Protein AF-A0A1V9Z872-F1 (afdb_monomer_lite)

Radius of gyration: 29.98 Å; chains: 1; bounding box: 82×74×83 Å

Sequence (590 aa):
MSSPHESFWSWNVLSLARRKATRIGLTTRMLLRKVRRRHQSPYYVLFVATLLLLCLAPFALLHTSKQAPKLRHIAPLSVPRFNDSHIQTFYAPKFDGETRGIVLSVHNNKAALAVGLIRELRRLGNELPIQMYHCFSGELYEDTQRILLEADLLNRSEIIDLCELLLKNEMFNSYWTALDYQSYLLKVVAFLHTPFTQVLLIDVDAIFMQNPDILWEMQQVQDTGTLFFYDRQIDFKVFFNTPMATDSKQTLLHYLFEHFPYESFGLGRPHLNDMLLKSKAWQGLTAHEQDSSVVVFDKARIHPVVLQIMWHLVHHIRMDYIYKPGLSWGDKEYFWLAFALSGAPYAFSPYAAADISLPGDIKLHPQTLCGNLAHYLPSKTHPNPPLLYINGNDILSPYFNQDNSKLISPNATWSEKERFLISRIPEYITPRRMDRQYESNRTGYNEACLINQGSAFTAGEFDGISNELSPGTWMNPHRGFFGNYDIDVLSMALQREGLTLSYFDTRKAMEELVIDNAEGLICNVPQSSWLGLRQSRHWFTIRQVNGTYYNLNSKLSSPSAFSDVTSVRAYLAESVEMHPSTTILIVTKN

Organism: NCBI:txid74557

Structure (mmCIF, N/CA/C/O backbone):
data_AF-A0A1V9Z872-F1
#
_entry.id   AF-A0A1V9Z872-F1
#
loop_
_atom_site.group_PDB
_atom_site.id
_atom_site.type_symbol
_atom_site.label_atom_id
_atom_site.label_alt_id
_atom_site.label_comp_id
_atom_site.label_asym_id
_atom_site.label_entity_id
_atom_site.label_seq_id
_atom_site.pdbx_PDB_ins_code
_atom_site.Cartn_x
_atom_site.Cartn_y
_atom_site.Cartn_z
_atom_site.occupancy
_atom_site.B_iso_or_equiv
_atom_site.auth_seq_id
_atom_site.auth_comp_id
_atom_site.auth_asym_id
_atom_site.auth_atom_id
_atom_site.pdbx_PDB_model_num
ATOM 1 N N . MET A 1 1 ? -4.059 29.979 -1.258 1.00 21.03 1 MET A N 1
ATOM 2 C CA . MET A 1 1 ? -2.639 30.184 -0.902 1.00 21.03 1 MET A CA 1
ATOM 3 C C . MET A 1 1 ? -1.982 28.820 -0.978 1.00 21.03 1 MET A C 1
ATOM 5 O O . MET A 1 1 ? -2.392 27.929 -0.257 1.00 21.03 1 MET A O 1
ATOM 9 N N . SER A 1 2 ? -1.111 28.641 -1.966 1.00 23.70 2 SER A N 1
ATOM 10 C CA . SER A 1 2 ? -0.493 27.380 -2.393 1.00 23.70 2 SER A CA 1
ATOM 11 C C . SER A 1 2 ? 0.660 26.977 -1.465 1.00 23.70 2 SER A C 1
ATOM 13 O O . SER A 1 2 ? 1.625 27.740 -1.352 1.00 23.70 2 SER A O 1
ATOM 15 N N . SER A 1 3 ? 0.550 25.813 -0.813 1.00 23.50 3 SER A N 1
ATOM 16 C CA . SER A 1 3 ? 1.612 25.201 0.004 1.00 23.50 3 SER A CA 1
ATOM 17 C C . SER A 1 3 ? 2.758 24.695 -0.897 1.00 23.50 3 SER A C 1
ATOM 19 O O . SER A 1 3 ? 2.497 24.199 -1.995 1.00 23.50 3 SER A O 1
ATOM 21 N N . PRO A 1 4 ? 4.037 24.862 -0.513 1.00 27.14 4 PRO A N 1
ATOM 22 C CA . PRO A 1 4 ? 5.163 24.690 -1.415 1.00 27.14 4 PRO A CA 1
ATOM 23 C C . PRO A 1 4 ? 5.797 23.293 -1.324 1.00 27.14 4 PRO A C 1
ATOM 25 O O . PRO A 1 4 ? 6.988 23.229 -1.064 1.00 27.14 4 PRO A O 1
ATOM 28 N N . HIS A 1 5 ? 5.084 22.187 -1.582 1.00 30.16 5 HIS A N 1
ATOM 29 C CA . HIS A 1 5 ? 5.745 20.872 -1.730 1.00 30.16 5 HIS A CA 1
ATOM 30 C C . HIS A 1 5 ? 5.277 19.956 -2.870 1.00 30.16 5 HIS A C 1
ATOM 32 O O . HIS A 1 5 ? 5.581 18.771 -2.891 1.00 30.16 5 HIS A O 1
ATOM 38 N N . GLU A 1 6 ? 4.726 20.540 -3.932 1.00 33.62 6 GLU A N 1
ATOM 39 C CA . GLU A 1 6 ? 4.352 19.823 -5.165 1.00 33.62 6 GLU A CA 1
ATOM 40 C C . GLU A 1 6 ? 5.480 19.717 -6.222 1.00 33.62 6 GLU A C 1
ATOM 42 O O . GLU A 1 6 ? 5.234 19.457 -7.398 1.00 33.62 6 GLU A O 1
ATOM 47 N N . SER A 1 7 ? 6.754 19.938 -5.871 1.00 27.42 7 SER A N 1
ATOM 48 C CA . SER A 1 7 ? 7.844 19.864 -6.865 1.00 27.42 7 SER A CA 1
ATOM 49 C C . SER A 1 7 ? 9.210 19.553 -6.263 1.00 27.42 7 SER A C 1
ATOM 51 O O . SER A 1 7 ? 9.970 20.465 -5.952 1.00 27.42 7 SER A O 1
ATOM 53 N N . PHE A 1 8 ? 9.584 18.274 -6.139 1.00 25.17 8 PHE A N 1
ATOM 54 C CA . PHE A 1 8 ? 10.982 17.966 -5.794 1.00 25.17 8 PHE A CA 1
ATOM 55 C C . PHE A 1 8 ? 11.696 16.846 -6.553 1.00 25.17 8 PHE A C 1
ATOM 57 O O . PHE A 1 8 ? 12.903 16.724 -6.370 1.00 25.17 8 PHE A O 1
ATOM 64 N N . TRP A 1 9 ? 11.062 16.139 -7.500 1.00 24.39 9 TRP A N 1
ATOM 65 C CA . TRP A 1 9 ? 11.779 15.082 -8.244 1.00 24.39 9 TRP A CA 1
ATOM 66 C C . TRP A 1 9 ? 11.754 15.150 -9.780 1.00 24.39 9 TRP A C 1
ATOM 68 O O . TRP A 1 9 ? 12.482 14.404 -10.417 1.00 24.39 9 TRP A O 1
ATOM 78 N N . SER A 1 10 ? 11.081 16.128 -10.402 1.00 26.59 10 SER A N 1
ATOM 79 C CA . SER A 1 10 ? 11.146 16.350 -11.868 1.00 26.59 10 SER A CA 1
ATOM 80 C C . SER A 1 10 ? 11.790 17.682 -12.301 1.00 26.59 10 SER A C 1
ATOM 82 O O . SER A 1 10 ? 11.871 17.982 -13.491 1.00 26.59 10 SER A O 1
ATOM 84 N N . TRP A 1 11 ? 12.301 18.492 -11.362 1.00 25.31 11 TRP A N 1
ATOM 85 C CA . TRP A 1 11 ? 12.736 19.877 -11.635 1.00 25.31 11 TRP A CA 1
ATOM 86 C C . TRP A 1 11 ? 14.237 20.173 -11.452 1.00 25.31 11 TRP A C 1
ATOM 88 O O . TRP A 1 11 ? 14.671 21.298 -11.725 1.00 25.31 11 TRP A O 1
ATOM 98 N N . ASN A 1 12 ? 15.071 19.215 -11.032 1.00 28.50 12 ASN A N 1
ATOM 99 C CA . ASN A 1 12 ? 16.436 19.528 -10.574 1.00 28.50 12 ASN A CA 1
ATOM 100 C C . ASN A 1 12 ? 17.541 19.618 -11.639 1.00 28.50 12 ASN A C 1
ATOM 102 O O . ASN A 1 12 ? 18.620 20.100 -11.313 1.00 28.50 12 ASN A O 1
ATOM 106 N N . VAL A 1 13 ? 17.289 19.326 -12.919 1.00 31.81 13 VAL A N 1
ATOM 107 C CA . VAL A 1 13 ? 18.287 19.611 -13.979 1.00 31.81 13 VAL A CA 1
ATOM 108 C C . VAL A 1 13 ? 18.027 20.971 -14.647 1.00 31.81 13 VAL A C 1
ATOM 110 O O . VAL A 1 13 ? 18.943 21.776 -14.825 1.00 31.81 13 VAL A O 1
ATOM 113 N N . LEU A 1 14 ? 16.760 21.316 -14.905 1.00 29.91 14 LEU A N 1
ATOM 114 C CA . LEU A 1 14 ? 16.379 22.591 -15.533 1.00 29.91 14 LEU A CA 1
ATOM 115 C C . LEU A 1 14 ? 16.291 23.767 -14.544 1.00 29.91 14 LEU A C 1
ATOM 117 O O . LEU A 1 14 ? 16.583 24.903 -14.928 1.00 29.91 14 LEU A O 1
ATOM 121 N N . SER A 1 15 ? 15.946 23.539 -13.268 1.00 32.28 15 SER A N 1
ATOM 122 C CA . SER A 1 15 ? 15.906 24.620 -12.268 1.00 32.28 15 SER A CA 1
ATOM 123 C C . SER A 1 15 ? 17.298 25.002 -11.752 1.00 32.28 15 SER A C 1
ATOM 125 O O . SER A 1 15 ? 17.536 26.184 -11.503 1.00 32.28 15 SER A O 1
ATOM 127 N N . LEU A 1 16 ? 18.252 24.060 -11.692 1.00 31.73 16 LEU A N 1
ATOM 128 C CA . LEU A 1 16 ? 19.660 24.359 -11.405 1.00 31.73 16 LEU A CA 1
ATOM 129 C C . LEU A 1 16 ? 20.301 25.136 -12.563 1.00 31.73 16 LEU A C 1
ATOM 131 O O . LEU A 1 16 ? 21.049 26.083 -12.317 1.00 31.73 16 LEU A O 1
ATOM 135 N N . ALA A 1 17 ? 19.949 24.801 -13.811 1.00 32.94 17 ALA A N 1
ATOM 136 C CA . ALA A 1 17 ? 20.362 25.540 -15.002 1.00 32.94 17 ALA A CA 1
ATOM 137 C C . ALA A 1 17 ? 19.741 26.947 -15.052 1.00 32.94 17 ALA A C 1
ATOM 139 O O . ALA A 1 17 ? 20.456 27.912 -15.311 1.00 32.94 17 ALA A O 1
ATOM 140 N N . ARG A 1 18 ? 18.452 27.110 -14.708 1.00 33.16 18 ARG A N 1
ATOM 141 C CA . ARG A 1 18 ? 17.803 28.432 -14.607 1.00 33.16 18 ARG A CA 1
ATOM 142 C C . ARG A 1 18 ? 18.329 29.257 -13.435 1.00 33.16 18 ARG A C 1
ATOM 144 O O . ARG A 1 18 ? 18.644 30.420 -13.635 1.00 33.16 18 ARG A O 1
ATOM 151 N N . ARG A 1 19 ? 18.508 28.691 -12.236 1.00 33.41 19 ARG A N 1
ATOM 152 C CA . ARG A 1 19 ? 19.062 29.416 -11.074 1.00 33.41 19 ARG A CA 1
ATOM 153 C C . ARG A 1 19 ? 20.533 29.781 -11.282 1.00 33.41 19 ARG A C 1
ATOM 155 O O . ARG A 1 19 ? 20.912 30.890 -10.913 1.00 33.41 19 ARG A O 1
ATOM 162 N N . LYS A 1 20 ? 21.341 28.934 -11.941 1.00 36.53 20 LYS A N 1
ATOM 163 C CA . LYS A 1 20 ? 22.685 29.317 -12.414 1.00 36.53 20 LYS A CA 1
ATOM 164 C C . LYS A 1 20 ? 22.608 30.386 -13.506 1.00 36.53 20 LYS A C 1
ATOM 166 O O . LYS A 1 20 ? 23.335 31.359 -13.389 1.00 36.53 20 LYS A O 1
ATOM 171 N N . ALA A 1 21 ? 21.698 30.306 -14.478 1.00 36.78 21 ALA A N 1
ATOM 172 C CA . ALA A 1 21 ? 21.538 31.321 -15.527 1.00 36.78 21 ALA A CA 1
ATOM 173 C C . ALA A 1 21 ? 21.078 32.691 -14.993 1.00 36.78 21 ALA A C 1
ATOM 175 O O . ALA A 1 21 ? 21.557 33.714 -15.471 1.00 36.78 21 ALA A O 1
ATOM 176 N N . THR A 1 22 ? 20.229 32.750 -13.960 1.00 40.84 22 THR A N 1
ATOM 177 C CA . THR A 1 22 ? 19.816 34.017 -13.328 1.00 40.84 22 THR A CA 1
ATOM 178 C C . THR A 1 22 ? 20.921 34.590 -12.435 1.00 40.84 22 THR A C 1
ATOM 180 O O . THR A 1 22 ? 21.136 35.802 -12.433 1.00 40.84 22 THR A O 1
ATOM 183 N N . ARG A 1 23 ? 21.692 33.740 -11.732 1.00 35.41 23 ARG A N 1
ATOM 184 C CA . ARG A 1 23 ? 22.870 34.161 -10.943 1.00 35.41 23 ARG A CA 1
ATOM 185 C C . ARG A 1 23 ? 24.028 34.605 -11.843 1.00 35.41 23 ARG A C 1
ATOM 187 O O . ARG A 1 23 ? 24.682 35.594 -11.519 1.00 35.41 23 ARG A O 1
ATOM 194 N N . ILE A 1 24 ? 24.211 33.947 -12.993 1.00 42.31 24 ILE A N 1
ATOM 195 C CA . ILE A 1 24 ? 25.105 34.346 -14.090 1.00 42.31 24 ILE A CA 1
ATOM 196 C C . ILE A 1 24 ? 24.589 35.644 -14.723 1.00 42.31 24 ILE A C 1
ATOM 198 O O . ILE A 1 24 ? 25.359 36.576 -14.874 1.00 42.31 24 ILE A O 1
ATOM 202 N N . GLY A 1 25 ? 23.292 35.806 -14.992 1.00 39.84 25 GLY A N 1
ATOM 203 C CA . GLY A 1 25 ? 22.712 37.034 -15.559 1.00 39.84 25 GLY A CA 1
ATOM 204 C C . GLY A 1 25 ? 22.828 38.270 -14.651 1.00 39.84 25 GLY A C 1
ATOM 205 O O . GLY A 1 25 ? 23.100 39.372 -15.133 1.00 39.84 25 GLY A O 1
ATOM 206 N N . LEU A 1 26 ? 22.702 38.097 -13.330 1.00 41.25 26 LEU A N 1
ATOM 207 C CA . LEU A 1 26 ? 22.921 39.153 -12.328 1.00 41.25 26 LEU A CA 1
ATOM 208 C C . LEU A 1 26 ? 24.408 39.497 -12.152 1.00 41.25 26 LEU A C 1
ATOM 210 O O . LEU A 1 26 ? 24.753 40.680 -12.093 1.00 41.25 26 LEU A O 1
ATOM 214 N N . THR A 1 27 ? 25.303 38.501 -12.168 1.00 42.09 27 THR A N 1
ATOM 215 C CA . THR A 1 27 ? 26.757 38.751 -12.203 1.00 42.09 27 THR A CA 1
ATOM 216 C C . THR A 1 27 ? 27.204 39.348 -13.537 1.00 42.09 27 THR A C 1
ATOM 218 O O . THR A 1 27 ? 28.067 40.216 -13.531 1.00 42.09 27 THR A O 1
ATOM 221 N N . THR A 1 28 ? 26.554 39.025 -14.658 1.00 41.56 28 THR A N 1
ATOM 222 C CA . THR A 1 28 ? 26.839 39.604 -15.984 1.00 41.56 28 THR A CA 1
ATOM 223 C C . THR A 1 28 ? 26.383 41.064 -16.058 1.00 41.56 28 THR A C 1
ATOM 225 O O . THR A 1 28 ? 27.118 41.897 -16.574 1.00 41.56 28 THR A O 1
ATOM 228 N N . ARG A 1 29 ? 25.244 41.445 -15.454 1.00 44.25 29 ARG A N 1
ATOM 229 C CA . ARG A 1 29 ? 24.834 42.864 -15.327 1.00 44.25 29 ARG A CA 1
ATOM 230 C C . ARG A 1 29 ? 25.746 43.677 -14.394 1.00 44.25 29 ARG A C 1
ATOM 232 O O . ARG A 1 29 ? 25.945 44.868 -14.640 1.00 44.25 29 ARG A O 1
ATOM 239 N N . MET A 1 30 ? 26.333 43.057 -13.365 1.00 41.44 30 MET A N 1
ATOM 240 C CA . MET A 1 30 ? 27.340 43.693 -12.498 1.00 41.44 30 MET A CA 1
ATOM 241 C C . MET A 1 30 ? 28.734 43.769 -13.146 1.00 41.44 30 MET A C 1
ATOM 243 O O . MET A 1 30 ? 29.394 44.802 -13.022 1.00 41.44 30 MET A O 1
ATOM 247 N N . LEU A 1 31 ? 29.165 42.740 -13.886 1.00 39.78 31 LEU A N 1
ATOM 248 C CA . LEU A 1 31 ? 30.414 42.751 -14.656 1.00 39.78 31 LEU A CA 1
ATOM 249 C C . LEU A 1 31 ? 30.333 43.716 -15.846 1.00 39.78 31 LEU A C 1
ATOM 251 O O . LEU A 1 31 ? 31.250 44.507 -16.029 1.00 39.78 31 LEU A O 1
ATOM 255 N N . LEU A 1 32 ? 29.221 43.768 -16.587 1.00 41.75 32 LEU A N 1
ATOM 256 C CA . LEU A 1 32 ? 29.028 44.719 -17.694 1.00 41.75 32 LEU A CA 1
ATOM 257 C C . LEU A 1 32 ? 28.991 46.183 -17.222 1.00 41.75 32 LEU A C 1
ATOM 259 O O . LEU A 1 32 ? 29.382 47.081 -17.967 1.00 41.75 32 LEU A O 1
ATOM 263 N N . ARG A 1 33 ? 28.591 46.447 -15.967 1.00 42.09 33 ARG A N 1
ATOM 264 C CA . ARG A 1 33 ? 28.704 47.785 -15.356 1.00 42.09 33 ARG A CA 1
ATOM 265 C C . ARG A 1 33 ? 30.132 48.131 -14.918 1.00 42.09 33 ARG A C 1
ATOM 267 O O . ARG A 1 33 ? 30.485 49.307 -14.968 1.00 42.09 33 ARG A O 1
ATOM 274 N N . LYS A 1 34 ? 30.966 47.148 -14.550 1.00 38.16 34 LYS A N 1
ATOM 275 C CA . LYS A 1 34 ? 32.390 47.353 -14.200 1.00 38.16 34 LYS A CA 1
ATOM 276 C C . LYS A 1 34 ? 33.344 47.338 -15.405 1.00 38.16 34 LYS A C 1
ATOM 278 O O . LYS A 1 34 ? 34.376 47.994 -15.349 1.00 38.16 34 LYS A O 1
ATOM 283 N N . VAL A 1 35 ? 32.987 46.682 -16.509 1.00 41.38 35 VAL A N 1
ATOM 284 C CA . VAL A 1 35 ? 33.799 46.611 -17.745 1.00 41.38 35 VAL A CA 1
ATOM 285 C C . VAL A 1 35 ? 33.642 47.860 -18.630 1.00 41.38 35 VAL A C 1
ATOM 287 O O . VAL A 1 35 ? 34.414 48.083 -19.556 1.00 41.38 35 VAL A O 1
ATOM 290 N N . ARG A 1 36 ? 32.736 48.786 -18.284 1.00 40.69 36 ARG A N 1
ATOM 291 C CA . ARG A 1 36 ? 32.587 50.079 -18.981 1.00 40.69 36 ARG A CA 1
ATOM 292 C C . ARG A 1 36 ? 33.774 51.044 -18.798 1.00 40.69 36 ARG A C 1
ATOM 294 O O . ARG A 1 36 ? 33.739 52.155 -19.316 1.00 40.69 36 ARG A O 1
ATOM 301 N N . ARG A 1 37 ? 34.822 50.639 -18.072 1.00 49.97 37 ARG A N 1
ATOM 302 C CA . ARG A 1 37 ? 36.072 51.391 -17.895 1.00 49.97 37 ARG A CA 1
ATOM 303 C C . ARG A 1 37 ? 37.292 50.464 -17.942 1.00 49.97 37 ARG A C 1
ATOM 305 O O . ARG A 1 37 ? 37.885 50.212 -16.901 1.00 49.97 37 ARG A O 1
ATOM 312 N N . ARG A 1 38 ? 37.666 49.968 -19.128 1.00 48.62 38 ARG A N 1
ATOM 313 C CA . ARG A 1 38 ? 39.063 49.828 -19.620 1.00 48.62 38 ARG A CA 1
ATOM 314 C C . ARG A 1 38 ? 39.130 48.899 -20.841 1.00 48.62 38 ARG A C 1
ATOM 316 O O . ARG A 1 38 ? 38.631 47.786 -20.797 1.00 48.62 38 ARG A O 1
ATOM 323 N N . HIS A 1 39 ? 39.805 49.400 -21.877 1.00 45.06 39 HIS A N 1
ATOM 324 C CA . HIS A 1 39 ? 40.269 48.754 -23.112 1.00 45.06 39 HIS A CA 1
ATOM 325 C C . HIS A 1 39 ? 39.230 48.114 -24.050 1.00 45.06 39 HIS A C 1
ATOM 327 O O . HIS A 1 39 ? 38.772 46.991 -23.875 1.00 45.06 39 HIS A O 1
ATOM 333 N N . GLN A 1 40 ? 38.947 48.849 -25.130 1.00 49.31 40 GLN A N 1
ATOM 334 C CA . GLN A 1 40 ? 38.312 48.363 -26.350 1.00 49.31 40 GLN A CA 1
ATOM 335 C C . GLN A 1 40 ? 39.381 47.749 -27.263 1.00 49.31 40 GLN A C 1
ATOM 337 O O . GLN A 1 40 ? 40.272 48.454 -27.728 1.00 49.31 40 GLN A O 1
ATOM 342 N N . SER A 1 41 ? 39.275 46.450 -27.538 1.00 60.31 41 SER A N 1
ATOM 343 C CA . SER A 1 41 ? 39.893 45.832 -28.712 1.00 60.31 41 SER A CA 1
ATOM 344 C C . SER A 1 41 ? 38.767 45.380 -29.649 1.00 60.31 41 SER A C 1
ATOM 346 O O . SER A 1 41 ? 37.868 44.663 -29.192 1.00 60.31 41 SER A O 1
ATOM 348 N N . PRO A 1 42 ? 38.775 45.781 -30.934 1.00 57.81 42 PRO A N 1
ATOM 349 C CA . PRO A 1 42 ? 37.708 45.459 -31.888 1.00 57.81 42 PRO A CA 1
ATOM 350 C C . PRO A 1 42 ? 37.515 43.945 -32.085 1.00 57.81 42 PRO A C 1
ATOM 352 O O . PRO A 1 42 ? 36.407 43.496 -32.373 1.00 57.81 42 PRO A O 1
ATOM 355 N N . TYR A 1 43 ? 38.548 43.141 -31.818 1.00 58.69 43 TYR A N 1
ATOM 356 C CA . TYR A 1 43 ? 38.500 41.679 -31.895 1.00 58.69 43 TYR A CA 1
ATOM 357 C C . TYR A 1 43 ? 37.598 41.036 -30.828 1.00 58.69 43 TYR A C 1
ATOM 359 O O . TYR A 1 43 ? 36.989 39.999 -31.080 1.00 58.69 43 TYR A O 1
ATOM 367 N N . TYR A 1 44 ? 37.451 41.660 -29.654 1.00 57.97 44 TYR A N 1
ATOM 368 C CA . TYR A 1 44 ? 36.642 41.110 -28.558 1.00 57.97 44 TYR A CA 1
ATOM 369 C C . TYR A 1 44 ? 35.138 41.309 -28.794 1.00 57.97 44 TYR A C 1
ATOM 371 O O . TYR A 1 44 ? 34.325 40.447 -28.468 1.00 57.97 44 TYR A O 1
ATOM 379 N N . VAL A 1 45 ? 34.764 42.430 -29.418 1.00 64.62 45 VAL A N 1
ATOM 380 C CA . VAL A 1 45 ? 33.373 42.710 -29.807 1.00 64.62 45 VAL A CA 1
ATOM 381 C C . VAL A 1 45 ? 32.937 41.773 -30.934 1.00 64.62 45 VAL A C 1
ATOM 383 O O . VAL A 1 45 ? 31.834 41.230 -30.878 1.00 64.62 45 VAL A O 1
ATOM 386 N N . LEU A 1 46 ? 33.822 41.523 -31.907 1.00 64.75 46 LEU A N 1
ATOM 387 C CA . LEU A 1 46 ? 33.558 40.585 -32.997 1.00 64.75 46 LEU A CA 1
ATOM 388 C C . LEU A 1 46 ? 33.386 39.151 -32.471 1.00 64.75 46 LEU A C 1
ATOM 390 O O . LEU A 1 46 ? 32.428 38.481 -32.831 1.00 64.75 46 LEU A O 1
ATOM 394 N N . PHE A 1 47 ? 34.249 38.708 -31.550 1.00 69.56 47 PHE A N 1
ATOM 395 C CA . PHE A 1 47 ? 34.183 37.367 -30.959 1.00 69.56 47 PHE A CA 1
ATOM 396 C C . PHE A 1 47 ? 32.866 37.103 -30.208 1.00 69.56 47 PHE A C 1
ATOM 398 O O . PHE A 1 47 ? 32.245 36.057 -30.392 1.00 69.56 47 PHE A O 1
ATOM 405 N N . VAL A 1 48 ? 32.395 38.067 -29.407 1.00 66.69 48 VAL A N 1
ATOM 406 C CA . VAL A 1 48 ? 31.132 37.942 -28.658 1.00 66.69 48 VAL A CA 1
ATOM 407 C C . VAL A 1 48 ? 29.912 37.970 -29.589 1.00 66.69 48 VAL A C 1
ATOM 409 O O . VAL A 1 48 ? 28.954 37.231 -29.358 1.00 66.69 48 VAL A O 1
ATOM 412 N N . ALA A 1 49 ? 29.947 38.763 -30.665 1.00 68.06 49 ALA A N 1
ATOM 413 C CA . ALA A 1 49 ? 28.873 38.804 -31.658 1.00 68.06 49 ALA A CA 1
ATOM 414 C C . ALA A 1 49 ? 28.750 37.481 -32.440 1.00 68.06 49 ALA A C 1
ATOM 416 O O . ALA A 1 49 ? 27.639 36.980 -32.622 1.00 68.06 49 ALA A O 1
ATOM 417 N N . THR A 1 50 ? 29.873 36.870 -32.832 1.00 71.56 50 THR A N 1
ATOM 418 C CA . THR A 1 50 ? 29.886 35.579 -33.541 1.00 71.56 50 THR A CA 1
ATOM 419 C C . THR A 1 50 ? 29.392 34.432 -32.652 1.00 71.56 50 THR A C 1
ATOM 421 O O . THR A 1 50 ? 28.637 33.577 -33.112 1.00 71.56 50 THR A O 1
ATOM 424 N N . LEU A 1 51 ? 29.739 34.442 -31.359 1.00 65.31 51 LEU A N 1
ATOM 425 C CA . LEU A 1 51 ? 29.256 33.458 -30.379 1.00 65.31 51 LEU A CA 1
ATOM 426 C C . LEU A 1 51 ? 27.743 33.567 -30.131 1.00 65.31 51 LEU A C 1
ATOM 428 O O . LEU A 1 51 ? 27.064 32.551 -30.010 1.00 65.31 51 LEU A O 1
ATOM 432 N N . LEU A 1 52 ? 27.193 34.784 -30.108 1.00 62.94 52 LEU A N 1
ATOM 433 C CA . LEU A 1 52 ? 25.746 35.003 -30.000 1.00 62.94 52 LEU A CA 1
ATOM 434 C C . LEU A 1 52 ? 24.990 34.539 -31.254 1.00 62.94 52 LEU A C 1
ATOM 436 O O . LEU A 1 52 ? 23.925 33.939 -31.128 1.00 62.94 52 LEU A O 1
ATOM 440 N N . LEU A 1 53 ? 25.550 34.752 -32.448 1.00 64.75 53 LEU A N 1
ATOM 441 C CA . LEU A 1 53 ? 24.981 34.267 -33.711 1.00 64.75 53 LEU A CA 1
ATOM 442 C C . LEU A 1 53 ? 24.984 32.732 -33.804 1.00 64.75 53 LEU A C 1
ATOM 444 O O . LEU A 1 53 ? 23.972 32.153 -34.195 1.00 64.75 53 LEU A O 1
ATOM 448 N N . LEU A 1 54 ? 26.058 32.067 -33.367 1.00 65.62 54 LEU A N 1
ATOM 449 C CA . LEU A 1 54 ? 26.142 30.600 -33.324 1.00 65.62 54 LEU A CA 1
ATOM 450 C C . LEU A 1 54 ? 25.180 29.975 -32.297 1.00 65.62 54 LEU A C 1
ATOM 452 O O . LEU A 1 54 ? 24.638 28.902 -32.545 1.00 65.62 54 LEU A O 1
ATOM 456 N N . CYS A 1 55 ? 24.912 30.656 -31.178 1.00 59.16 55 CYS A N 1
ATOM 457 C CA . CYS A 1 55 ? 23.968 30.186 -30.159 1.00 59.16 55 CYS A CA 1
ATOM 458 C C . CYS A 1 55 ? 22.489 30.426 -30.520 1.00 59.16 55 CYS A C 1
ATOM 460 O O . CYS A 1 55 ? 21.620 29.712 -30.020 1.00 59.16 55 CYS A O 1
ATOM 462 N N . LEU A 1 56 ? 22.182 31.421 -31.362 1.00 54.69 56 LEU A N 1
ATOM 463 C CA . LEU A 1 56 ? 20.803 31.799 -31.711 1.00 54.69 56 LEU A CA 1
ATOM 464 C C . LEU A 1 56 ? 20.338 31.264 -33.075 1.00 54.69 56 LEU A C 1
ATOM 466 O O . LEU A 1 56 ? 19.134 31.099 -33.278 1.00 54.69 56 LEU A O 1
ATOM 470 N N . ALA A 1 57 ? 21.256 30.928 -33.988 1.00 50.47 57 ALA A N 1
ATOM 471 C CA . ALA A 1 57 ? 20.927 30.339 -35.290 1.00 50.47 57 ALA A CA 1
ATOM 472 C C . ALA A 1 57 ? 20.086 29.037 -35.219 1.00 50.47 57 ALA A C 1
ATOM 474 O O . ALA A 1 57 ? 19.155 28.908 -36.020 1.00 50.47 57 ALA A O 1
ATOM 475 N N . PRO A 1 58 ? 20.293 28.110 -34.254 1.00 52.09 58 PRO A N 1
ATOM 476 C CA . PRO A 1 58 ? 19.454 26.912 -34.130 1.00 52.09 58 PRO A CA 1
ATOM 477 C C . PRO A 1 58 ? 18.002 27.229 -33.742 1.00 52.09 58 PRO A C 1
ATOM 479 O O . PRO A 1 58 ? 17.085 26.512 -34.133 1.00 52.09 58 PRO A O 1
ATOM 482 N N . PHE A 1 59 ? 17.772 28.324 -33.008 1.00 48.31 59 PHE A N 1
ATOM 483 C CA . PHE A 1 59 ? 16.439 28.729 -32.551 1.00 48.31 59 PHE A CA 1
ATOM 484 C C . PHE A 1 59 ? 15.624 29.443 -33.637 1.00 48.31 59 PHE A C 1
ATOM 486 O O . PHE A 1 59 ? 14.399 29.337 -33.643 1.00 48.31 59 PHE A O 1
ATOM 493 N N . ALA A 1 60 ? 16.279 30.123 -34.583 1.00 45.00 60 ALA A N 1
ATOM 494 C CA . ALA A 1 60 ? 15.602 30.772 -35.707 1.00 45.00 60 ALA A CA 1
ATOM 495 C C . ALA A 1 60 ? 15.149 29.771 -36.791 1.00 45.00 60 ALA A C 1
ATOM 497 O O . ALA A 1 60 ? 14.103 29.965 -37.409 1.00 45.00 60 ALA A O 1
ATOM 498 N N . LEU A 1 61 ? 15.885 28.668 -36.983 1.00 43.53 61 LEU A N 1
ATOM 499 C CA . LEU A 1 61 ? 15.538 27.621 -37.956 1.00 43.53 61 LEU A CA 1
ATOM 500 C C . LEU A 1 61 ? 14.391 26.705 -37.485 1.00 43.53 61 LEU A C 1
ATOM 502 O O . LEU A 1 61 ? 13.662 26.166 -38.312 1.00 43.53 61 LEU A O 1
ATOM 506 N N . LEU A 1 62 ? 14.153 26.590 -36.173 1.00 42.72 62 LEU A N 1
ATOM 507 C CA . LEU A 1 62 ? 13.077 25.761 -35.605 1.00 42.72 62 LEU A CA 1
ATOM 508 C C . LEU A 1 62 ? 11.675 26.397 -35.679 1.00 42.72 62 LEU A C 1
ATOM 510 O O . LEU A 1 62 ? 10.682 25.716 -35.426 1.00 42.72 62 LEU A O 1
ATOM 514 N N . HIS A 1 63 ? 11.557 27.679 -36.046 1.00 37.91 63 HIS A N 1
ATOM 515 C CA . HIS A 1 63 ? 10.265 28.380 -36.087 1.00 37.91 63 HIS A CA 1
ATOM 516 C C . HIS A 1 63 ? 9.577 28.425 -37.460 1.00 37.91 63 HIS A C 1
ATOM 518 O O . HIS A 1 63 ? 8.511 29.027 -37.590 1.00 37.91 63 HIS A O 1
ATOM 524 N N . THR A 1 64 ? 10.110 27.725 -38.465 1.00 37.62 64 THR A N 1
ATOM 525 C CA . THR A 1 64 ? 9.507 27.641 -39.809 1.00 37.62 64 THR A CA 1
ATOM 526 C C . THR A 1 64 ? 9.140 26.207 -40.197 1.00 37.62 64 THR A C 1
ATOM 528 O O . THR A 1 64 ? 9.526 25.696 -41.236 1.00 37.62 64 THR A O 1
ATOM 531 N N . SER A 1 65 ? 8.340 25.535 -39.368 1.00 39.91 65 SER A N 1
ATOM 532 C CA . SER A 1 65 ? 7.622 24.325 -39.791 1.00 39.91 65 SER A CA 1
ATOM 533 C C . SER A 1 65 ? 6.264 24.247 -39.095 1.00 39.91 65 SER A C 1
ATOM 535 O O . SER A 1 65 ? 6.070 23.516 -38.128 1.00 39.91 65 SER A O 1
ATOM 537 N N . LYS A 1 66 ? 5.300 25.030 -39.591 1.00 43.34 66 LYS A N 1
ATOM 538 C CA . LYS A 1 66 ? 3.871 24.826 -39.318 1.00 43.34 66 LYS A CA 1
ATOM 539 C C . LYS A 1 66 ? 3.287 23.915 -40.400 1.00 43.34 66 LYS A C 1
ATOM 541 O O . LYS A 1 66 ? 2.570 24.373 -41.281 1.00 43.34 66 LYS A O 1
ATOM 546 N N . GLN A 1 67 ? 3.610 22.629 -40.349 1.00 34.56 67 GLN A N 1
ATOM 547 C CA . GLN A 1 67 ? 2.813 21.597 -41.008 1.00 34.56 67 GLN A CA 1
ATOM 548 C C . GLN A 1 67 ? 2.493 20.524 -39.975 1.00 34.56 67 GLN A C 1
ATOM 550 O O . GLN A 1 67 ? 3.392 19.994 -39.325 1.00 34.56 67 GLN A O 1
ATOM 555 N N . ALA A 1 68 ? 1.201 20.243 -39.803 1.00 34.75 68 ALA A N 1
ATOM 556 C CA . ALA A 1 68 ? 0.748 19.108 -39.015 1.00 34.75 68 ALA A CA 1
ATOM 557 C C . ALA A 1 68 ? 1.363 17.821 -39.600 1.00 34.75 68 ALA A C 1
ATOM 559 O O . ALA A 1 68 ? 1.355 17.662 -40.828 1.00 34.75 68 ALA A O 1
ATOM 560 N N . PRO A 1 69 ? 1.914 16.916 -38.772 1.00 36.62 69 PRO A N 1
ATOM 561 C CA . PRO A 1 69 ? 2.504 15.690 -39.277 1.00 36.62 69 PRO A CA 1
ATOM 562 C C . PRO A 1 69 ? 1.399 14.844 -39.913 1.00 36.62 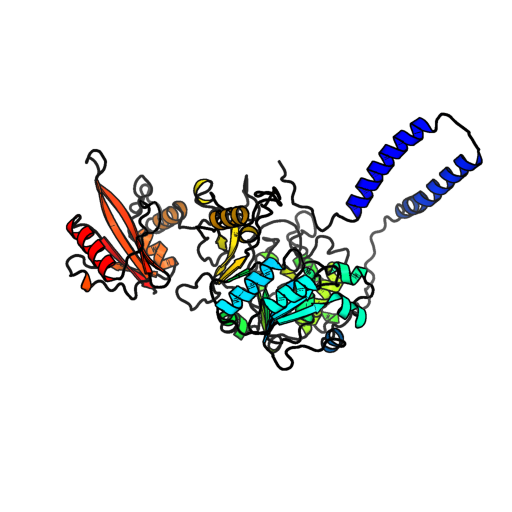69 PRO A C 1
ATOM 564 O O . PRO A 1 69 ? 0.439 14.447 -39.256 1.00 36.62 69 PRO A O 1
ATOM 567 N N . LYS A 1 70 ? 1.520 14.577 -41.217 1.00 36.88 70 LYS A N 1
ATOM 568 C CA . LYS A 1 70 ? 0.712 13.548 -41.874 1.00 36.88 70 LYS A CA 1
ATOM 569 C C . LYS A 1 70 ? 1.088 12.206 -41.250 1.00 36.88 70 LYS A C 1
ATOM 571 O O . LYS A 1 70 ? 2.259 11.832 -41.308 1.00 36.88 70 LYS A O 1
ATOM 576 N N . LEU A 1 71 ? 0.104 11.507 -40.681 1.00 38.03 71 LEU A N 1
ATOM 577 C CA . LEU A 1 71 ? 0.216 10.118 -40.231 1.00 38.03 71 LEU A CA 1
ATOM 578 C C . LEU A 1 71 ? 0.785 9.271 -41.377 1.00 38.03 71 LEU A C 1
ATOM 580 O O . LEU A 1 71 ? 0.094 8.952 -42.343 1.00 38.03 71 LEU A O 1
ATOM 584 N N . ARG A 1 72 ? 2.080 8.961 -41.298 1.00 36.56 72 ARG A N 1
ATOM 585 C CA . ARG A 1 72 ? 2.696 7.910 -42.105 1.00 36.56 72 ARG A CA 1
ATOM 586 C C . ARG A 1 72 ? 2.320 6.588 -41.457 1.00 36.56 72 ARG A C 1
ATOM 588 O O . ARG A 1 72 ? 2.404 6.483 -40.239 1.00 36.56 72 ARG A O 1
ATOM 595 N N . HIS A 1 73 ? 1.937 5.601 -42.266 1.00 36.72 73 HIS A N 1
ATOM 596 C CA . HIS A 1 73 ? 1.857 4.210 -41.828 1.00 36.72 73 HIS A CA 1
ATOM 597 C C . HIS A 1 73 ? 3.164 3.850 -41.110 1.00 36.72 73 HIS A C 1
ATOM 599 O O . HIS A 1 73 ? 4.231 3.819 -41.725 1.00 36.72 73 HIS A O 1
ATOM 605 N N . ILE A 1 74 ? 3.072 3.677 -39.793 1.00 42.38 74 ILE A N 1
ATOM 606 C CA . ILE A 1 74 ? 4.183 3.297 -38.928 1.00 42.38 74 ILE A CA 1
ATOM 607 C C . ILE A 1 74 ? 4.415 1.811 -39.209 1.00 42.38 74 ILE A C 1
ATOM 609 O O . ILE A 1 74 ? 3.503 1.004 -39.041 1.00 42.38 74 ILE A O 1
ATOM 613 N N . ALA A 1 75 ? 5.599 1.458 -39.717 1.00 43.00 75 ALA A N 1
ATOM 614 C CA . ALA A 1 75 ? 6.042 0.065 -39.761 1.00 43.00 75 ALA A CA 1
ATOM 615 C C . ALA A 1 75 ? 5.882 -0.546 -38.355 1.00 43.00 75 ALA A C 1
ATOM 617 O O . ALA A 1 75 ? 6.063 0.198 -37.391 1.00 43.00 75 ALA A O 1
ATOM 618 N N . PRO A 1 76 ? 5.546 -1.842 -38.204 1.00 46.69 76 PRO A N 1
ATOM 619 C CA . PRO A 1 76 ? 5.333 -2.435 -36.886 1.00 46.69 76 PRO A CA 1
ATOM 620 C C . PRO A 1 76 ? 6.509 -2.079 -35.972 1.00 46.69 76 PRO A C 1
ATOM 622 O O . PRO A 1 76 ? 7.663 -2.345 -36.316 1.00 46.69 76 PRO A O 1
ATOM 625 N N . LEU A 1 77 ? 6.221 -1.394 -34.858 1.00 53.53 77 LEU A N 1
ATOM 626 C CA . LEU A 1 77 ? 7.247 -1.000 -33.899 1.00 53.53 77 LEU A CA 1
ATOM 627 C C . LEU A 1 77 ? 7.979 -2.270 -33.462 1.00 53.53 77 LEU A C 1
ATOM 629 O O . LEU A 1 77 ? 7.366 -3.184 -32.901 1.00 53.53 77 LEU A O 1
ATOM 633 N N . SER A 1 78 ? 9.287 -2.327 -33.719 1.00 60.16 78 SER A N 1
ATOM 634 C CA . SER A 1 78 ? 10.160 -3.355 -33.164 1.00 60.16 78 SER A CA 1
ATOM 635 C C . SER A 1 78 ? 10.286 -3.100 -31.664 1.00 60.16 78 SER A C 1
ATOM 637 O O . SER A 1 78 ? 11.179 -2.378 -31.221 1.00 60.16 78 SER A O 1
ATOM 639 N N . VAL A 1 79 ? 9.342 -3.623 -30.886 1.00 67.38 79 VAL A N 1
ATOM 640 C CA . VAL A 1 79 ? 9.378 -3.523 -29.429 1.00 67.38 79 VAL A CA 1
ATOM 641 C C . VAL A 1 79 ? 10.443 -4.494 -28.912 1.00 67.38 79 VAL A C 1
ATOM 643 O O . VAL A 1 79 ? 10.342 -5.691 -29.198 1.00 67.38 79 VAL A O 1
ATOM 646 N N . PRO A 1 80 ? 11.473 -4.023 -28.183 1.00 67.31 80 PRO A N 1
ATOM 647 C CA . PRO A 1 80 ? 12.454 -4.912 -27.573 1.00 67.31 80 PRO A CA 1
ATOM 648 C C . PRO A 1 80 ? 11.760 -5.915 -26.650 1.00 67.31 80 PRO A C 1
ATOM 650 O O . PRO A 1 80 ? 10.963 -5.527 -25.794 1.00 67.31 80 PRO A O 1
ATOM 653 N N . ARG A 1 81 ? 12.052 -7.207 -26.835 1.00 73.50 81 ARG A N 1
ATOM 654 C CA . ARG A 1 81 ? 11.543 -8.260 -25.953 1.00 73.50 81 ARG A CA 1
ATOM 655 C C . ARG A 1 81 ? 12.367 -8.279 -24.670 1.00 73.50 81 ARG A C 1
ATOM 657 O O . ARG A 1 81 ? 13.591 -8.353 -24.722 1.00 73.50 81 ARG A O 1
ATOM 664 N N . PHE A 1 82 ? 11.684 -8.223 -23.538 1.00 83.19 82 PHE A N 1
ATOM 665 C CA . PHE A 1 82 ? 12.244 -8.511 -22.227 1.00 83.19 82 PHE A CA 1
ATOM 666 C C . PHE A 1 82 ? 12.662 -9.991 -22.165 1.00 83.19 82 PHE A C 1
ATOM 668 O O . PHE A 1 82 ? 12.009 -10.856 -22.751 1.00 83.19 82 PHE A O 1
ATOM 675 N N . ASN A 1 83 ? 13.776 -10.297 -21.508 1.00 83.94 83 ASN A N 1
ATOM 676 C CA . ASN A 1 83 ? 14.275 -11.663 -21.380 1.00 83.94 83 ASN A CA 1
ATOM 677 C C . ASN A 1 83 ? 14.758 -11.891 -19.947 1.00 83.94 83 ASN A C 1
ATOM 679 O O . ASN A 1 83 ? 15.770 -11.327 -19.532 1.00 83.94 83 ASN A O 1
ATOM 683 N N . ASP A 1 84 ? 14.025 -12.731 -19.223 1.00 80.56 84 ASP A N 1
ATOM 684 C CA . ASP A 1 84 ? 14.240 -13.059 -17.814 1.00 80.56 84 ASP A CA 1
ATOM 685 C C . ASP A 1 84 ? 15.635 -13.658 -17.574 1.00 80.56 84 ASP A C 1
ATOM 687 O O . ASP A 1 84 ? 16.340 -13.275 -16.643 1.00 80.56 84 ASP A O 1
ATOM 691 N N . SER A 1 85 ? 16.094 -14.546 -18.461 1.00 84.31 85 SER A N 1
ATOM 692 C CA . SER A 1 85 ? 17.443 -15.113 -18.359 1.00 84.31 85 SER A CA 1
ATOM 693 C C . SER A 1 85 ? 18.512 -14.054 -18.611 1.00 84.31 85 SER A C 1
ATOM 695 O O . SER A 1 85 ? 19.540 -14.036 -17.942 1.00 84.31 85 SER A O 1
ATOM 697 N N . HIS A 1 86 ? 18.258 -13.137 -19.550 1.00 87.56 86 HIS A N 1
ATOM 698 C CA . HIS A 1 86 ? 19.199 -12.070 -19.881 1.00 87.56 86 HIS A CA 1
ATOM 699 C C . HIS A 1 86 ? 19.363 -11.084 -18.721 1.00 87.56 86 HIS A C 1
ATOM 701 O O . HIS A 1 86 ? 20.495 -10.781 -18.334 1.00 87.56 86 HIS A O 1
ATOM 707 N N . ILE A 1 87 ? 18.254 -10.626 -18.123 1.00 87.06 87 ILE A N 1
ATOM 708 C CA . ILE A 1 87 ? 18.292 -9.671 -17.005 1.00 87.06 87 ILE A CA 1
ATOM 709 C C . ILE A 1 87 ? 19.016 -10.255 -15.776 1.00 87.06 87 ILE A C 1
ATOM 711 O O . ILE A 1 87 ? 19.618 -9.498 -15.020 1.00 87.06 87 ILE A O 1
ATOM 715 N N . GLN A 1 88 ? 19.062 -11.586 -15.642 1.00 89.50 88 GLN A N 1
ATOM 716 C CA . GLN A 1 88 ? 19.724 -12.308 -14.547 1.00 89.50 88 GLN A CA 1
ATOM 717 C C . GLN A 1 88 ? 21.149 -12.815 -14.868 1.00 89.50 88 GLN A C 1
ATOM 719 O O . GLN A 1 88 ? 21.807 -13.342 -13.978 1.00 89.50 88 GLN A O 1
ATOM 724 N N . THR A 1 89 ? 21.671 -12.645 -16.093 1.00 86.75 89 THR A N 1
ATOM 725 C CA . THR A 1 89 ? 22.916 -13.297 -16.588 1.00 86.75 89 THR A CA 1
ATOM 726 C C . THR A 1 89 ? 24.146 -13.176 -15.672 1.00 86.75 89 THR A C 1
ATOM 728 O O . THR A 1 89 ? 24.979 -14.079 -15.640 1.00 86.75 89 THR A O 1
ATOM 731 N N . PHE A 1 90 ? 24.287 -12.072 -14.929 1.00 90.38 90 PHE A N 1
ATOM 732 C CA . PHE A 1 90 ? 25.436 -11.806 -14.045 1.00 90.38 90 PHE A CA 1
ATOM 733 C C . PHE A 1 90 ? 25.104 -11.876 -12.553 1.00 90.38 90 PHE A C 1
ATOM 735 O O . PHE A 1 90 ? 25.878 -11.404 -11.720 1.00 90.38 90 PHE A O 1
ATOM 742 N N . TYR A 1 91 ? 23.956 -12.450 -12.217 1.00 93.81 91 TYR A N 1
ATOM 743 C CA . TYR A 1 91 ? 23.461 -12.547 -10.858 1.00 93.81 91 TYR A CA 1
ATOM 744 C C . TYR A 1 91 ? 23.373 -14.012 -10.422 1.00 93.81 91 TYR A C 1
ATOM 746 O O . TYR A 1 91 ? 22.749 -14.835 -11.085 1.00 93.81 91 TYR A O 1
ATOM 754 N N . ALA A 1 92 ? 23.997 -14.328 -9.287 1.00 93.75 92 ALA A N 1
ATOM 755 C CA . ALA A 1 92 ? 23.870 -15.616 -8.616 1.00 93.75 92 ALA A CA 1
ATOM 756 C C . ALA A 1 92 ? 23.122 -15.396 -7.289 1.00 93.75 92 ALA A C 1
ATOM 758 O O . ALA A 1 92 ? 23.675 -14.732 -6.407 1.00 93.75 92 ALA A O 1
ATOM 759 N N . PRO A 1 93 ? 21.880 -15.894 -7.137 1.00 93.69 93 PRO A N 1
ATOM 760 C CA . PRO A 1 93 ? 21.094 -15.647 -5.935 1.00 93.69 93 PRO A CA 1
ATOM 761 C C . PRO A 1 93 ? 21.672 -16.368 -4.720 1.00 93.69 93 PRO A C 1
ATOM 763 O O . PRO A 1 93 ? 22.039 -17.541 -4.797 1.00 93.69 93 PRO A O 1
ATOM 766 N N . LYS A 1 94 ? 21.691 -15.695 -3.561 1.00 96.19 94 LYS A N 1
ATOM 767 C CA . LYS A 1 94 ? 22.064 -16.333 -2.283 1.00 96.19 94 LYS A CA 1
ATOM 768 C C . LYS A 1 94 ? 21.104 -17.470 -1.910 1.00 96.19 94 LYS A C 1
ATOM 770 O O . LYS A 1 94 ? 21.509 -18.425 -1.251 1.00 96.19 94 LYS A O 1
ATOM 775 N N . PHE A 1 95 ? 19.842 -17.353 -2.315 1.00 93.69 95 PHE A N 1
ATOM 776 C CA . PHE A 1 95 ? 18.754 -18.271 -1.976 1.00 93.69 95 PHE A CA 1
ATOM 777 C C . PHE A 1 95 ? 18.307 -19.089 -3.192 1.00 93.69 95 PHE A C 1
ATOM 779 O O . PHE A 1 95 ? 17.132 -19.093 -3.552 1.00 93.69 95 PHE A O 1
ATOM 786 N N . ASP A 1 96 ? 19.259 -19.748 -3.854 1.00 88.69 96 ASP A N 1
ATOM 787 C CA . ASP A 1 96 ? 18.957 -20.623 -4.988 1.00 88.69 96 ASP A CA 1
ATOM 788 C C . ASP A 1 96 ? 18.011 -21.768 -4.576 1.00 88.69 96 ASP A C 1
ATOM 790 O O . ASP A 1 96 ? 18.157 -22.366 -3.507 1.00 88.69 96 ASP A O 1
ATOM 794 N N . GLY A 1 97 ? 17.007 -22.043 -5.408 1.00 89.88 97 GLY A N 1
ATOM 795 C CA . GLY A 1 97 ? 15.943 -23.018 -5.137 1.00 89.88 97 GLY A CA 1
ATOM 796 C C . GLY A 1 97 ? 14.765 -22.520 -4.285 1.00 89.88 97 GLY A C 1
ATOM 797 O O . GLY A 1 97 ? 13.727 -23.182 -4.265 1.00 89.88 97 GLY A O 1
ATOM 798 N N . GLU A 1 98 ? 14.861 -21.357 -3.633 1.00 95.69 98 GLU A N 1
ATOM 799 C CA . GLU A 1 98 ? 13.712 -20.736 -2.962 1.00 95.69 98 GLU A CA 1
ATOM 800 C C . GLU A 1 98 ? 12.795 -20.080 -3.997 1.00 95.69 98 GLU A C 1
ATOM 802 O O . GLU A 1 98 ? 13.210 -19.228 -4.783 1.00 95.69 98 GLU A O 1
ATOM 807 N N . THR A 1 99 ? 11.515 -20.450 -4.002 1.00 96.06 99 THR A N 1
ATOM 808 C CA . THR A 1 99 ? 10.557 -19.917 -4.983 1.00 96.06 99 THR A CA 1
ATOM 809 C C . THR A 1 99 ? 9.831 -18.675 -4.490 1.00 96.06 99 THR A C 1
ATOM 811 O O . THR A 1 99 ? 9.259 -17.951 -5.307 1.00 96.06 99 THR A O 1
ATOM 814 N N . ARG A 1 100 ? 9.817 -18.436 -3.175 1.00 97.75 100 ARG A N 1
ATOM 815 C CA . ARG A 1 100 ? 9.046 -17.375 -2.524 1.00 97.75 100 ARG A CA 1
ATOM 816 C C . ARG A 1 100 ? 9.961 -16.455 -1.733 1.00 97.75 100 ARG A C 1
ATOM 818 O O . ARG A 1 100 ? 10.778 -16.936 -0.958 1.00 97.75 100 ARG A O 1
ATOM 825 N N . GLY A 1 101 ? 9.768 -15.147 -1.866 1.00 98.25 101 GLY A N 1
ATOM 826 C CA . GLY A 1 101 ? 10.553 -14.181 -1.110 1.00 98.25 101 GLY A CA 1
ATOM 827 C C . GLY A 1 101 ? 9.985 -12.771 -1.108 1.00 98.25 101 GLY A C 1
ATOM 828 O O . GLY A 1 101 ? 9.034 -12.441 -1.824 1.00 98.25 101 GLY A O 1
ATOM 829 N N . ILE A 1 102 ? 10.591 -11.943 -0.265 1.00 98.81 102 ILE A N 1
ATOM 830 C CA . ILE A 1 102 ? 10.267 -10.531 -0.094 1.00 98.81 102 ILE A CA 1
ATOM 831 C C . ILE A 1 102 ? 11.276 -9.702 -0.880 1.00 98.81 102 ILE A C 1
ATOM 833 O O . ILE A 1 102 ? 12.478 -9.961 -0.833 1.00 98.81 102 ILE A O 1
ATOM 837 N N . VAL A 1 103 ? 10.793 -8.683 -1.584 1.00 98.69 103 VAL A N 1
ATOM 838 C CA . VAL A 1 103 ? 11.628 -7.752 -2.344 1.00 98.69 103 VAL A CA 1
ATOM 839 C C . VAL A 1 103 ? 11.425 -6.340 -1.815 1.00 98.69 103 VAL A C 1
ATOM 841 O O . VAL A 1 103 ? 10.305 -5.831 -1.780 1.00 98.69 103 VAL A O 1
ATOM 844 N N . LEU A 1 104 ? 12.530 -5.708 -1.430 1.00 98.31 104 LEU A N 1
ATOM 845 C CA . LEU A 1 104 ? 12.588 -4.344 -0.915 1.00 98.31 104 LEU A CA 1
ATOM 846 C C . LEU A 1 104 ? 13.456 -3.487 -1.839 1.00 98.31 104 LEU A C 1
ATOM 848 O O . LEU A 1 104 ? 14.449 -3.965 -2.385 1.00 98.31 104 LEU A O 1
ATOM 852 N N . SER A 1 105 ? 13.134 -2.203 -1.968 1.00 96.62 105 SER A N 1
ATOM 853 C CA . SER A 1 105 ? 14.055 -1.201 -2.521 1.00 96.62 105 SER A CA 1
ATOM 854 C C . SER A 1 105 ? 14.608 -0.354 -1.381 1.00 96.62 105 SER A C 1
ATOM 856 O O . SER A 1 105 ? 13.842 0.196 -0.591 1.00 96.62 105 SER A O 1
ATOM 858 N N . VAL A 1 106 ? 15.933 -0.267 -1.266 1.00 95.81 106 VAL A N 1
ATOM 859 C CA . VAL A 1 106 ? 16.603 0.335 -0.108 1.00 95.81 106 VAL A CA 1
ATOM 860 C C . VAL A 1 106 ? 17.657 1.334 -0.562 1.00 95.81 106 VAL A C 1
ATOM 862 O O . VAL A 1 106 ? 18.443 1.073 -1.463 1.00 95.81 106 VAL A O 1
ATOM 865 N N . HIS A 1 107 ? 17.712 2.469 0.125 1.00 94.25 107 HIS A N 1
ATOM 866 C CA . HIS A 1 107 ? 18.777 3.455 -0.014 1.00 94.25 107 HIS A CA 1
ATOM 867 C C . HIS A 1 107 ? 19.172 3.992 1.361 1.00 94.25 107 HIS A C 1
ATOM 869 O O . HIS A 1 107 ? 18.436 3.840 2.342 1.00 94.25 107 HIS A O 1
ATOM 875 N N . ASN A 1 108 ? 20.319 4.666 1.446 1.00 93.06 108 ASN A N 1
ATOM 876 C CA . ASN A 1 108 ? 20.924 5.044 2.723 1.00 93.06 108 ASN A CA 1
ATOM 877 C C . ASN A 1 108 ? 19.984 5.840 3.655 1.00 93.06 108 ASN A C 1
ATOM 879 O O . ASN A 1 108 ? 19.963 5.616 4.862 1.00 93.06 108 ASN A O 1
ATOM 883 N N . ASN A 1 109 ? 19.154 6.735 3.107 1.00 88.31 109 ASN A N 1
ATOM 884 C CA . ASN A 1 109 ? 18.243 7.567 3.911 1.00 88.31 109 ASN A CA 1
ATOM 885 C C . ASN A 1 109 ? 17.011 6.811 4.440 1.00 88.31 109 ASN A C 1
ATOM 887 O O . ASN A 1 109 ? 16.318 7.330 5.312 1.00 88.31 109 ASN A O 1
ATOM 891 N N . LYS A 1 110 ? 16.727 5.613 3.920 1.00 89.94 110 LYS A N 1
ATOM 892 C CA . LYS A 1 110 ? 15.617 4.752 4.354 1.00 89.94 110 LYS A CA 1
ATOM 893 C C . LYS A 1 110 ? 16.098 3.467 5.042 1.00 89.94 110 LYS A C 1
ATOM 895 O O . LYS A 1 110 ? 15.276 2.702 5.533 1.00 89.94 110 LYS A O 1
ATOM 900 N N . ALA A 1 111 ? 17.412 3.254 5.155 1.00 93.31 111 ALA A N 1
ATOM 901 C CA . ALA A 1 111 ? 17.990 2.043 5.739 1.00 93.31 111 ALA A CA 1
ATOM 902 C C . ALA A 1 111 ? 17.525 1.775 7.181 1.00 93.31 111 ALA A C 1
ATOM 904 O O . ALA A 1 111 ? 17.272 0.631 7.538 1.00 93.31 111 ALA A O 1
ATOM 905 N N . ALA A 1 112 ? 17.337 2.817 7.999 1.00 91.31 112 ALA A N 1
ATOM 906 C CA . ALA A 1 112 ? 16.808 2.651 9.355 1.00 91.31 112 ALA A CA 1
ATOM 907 C C . ALA A 1 112 ? 15.376 2.079 9.372 1.00 91.31 112 ALA A C 1
ATOM 909 O O . ALA A 1 112 ? 15.054 1.280 10.249 1.00 91.31 112 ALA A O 1
ATOM 910 N N . LEU A 1 113 ? 14.541 2.451 8.394 1.00 93.25 113 LEU A N 1
ATOM 911 C CA . LEU A 1 113 ? 13.188 1.906 8.247 1.00 93.25 113 LEU A CA 1
ATOM 912 C C . LEU A 1 113 ? 13.250 0.443 7.799 1.00 93.25 113 LEU A C 1
ATOM 914 O O . LEU A 1 113 ? 12.606 -0.399 8.410 1.00 93.25 113 LEU A O 1
ATOM 918 N N . ALA A 1 114 ? 14.130 0.120 6.845 1.00 96.44 114 ALA A N 1
ATOM 919 C CA . ALA A 1 114 ? 14.365 -1.260 6.419 1.00 96.44 114 ALA A CA 1
ATOM 920 C C . ALA A 1 114 ? 14.843 -2.164 7.574 1.00 96.44 114 ALA A C 1
ATOM 922 O O . ALA A 1 114 ? 14.335 -3.270 7.726 1.00 96.44 114 ALA A O 1
ATOM 923 N N . VAL A 1 115 ? 15.750 -1.689 8.440 1.00 97.19 115 VAL A N 1
ATOM 924 C CA . VAL A 1 115 ? 16.146 -2.410 9.670 1.00 97.19 115 VAL A CA 1
ATOM 925 C C . VAL A 1 115 ? 14.937 -2.672 10.576 1.00 97.19 115 VAL A C 1
ATOM 927 O O . VAL A 1 115 ? 14.806 -3.769 11.121 1.00 97.19 115 VAL A O 1
ATOM 930 N N . GLY A 1 116 ? 14.065 -1.672 10.748 1.00 95.31 116 GLY A N 1
ATOM 931 C CA . GLY A 1 116 ? 12.823 -1.800 11.512 1.00 95.31 116 GLY A CA 1
ATOM 932 C C . GLY A 1 116 ? 11.896 -2.864 10.927 1.00 95.31 116 GLY A C 1
ATOM 933 O O . GLY A 1 116 ? 11.523 -3.793 11.640 1.00 95.31 116 GLY A O 1
ATOM 934 N N . LEU A 1 117 ? 11.613 -2.778 9.625 1.00 97.75 117 LEU A N 1
ATOM 935 C CA . LEU A 1 117 ? 10.757 -3.716 8.902 1.00 97.75 117 LEU A CA 1
ATOM 936 C C . LEU A 1 117 ? 11.299 -5.151 8.950 1.00 97.75 117 LEU A C 1
ATOM 938 O O . LEU A 1 117 ? 10.549 -6.073 9.245 1.00 97.75 117 LEU A O 1
ATOM 942 N N . ILE A 1 118 ? 12.600 -5.366 8.723 1.00 98.62 118 ILE A N 1
ATOM 943 C CA . ILE A 1 118 ? 13.213 -6.705 8.802 1.00 98.62 118 ILE A CA 1
ATOM 944 C C . ILE A 1 118 ? 12.971 -7.317 10.187 1.00 98.62 118 ILE A C 1
ATOM 946 O O . ILE A 1 118 ? 12.518 -8.456 10.300 1.00 98.62 118 ILE A O 1
ATOM 950 N N . ARG A 1 119 ? 13.225 -6.552 11.255 1.00 97.94 119 ARG A N 1
ATOM 951 C CA . ARG A 1 119 ? 13.012 -7.013 12.634 1.00 97.94 119 ARG A CA 1
ATOM 952 C C . ARG A 1 119 ? 11.541 -7.268 12.939 1.00 97.94 119 ARG A C 1
ATOM 954 O O . ARG A 1 119 ? 11.237 -8.252 13.609 1.00 97.94 119 ARG A O 1
ATOM 961 N N . GLU A 1 120 ? 10.649 -6.411 12.452 1.00 97.06 120 GLU A N 1
ATOM 962 C CA . GLU A 1 120 ? 9.200 -6.580 12.573 1.00 97.06 120 GLU A CA 1
ATOM 963 C C . GLU A 1 120 ? 8.744 -7.883 11.906 1.00 97.06 120 GLU A C 1
ATOM 965 O O . GLU A 1 120 ? 8.137 -8.723 12.568 1.00 97.06 120 GLU A O 1
ATOM 970 N N . LEU A 1 121 ? 9.126 -8.112 10.646 1.00 98.44 121 LEU A N 1
ATOM 971 C CA . LEU A 1 121 ? 8.814 -9.334 9.902 1.00 98.44 121 LEU A CA 1
ATOM 972 C C . LEU A 1 121 ? 9.283 -10.584 10.656 1.00 98.44 121 LEU A C 1
ATOM 974 O O . LEU A 1 121 ? 8.496 -11.508 10.869 1.00 98.44 121 LEU A O 1
ATOM 978 N N . ARG A 1 122 ? 10.535 -10.602 11.139 1.00 97.88 122 ARG A N 1
ATOM 979 C CA . ARG A 1 122 ? 11.043 -11.732 11.938 1.00 97.88 122 ARG A CA 1
ATOM 980 C C . ARG A 1 122 ? 10.282 -11.893 13.253 1.00 97.88 122 ARG A C 1
ATOM 982 O O . ARG A 1 122 ? 9.989 -13.016 13.654 1.00 97.88 122 ARG A O 1
ATOM 989 N N . ARG A 1 123 ? 9.906 -10.796 13.920 1.00 97.12 123 ARG A N 1
ATOM 990 C CA . ARG A 1 123 ? 9.136 -10.834 15.176 1.00 97.12 123 ARG A CA 1
ATOM 991 C C . ARG A 1 123 ? 7.714 -11.364 14.987 1.00 97.12 123 ARG A C 1
ATOM 993 O O . ARG A 1 123 ? 7.184 -11.969 15.924 1.00 97.12 123 ARG A O 1
ATOM 1000 N N . LEU A 1 124 ? 7.140 -11.145 13.806 1.00 96.62 124 LEU A N 1
ATOM 1001 C CA . LEU A 1 124 ? 5.862 -11.691 13.348 1.00 96.62 124 LEU A CA 1
ATOM 1002 C C . LEU A 1 124 ? 5.974 -13.148 12.855 1.00 96.62 124 LEU A C 1
ATOM 1004 O O . LEU A 1 124 ? 4.964 -13.738 12.482 1.00 96.62 124 LEU A O 1
ATOM 1008 N N . GLY A 1 125 ? 7.170 -13.747 12.877 1.00 97.44 125 GLY A N 1
ATOM 1009 C CA . GLY A 1 125 ? 7.397 -15.136 12.472 1.00 97.44 125 GLY A CA 1
ATOM 1010 C C . GLY A 1 125 ? 7.542 -15.336 10.963 1.00 97.44 125 GLY A C 1
ATOM 1011 O O . GLY A 1 125 ? 7.370 -16.452 10.486 1.00 97.44 125 GLY A O 1
ATOM 1012 N N . ASN A 1 126 ? 7.829 -14.280 10.197 1.00 98.19 126 ASN A N 1
ATOM 1013 C CA . ASN A 1 126 ? 8.115 -14.409 8.773 1.00 98.19 126 ASN A CA 1
ATOM 1014 C C . ASN A 1 126 ? 9.545 -14.933 8.558 1.00 98.19 126 ASN A C 1
ATOM 1016 O O . ASN A 1 126 ? 10.515 -14.296 8.979 1.00 98.19 126 ASN A O 1
ATOM 1020 N N . GLU A 1 127 ? 9.685 -16.055 7.853 1.00 97.38 127 GLU A N 1
ATOM 1021 C CA . GLU A 1 127 ? 10.975 -16.713 7.581 1.00 97.38 127 GLU A CA 1
ATOM 1022 C C . GLU A 1 127 ? 11.423 -16.587 6.115 1.00 97.38 127 GLU A C 1
ATOM 1024 O O . GLU A 1 127 ? 12.456 -17.138 5.716 1.00 97.38 127 GLU A O 1
ATOM 1029 N N . LEU A 1 128 ? 10.670 -15.849 5.292 1.00 98.19 128 LEU A N 1
ATOM 1030 C CA . LEU A 1 128 ? 10.965 -15.725 3.869 1.00 98.19 128 LEU A CA 1
ATOM 1031 C C . LEU A 1 128 ? 12.324 -15.049 3.627 1.00 98.19 128 LEU A C 1
ATOM 1033 O O . LEU A 1 128 ? 12.719 -14.150 4.389 1.00 98.19 128 LEU A O 1
ATOM 1037 N N . PRO A 1 129 ? 13.040 -15.455 2.562 1.00 98.50 129 PRO A N 1
ATOM 1038 C CA . PRO A 1 129 ? 14.231 -14.749 2.126 1.00 98.50 129 PRO A CA 1
ATOM 1039 C C . PRO A 1 129 ? 13.878 -13.323 1.682 1.00 98.50 129 PRO A C 1
ATOM 1041 O O . PRO A 1 129 ? 12.835 -13.092 1.067 1.00 98.50 129 PRO A O 1
ATOM 1044 N N . ILE A 1 130 ? 14.748 -12.366 2.001 1.00 98.75 130 ILE A N 1
ATOM 1045 C CA . ILE A 1 130 ? 14.584 -10.943 1.687 1.00 98.75 130 ILE A CA 1
ATOM 1046 C C . ILE A 1 130 ? 15.680 -10.513 0.709 1.00 98.75 130 ILE A C 1
ATOM 1048 O O . ILE A 1 130 ? 16.872 -10.620 0.999 1.00 98.75 130 ILE A O 1
ATOM 1052 N N . GLN A 1 131 ? 15.277 -9.973 -0.437 1.00 98.69 131 GLN A N 1
ATOM 1053 C CA . GLN A 1 131 ? 16.164 -9.327 -1.398 1.00 98.69 131 GLN A CA 1
ATOM 1054 C C . GLN A 1 131 ? 16.026 -7.808 -1.302 1.00 98.69 131 GLN A C 1
ATOM 1056 O O . GLN A 1 131 ? 14.956 -7.252 -1.554 1.00 98.69 131 GLN A O 1
ATOM 1061 N N . MET A 1 132 ? 17.118 -7.129 -0.955 1.00 98.50 132 MET A N 1
ATOM 1062 C CA . MET A 1 132 ? 17.190 -5.671 -0.868 1.00 98.50 132 MET A CA 1
ATOM 1063 C C . MET A 1 132 ? 17.907 -5.102 -2.091 1.00 98.50 132 MET A C 1
ATOM 1065 O O . MET A 1 132 ? 19.116 -5.253 -2.244 1.00 98.50 132 MET A O 1
ATOM 1069 N N . TYR A 1 133 ? 17.164 -4.425 -2.958 1.00 98.31 133 TYR A N 1
ATOM 1070 C CA . TYR A 1 133 ? 17.673 -3.834 -4.191 1.00 98.31 133 TYR A CA 1
ATOM 1071 C C . TYR A 1 133 ? 18.056 -2.364 -3.998 1.00 98.31 133 TYR A C 1
ATOM 1073 O O . TYR A 1 133 ? 17.306 -1.600 -3.388 1.00 98.31 133 TYR A O 1
ATOM 1081 N N . HIS A 1 134 ? 19.190 -1.962 -4.567 1.00 97.38 134 HIS A N 1
ATOM 1082 C CA . HIS A 1 134 ? 19.630 -0.568 -4.683 1.00 97.38 134 HIS A CA 1
ATOM 1083 C C . HIS A 1 134 ? 20.266 -0.313 -6.063 1.00 97.38 134 HIS A C 1
ATOM 1085 O O . HIS A 1 134 ? 20.338 -1.207 -6.908 1.00 97.38 134 HIS A O 1
ATOM 1091 N N . CYS A 1 135 ? 20.703 0.917 -6.308 1.00 95.25 135 CYS A N 1
ATOM 1092 C CA . CYS A 1 135 ? 21.279 1.395 -7.554 1.00 95.25 135 CYS A CA 1
ATOM 1093 C C . CYS A 1 135 ? 22.609 2.109 -7.288 1.00 95.25 135 CYS A C 1
ATOM 1095 O O . CYS A 1 135 ? 22.633 3.259 -6.845 1.00 95.25 135 CYS A O 1
ATOM 1097 N N . PHE A 1 136 ? 23.718 1.448 -7.616 1.00 94.94 136 PHE A N 1
ATOM 1098 C CA . PHE A 1 136 ? 25.090 1.910 -7.405 1.00 94.94 136 PHE A CA 1
ATOM 1099 C C . PHE A 1 136 ? 25.505 2.047 -5.932 1.00 94.94 136 PHE A C 1
ATOM 1101 O O . PHE A 1 136 ? 24.724 2.382 -5.037 1.00 94.94 136 PHE A O 1
ATOM 1108 N N . SER A 1 137 ? 26.804 1.878 -5.685 1.00 88.88 137 SER A N 1
ATOM 1109 C CA . SER A 1 137 ? 27.428 2.015 -4.358 1.00 88.88 137 SER A CA 1
ATOM 1110 C C . SER A 1 137 ? 27.283 3.407 -3.726 1.00 88.88 137 SER A C 1
ATOM 1112 O O . SER A 1 137 ? 27.387 3.556 -2.509 1.00 88.88 137 SER A O 1
ATOM 1114 N N . GLY A 1 138 ? 27.005 4.438 -4.531 1.00 88.50 138 GLY A N 1
ATOM 1115 C CA . GLY A 1 138 ? 26.721 5.790 -4.044 1.00 88.50 138 GLY A CA 1
ATOM 1116 C C . GLY A 1 138 ? 25.355 5.944 -3.361 1.00 88.50 138 GLY A C 1
ATOM 1117 O O . GLY A 1 138 ? 25.159 6.916 -2.636 1.00 88.50 138 GLY A O 1
ATOM 1118 N N . GLU A 1 139 ? 24.416 5.017 -3.577 1.00 93.19 139 GLU A N 1
ATOM 1119 C CA . GLU A 1 139 ? 23.078 5.062 -2.971 1.00 93.19 139 GLU A CA 1
ATOM 1120 C C . GLU A 1 139 ? 23.003 4.363 -1.615 1.00 93.19 139 GLU A C 1
ATOM 1122 O O . GLU A 1 139 ? 22.275 4.810 -0.721 1.00 93.19 139 GLU A O 1
ATOM 1127 N N . LEU A 1 140 ? 23.738 3.259 -1.473 1.00 95.50 140 LEU A N 1
ATOM 1128 C CA . LEU A 1 140 ? 23.730 2.410 -0.291 1.00 95.50 140 LEU A CA 1
ATOM 1129 C C . LEU A 1 140 ? 25.163 2.008 0.076 1.00 95.50 140 LEU A C 1
ATOM 1131 O O . LEU A 1 140 ? 25.756 1.120 -0.534 1.00 95.50 140 LEU A O 1
ATOM 1135 N N . TYR A 1 141 ? 25.712 2.676 1.090 1.00 96.06 141 TYR A N 1
ATOM 1136 C CA . TYR A 1 141 ? 27.105 2.502 1.506 1.00 96.06 141 TYR A CA 1
ATOM 1137 C C . TYR A 1 141 ? 27.358 1.142 2.161 1.00 96.06 141 TYR A C 1
ATOM 1139 O O . TYR A 1 141 ? 26.495 0.633 2.876 1.00 96.06 141 TYR A O 1
ATOM 1147 N N . GLU A 1 142 ? 28.574 0.611 2.015 1.00 95.88 142 GLU A N 1
ATOM 1148 C CA . GLU A 1 142 ? 28.984 -0.701 2.545 1.00 95.88 142 GLU A CA 1
ATOM 1149 C C . GLU A 1 142 ? 28.703 -0.874 4.049 1.00 95.88 142 GLU A C 1
ATOM 1151 O O . GLU A 1 142 ? 28.139 -1.884 4.463 1.00 95.88 142 GLU A O 1
ATOM 1156 N N . ASP A 1 143 ? 29.001 0.133 4.877 1.00 96.50 143 ASP A N 1
ATOM 1157 C CA . ASP A 1 143 ? 28.692 0.077 6.315 1.00 96.50 143 ASP A CA 1
ATOM 1158 C C . ASP A 1 143 ? 27.188 -0.040 6.594 1.00 96.50 143 ASP A C 1
ATOM 1160 O O . ASP A 1 143 ? 26.769 -0.722 7.529 1.00 96.50 143 ASP A O 1
ATOM 1164 N N . THR A 1 144 ? 26.359 0.595 5.764 1.00 97.25 144 THR A N 1
ATOM 1165 C CA . THR A 1 144 ? 24.898 0.512 5.884 1.00 97.25 144 THR A CA 1
ATOM 1166 C C . THR A 1 144 ? 24.382 -0.830 5.380 1.00 97.25 144 THR A C 1
ATOM 1168 O O . THR A 1 144 ? 23.487 -1.404 5.996 1.00 97.25 144 THR A O 1
ATOM 1171 N N . GLN A 1 145 ? 24.981 -1.375 4.317 1.00 98.00 145 GLN A N 1
ATOM 1172 C CA . GLN A 1 145 ? 24.704 -2.734 3.849 1.00 98.00 145 GLN A CA 1
ATOM 1173 C C . GLN A 1 145 ? 24.974 -3.766 4.950 1.00 98.00 145 GLN A C 1
ATOM 1175 O O . GLN A 1 145 ? 24.133 -4.622 5.216 1.00 98.00 145 GLN A O 1
ATOM 1180 N N . ARG A 1 146 ? 26.104 -3.641 5.656 1.00 97.69 146 ARG A N 1
ATOM 1181 C CA . ARG A 1 146 ? 26.437 -4.503 6.795 1.00 97.69 146 ARG A CA 1
ATOM 1182 C C . ARG A 1 146 ? 25.387 -4.420 7.907 1.00 97.69 146 ARG A C 1
ATOM 1184 O O . ARG A 1 146 ? 24.918 -5.459 8.356 1.00 97.69 146 ARG A O 1
ATOM 1191 N N . ILE A 1 147 ? 24.962 -3.215 8.293 1.00 98.00 147 ILE A N 1
ATOM 1192 C CA . ILE A 1 147 ? 23.905 -3.019 9.304 1.00 98.00 147 ILE A CA 1
ATOM 1193 C C . ILE A 1 147 ? 22.583 -3.677 8.876 1.00 98.00 147 ILE A C 1
ATOM 1195 O O . ILE A 1 147 ? 21.907 -4.290 9.701 1.00 98.00 147 ILE A O 1
ATOM 1199 N N . LEU A 1 148 ? 22.207 -3.559 7.599 1.00 98.31 148 LEU A N 1
ATOM 1200 C CA . LEU A 1 148 ? 20.991 -4.178 7.063 1.00 98.31 148 LEU A CA 1
ATOM 1201 C C . LEU A 1 148 ? 21.049 -5.707 7.138 1.00 98.31 148 LEU A C 1
ATOM 1203 O O . LEU A 1 148 ? 20.083 -6.332 7.565 1.00 98.31 148 LEU A O 1
ATOM 1207 N N . LEU A 1 149 ? 22.183 -6.307 6.768 1.00 98.31 149 LEU A N 1
ATOM 1208 C CA . LEU A 1 149 ? 22.377 -7.757 6.850 1.00 98.31 149 LEU A CA 1
ATOM 1209 C C . LEU A 1 149 ? 22.409 -8.251 8.305 1.00 98.31 149 LEU A C 1
ATOM 1211 O O . LEU A 1 149 ? 21.793 -9.266 8.613 1.00 98.31 149 LEU A O 1
ATOM 1215 N N . GLU A 1 150 ? 23.067 -7.518 9.210 1.00 97.81 150 GLU A N 1
ATOM 1216 C CA . GLU A 1 150 ? 23.109 -7.818 10.651 1.00 97.81 150 GLU A CA 1
ATOM 1217 C C . GLU A 1 150 ? 21.728 -7.687 11.331 1.00 97.81 150 GLU A C 1
ATOM 1219 O O . GLU A 1 150 ? 21.497 -8.283 12.385 1.00 97.81 150 GLU A O 1
ATOM 1224 N N . ALA A 1 151 ? 20.795 -6.919 10.754 1.00 97.44 151 ALA A N 1
ATOM 1225 C CA . ALA A 1 151 ? 19.438 -6.783 11.283 1.00 97.44 151 ALA A CA 1
ATOM 1226 C C . ALA A 1 151 ? 18.587 -8.051 11.108 1.00 97.44 151 ALA A C 1
ATOM 1228 O O . ALA A 1 151 ? 17.672 -8.275 11.906 1.00 97.44 151 ALA A O 1
ATOM 1229 N N . ASP A 1 152 ? 18.885 -8.875 10.098 1.00 98.12 152 ASP A N 1
ATOM 1230 C CA . ASP A 1 152 ? 18.208 -10.149 9.866 1.00 98.12 152 ASP A CA 1
ATOM 1231 C C . ASP A 1 152 ? 18.887 -11.282 10.643 1.00 98.12 152 ASP A C 1
ATOM 1233 O O . ASP A 1 152 ? 19.825 -11.925 10.170 1.00 98.12 152 ASP A O 1
ATOM 1237 N N . LEU A 1 153 ? 18.366 -11.569 11.836 1.00 95.12 153 LEU A N 1
ATOM 1238 C CA . LEU A 1 153 ? 18.897 -12.614 12.718 1.00 95.12 153 LEU A CA 1
ATOM 1239 C C . LEU A 1 153 ? 18.803 -14.031 12.127 1.00 95.12 153 LEU A C 1
ATOM 1241 O O . LEU A 1 153 ? 19.500 -14.925 12.602 1.00 95.12 153 LEU A O 1
ATOM 1245 N N . LEU A 1 154 ? 17.976 -14.247 11.096 1.00 97.56 154 LEU A N 1
ATOM 1246 C CA . LEU A 1 154 ? 17.915 -15.526 10.382 1.00 97.56 154 LEU A CA 1
ATOM 1247 C C . LEU A 1 154 ? 18.999 -15.647 9.300 1.00 97.56 154 LEU A C 1
ATOM 1249 O O . LEU A 1 154 ? 19.159 -16.718 8.720 1.00 97.56 154 LEU A O 1
ATOM 1253 N N . ASN A 1 155 ? 19.741 -14.570 9.008 1.00 97.12 155 ASN A N 1
ATOM 1254 C CA . ASN A 1 155 ? 20.702 -14.490 7.904 1.00 97.12 155 ASN A CA 1
ATOM 1255 C C . ASN A 1 155 ? 20.079 -14.858 6.536 1.00 97.12 155 ASN A C 1
ATOM 1257 O O . ASN A 1 155 ? 20.754 -15.351 5.624 1.00 97.12 155 ASN A O 1
ATOM 1261 N N . ARG A 1 156 ? 18.779 -14.587 6.377 1.00 97.88 156 ARG A N 1
ATOM 1262 C CA . ARG A 1 156 ? 17.987 -14.844 5.166 1.00 97.88 156 ARG A CA 1
ATOM 1263 C C . ARG A 1 156 ? 17.756 -13.563 4.362 1.00 97.88 156 ARG A C 1
ATOM 1265 O O . ARG A 1 156 ? 16.720 -13.395 3.734 1.00 97.88 156 ARG A O 1
ATOM 1272 N N . SER A 1 157 ? 18.749 -12.677 4.352 1.00 98.38 157 SER A N 1
ATOM 1273 C CA . SER A 1 157 ? 18.756 -11.458 3.543 1.00 98.38 157 SER A CA 1
ATOM 1274 C C . SER A 1 157 ? 19.959 -11.403 2.596 1.00 98.38 157 SER A C 1
ATOM 1276 O O . SER A 1 157 ? 21.034 -11.928 2.914 1.00 98.38 157 SER A O 1
ATOM 1278 N N . GLU A 1 158 ? 19.782 -10.767 1.440 1.00 98.12 158 GLU A N 1
ATOM 1279 C CA . GLU A 1 158 ? 20.843 -10.404 0.491 1.00 98.12 158 GLU A CA 1
ATOM 1280 C C . GLU A 1 158 ? 20.624 -8.988 -0.066 1.00 98.12 158 GLU A C 1
ATOM 1282 O O . GLU A 1 158 ? 19.508 -8.464 -0.038 1.00 98.12 158 GLU A O 1
ATOM 1287 N N . ILE A 1 159 ? 21.698 -8.367 -0.557 1.00 98.06 159 ILE A N 1
ATOM 1288 C CA . ILE A 1 159 ? 21.686 -7.018 -1.137 1.00 98.06 159 ILE A CA 1
ATOM 1289 C C . ILE A 1 159 ? 22.133 -7.109 -2.595 1.00 98.06 159 ILE A C 1
ATOM 1291 O O . ILE A 1 159 ? 23.123 -7.776 -2.891 1.00 98.06 159 ILE A O 1
ATOM 1295 N N . ILE A 1 160 ? 21.402 -6.444 -3.491 1.00 97.81 160 ILE A N 1
ATOM 1296 C CA . ILE A 1 160 ? 21.639 -6.467 -4.936 1.00 97.81 160 ILE A CA 1
ATOM 1297 C C . ILE A 1 160 ? 21.786 -5.041 -5.477 1.00 97.81 160 ILE A C 1
ATOM 1299 O O . ILE A 1 160 ? 20.850 -4.240 -5.393 1.00 97.81 160 ILE A O 1
ATOM 1303 N N . ASP A 1 161 ? 22.927 -4.753 -6.109 1.00 97.00 161 ASP A N 1
ATOM 1304 C CA . ASP A 1 161 ? 23.112 -3.551 -6.930 1.00 97.00 161 ASP A CA 1
ATOM 1305 C C . ASP A 1 161 ? 22.524 -3.782 -8.326 1.00 97.00 161 ASP A C 1
ATOM 1307 O O . ASP A 1 161 ? 23.168 -4.310 -9.239 1.00 97.00 161 ASP A O 1
ATOM 1311 N N . LEU A 1 162 ? 21.254 -3.419 -8.485 1.00 96.31 162 LEU A N 1
ATOM 1312 C CA . LEU A 1 162 ? 20.516 -3.685 -9.711 1.00 96.31 162 LEU A CA 1
ATOM 1313 C C . LEU A 1 162 ? 21.052 -2.873 -10.881 1.00 96.31 162 LEU A C 1
ATOM 1315 O O . LEU A 1 162 ? 21.161 -3.377 -11.993 1.00 96.31 162 LEU A O 1
ATOM 1319 N N . CYS A 1 163 ? 21.385 -1.608 -10.649 1.00 95.88 163 CYS A N 1
ATOM 1320 C CA . CYS A 1 163 ? 21.840 -0.733 -11.719 1.00 95.88 163 CYS A CA 1
ATOM 1321 C C . CYS A 1 163 ? 23.198 -1.162 -12.269 1.00 95.88 163 CYS A C 1
ATOM 1323 O O . CYS A 1 163 ? 23.399 -1.113 -13.482 1.00 95.88 163 CYS A O 1
ATOM 1325 N N . GLU A 1 164 ? 24.111 -1.630 -11.416 1.00 95.44 164 GLU A N 1
ATOM 1326 C CA . GLU A 1 164 ? 25.373 -2.195 -11.883 1.00 95.44 164 GLU A CA 1
ATOM 1327 C C . GLU A 1 164 ? 25.151 -3.470 -12.713 1.00 95.44 164 GLU A C 1
ATOM 1329 O O . GLU A 1 164 ? 25.747 -3.615 -13.784 1.00 95.44 164 GLU A O 1
ATOM 1334 N N . LEU A 1 165 ? 24.256 -4.364 -12.276 1.00 94.94 165 LEU A N 1
ATOM 1335 C CA . LEU A 1 165 ? 23.903 -5.571 -13.032 1.00 94.94 165 LEU A CA 1
ATOM 1336 C C . LEU A 1 165 ? 23.288 -5.241 -14.397 1.00 94.94 165 LEU A C 1
ATOM 1338 O O . LEU A 1 165 ? 23.683 -5.834 -15.401 1.00 94.94 165 LEU A O 1
ATOM 1342 N N . LEU A 1 166 ? 22.379 -4.262 -14.445 1.00 92.19 166 LEU A N 1
ATOM 1343 C CA . LEU A 1 166 ? 21.692 -3.840 -15.670 1.00 92.19 166 LEU A CA 1
ATOM 1344 C C . LEU A 1 166 ? 22.598 -3.111 -16.672 1.00 92.19 166 LEU A C 1
ATOM 1346 O O . LEU A 1 166 ? 22.310 -3.082 -17.867 1.00 92.19 166 LEU A O 1
ATOM 1350 N N . LEU A 1 167 ? 23.700 -2.518 -16.208 1.00 93.50 167 LEU A N 1
ATOM 1351 C CA . LEU A 1 167 ? 24.753 -2.035 -17.100 1.00 93.50 167 LEU A CA 1
ATOM 1352 C C . LEU A 1 167 ? 25.603 -3.188 -17.631 1.00 93.50 167 LEU A C 1
ATOM 1354 O O . LEU A 1 167 ? 25.899 -3.229 -18.822 1.00 93.50 167 LEU A O 1
ATOM 1358 N N . LYS A 1 168 ? 25.997 -4.125 -16.760 1.00 93.50 168 LYS A N 1
ATOM 1359 C CA . LYS A 1 168 ? 26.855 -5.260 -17.134 1.00 93.50 168 LYS A CA 1
ATOM 1360 C C . LYS A 1 168 ? 26.198 -6.170 -18.165 1.00 93.50 168 LYS A C 1
ATOM 1362 O O . LYS A 1 168 ? 26.879 -6.630 -19.071 1.00 93.50 168 LYS A O 1
ATOM 1367 N N . ASN A 1 169 ? 24.896 -6.417 -18.039 1.00 91.06 169 ASN A N 1
ATOM 1368 C CA . ASN A 1 169 ? 24.126 -7.195 -19.012 1.00 91.06 169 ASN A CA 1
ATOM 1369 C C . ASN A 1 169 ? 23.625 -6.365 -20.202 1.00 91.06 169 ASN A C 1
ATOM 1371 O O . ASN A 1 169 ? 22.825 -6.872 -20.974 1.00 91.06 169 ASN A O 1
ATOM 1375 N N . GLU A 1 170 ? 24.063 -5.115 -20.378 1.00 90.06 170 GLU A N 1
ATOM 1376 C CA . GLU A 1 170 ? 23.674 -4.266 -21.514 1.00 90.06 170 GLU A CA 1
ATOM 1377 C C . GLU A 1 170 ? 22.153 -4.002 -21.619 1.00 90.06 170 GLU A C 1
ATOM 1379 O O . GLU A 1 170 ? 21.667 -3.559 -22.660 1.00 90.06 170 GLU A O 1
ATOM 1384 N N . MET A 1 171 ? 21.386 -4.219 -20.538 1.00 88.62 171 MET A N 1
ATOM 1385 C CA . MET A 1 171 ? 19.964 -3.849 -20.477 1.00 88.62 171 MET A CA 1
ATOM 1386 C C . MET A 1 171 ? 19.785 -2.330 -20.488 1.00 88.62 171 MET A C 1
ATOM 1388 O O . MET A 1 171 ? 18.812 -1.820 -21.047 1.00 88.62 171 MET A O 1
ATOM 1392 N N . PHE A 1 172 ? 20.731 -1.595 -19.899 1.00 89.25 172 PHE A N 1
ATOM 1393 C CA . PHE A 1 172 ? 20.814 -0.143 -19.996 1.00 89.25 172 PHE A CA 1
ATOM 1394 C C . PHE A 1 172 ? 22.050 0.287 -20.778 1.00 89.25 172 PHE A C 1
ATOM 1396 O O . PHE A 1 172 ? 23.169 -0.147 -20.524 1.00 89.25 172 PHE A O 1
ATOM 1403 N N . ASN A 1 173 ? 21.842 1.211 -21.715 1.00 87.25 173 ASN A N 1
ATOM 1404 C CA . ASN A 1 173 ? 22.878 1.674 -22.638 1.00 87.25 173 ASN A CA 1
ATOM 1405 C C . ASN A 1 173 ? 23.895 2.644 -22.011 1.00 87.25 173 ASN A C 1
ATOM 1407 O O . ASN A 1 173 ? 24.896 2.982 -22.643 1.00 87.25 173 ASN A O 1
ATOM 1411 N N . SER A 1 174 ? 23.625 3.162 -20.812 1.00 93.12 174 SER A N 1
ATOM 1412 C CA . SER A 1 174 ? 24.474 4.151 -20.161 1.00 93.12 174 SER A CA 1
ATOM 1413 C C . SER A 1 174 ? 24.218 4.226 -18.662 1.00 93.12 174 SER A C 1
ATOM 1415 O O . SER A 1 174 ? 23.103 3.991 -18.190 1.00 93.12 174 SER A O 1
ATOM 1417 N N . TYR A 1 175 ? 25.247 4.653 -17.927 1.00 92.94 175 TYR A N 1
ATOM 1418 C CA . TYR A 1 175 ? 25.156 4.949 -16.497 1.00 92.94 175 TYR A CA 1
ATOM 1419 C C . TYR A 1 175 ? 23.996 5.894 -16.163 1.00 92.94 175 TYR A C 1
ATOM 1421 O O . TYR A 1 175 ? 23.287 5.671 -15.191 1.00 92.94 175 TYR A O 1
ATOM 1429 N N . TRP A 1 176 ? 23.765 6.921 -16.986 1.00 90.81 176 TRP A N 1
ATOM 1430 C CA . TRP A 1 176 ? 22.699 7.899 -16.757 1.00 90.81 176 TRP A CA 1
ATOM 1431 C C . TRP A 1 176 ? 21.308 7.287 -16.894 1.00 90.81 176 TRP A C 1
ATOM 1433 O O . TRP A 1 176 ? 20.445 7.556 -16.069 1.00 90.81 176 TRP A O 1
ATOM 1443 N N . THR A 1 177 ? 21.109 6.413 -17.882 1.00 89.88 177 THR A N 1
ATOM 1444 C CA . THR A 1 177 ? 19.849 5.677 -18.030 1.00 89.88 177 THR A CA 1
ATOM 1445 C C . THR A 1 177 ? 19.595 4.765 -16.841 1.00 89.88 177 THR A C 1
ATOM 1447 O O . THR A 1 177 ? 18.472 4.722 -16.358 1.00 89.88 177 THR A O 1
ATOM 1450 N N . ALA A 1 178 ? 20.622 4.075 -16.338 1.00 91.81 178 ALA A N 1
ATOM 1451 C CA . ALA A 1 178 ? 20.502 3.275 -15.123 1.00 91.81 178 ALA A CA 1
ATOM 1452 C C . ALA A 1 178 ? 20.191 4.147 -13.895 1.00 91.81 178 ALA A C 1
ATOM 1454 O O . ALA A 1 178 ? 19.291 3.832 -13.124 1.00 91.81 178 ALA A O 1
ATOM 1455 N N . LEU A 1 179 ? 20.877 5.285 -13.757 1.00 91.12 179 LEU A N 1
ATOM 1456 C CA . LEU A 1 179 ? 20.673 6.228 -12.661 1.00 91.12 179 LEU A CA 1
ATOM 1457 C C . LEU A 1 179 ? 19.252 6.813 -12.642 1.00 91.12 179 LEU A C 1
ATOM 1459 O O . LEU A 1 179 ? 18.721 7.056 -11.567 1.00 91.12 179 LEU A O 1
ATOM 1463 N N . ASP A 1 180 ? 18.589 6.978 -13.790 1.00 89.44 180 ASP A N 1
ATOM 1464 C CA . ASP A 1 180 ? 17.185 7.421 -13.835 1.00 89.44 180 ASP A CA 1
ATOM 1465 C C . ASP A 1 180 ? 16.221 6.429 -13.141 1.00 89.44 180 ASP A C 1
ATOM 1467 O O . ASP A 1 180 ? 15.120 6.805 -12.722 1.00 89.44 180 ASP A O 1
ATOM 1471 N N . TYR A 1 181 ? 16.627 5.164 -12.973 1.00 90.88 181 TYR A N 1
ATOM 1472 C CA . TYR A 1 181 ? 15.882 4.169 -12.195 1.00 90.88 181 TYR A CA 1
ATOM 1473 C C . TYR A 1 181 ? 16.159 4.230 -10.694 1.00 90.88 181 TYR A C 1
ATOM 1475 O O . TYR A 1 181 ? 15.416 3.588 -9.962 1.00 90.88 181 TYR A O 1
ATOM 1483 N N . GLN A 1 182 ? 17.130 5.027 -10.226 1.00 87.25 182 GLN A N 1
ATOM 1484 C CA . GLN A 1 182 ? 17.386 5.345 -8.812 1.00 87.25 182 GLN A CA 1
ATOM 1485 C C . GLN A 1 182 ? 16.256 6.220 -8.227 1.00 87.25 182 GLN A C 1
ATOM 1487 O O . GLN A 1 182 ? 16.422 7.376 -7.841 1.00 87.25 182 GLN A O 1
ATOM 1492 N N . SER A 1 183 ? 15.044 5.687 -8.274 1.00 83.06 183 SER A N 1
ATOM 1493 C CA . SER A 1 183 ? 13.780 6.297 -7.889 1.00 83.06 183 SER A CA 1
ATOM 1494 C C . SER A 1 183 ? 12.787 5.179 -7.551 1.00 83.06 183 SER A C 1
ATOM 1496 O O . SER A 1 183 ? 13.149 4.005 -7.493 1.00 83.06 183 SER A O 1
ATOM 1498 N N . TYR A 1 184 ? 11.504 5.513 -7.403 1.00 85.75 184 TYR A N 1
ATOM 1499 C CA . TYR A 1 184 ? 10.415 4.535 -7.276 1.00 85.75 184 TYR A CA 1
ATOM 1500 C C . TYR A 1 184 ? 10.453 3.425 -8.344 1.00 85.75 184 TYR A C 1
ATOM 1502 O O . TYR A 1 184 ? 10.053 2.290 -8.102 1.00 85.75 184 TYR A O 1
ATOM 1510 N N . LEU A 1 185 ? 10.985 3.737 -9.526 1.00 93.06 185 LEU A N 1
ATOM 1511 C CA . LEU A 1 185 ? 11.025 2.850 -10.684 1.00 93.06 185 LEU A CA 1
ATOM 1512 C C . LEU A 1 185 ? 11.956 1.646 -10.490 1.00 93.06 185 LEU A C 1
ATOM 1514 O O . LEU A 1 185 ? 11.765 0.635 -11.170 1.00 93.06 185 LEU A O 1
ATOM 1518 N N . LEU A 1 186 ? 12.910 1.718 -9.550 1.00 95.06 186 LEU A N 1
ATOM 1519 C CA . LEU A 1 186 ? 13.752 0.581 -9.180 1.00 95.06 186 LEU A CA 1
ATOM 1520 C C . LEU A 1 186 ? 12.903 -0.605 -8.719 1.00 95.06 186 LEU A C 1
ATOM 1522 O O . LEU A 1 186 ? 13.224 -1.737 -9.059 1.00 95.06 186 LEU A O 1
ATOM 1526 N N . LYS A 1 187 ? 11.785 -0.351 -8.023 1.00 96.25 187 LYS A N 1
ATOM 1527 C CA . LYS A 1 187 ? 10.888 -1.390 -7.497 1.00 96.25 187 LYS A CA 1
ATOM 1528 C C . LYS A 1 187 ? 10.307 -2.268 -8.609 1.00 96.25 187 LYS A C 1
ATOM 1530 O O . LYS A 1 187 ? 10.298 -3.491 -8.496 1.00 96.25 187 LYS A O 1
ATOM 1535 N N . VAL A 1 188 ? 9.873 -1.652 -9.713 1.00 96.44 188 VAL A N 1
ATOM 1536 C CA . VAL A 1 188 ? 9.322 -2.371 -10.876 1.00 96.44 188 VAL A CA 1
ATOM 1537 C C . VAL A 1 188 ? 10.393 -3.252 -11.517 1.00 96.44 188 VAL A C 1
ATOM 1539 O O . VAL A 1 188 ? 10.136 -4.404 -11.853 1.00 96.44 188 VAL A O 1
ATOM 1542 N N . VAL A 1 189 ? 11.617 -2.738 -11.662 1.00 95.50 189 VAL A N 1
ATOM 1543 C CA . VAL A 1 189 ? 12.703 -3.512 -12.281 1.00 95.50 189 VAL A CA 1
ATOM 1544 C C . VAL A 1 189 ? 13.252 -4.577 -11.331 1.00 95.50 189 VAL A C 1
ATOM 1546 O O . VAL A 1 189 ? 13.598 -5.659 -11.787 1.00 95.50 189 VAL A O 1
ATOM 1549 N N . ALA A 1 190 ? 13.255 -4.334 -10.020 1.00 97.31 190 ALA A N 1
ATOM 1550 C CA . ALA A 1 190 ? 13.597 -5.328 -9.004 1.00 97.31 190 ALA A CA 1
ATOM 1551 C C . ALA A 1 190 ? 12.631 -6.522 -9.041 1.00 97.31 190 ALA A C 1
ATOM 1553 O O . ALA A 1 190 ? 13.067 -7.670 -8.991 1.00 97.31 190 ALA A O 1
ATOM 1554 N N . PHE A 1 191 ? 11.331 -6.266 -9.221 1.00 97.38 191 PHE A N 1
ATOM 1555 C CA . PHE A 1 191 ? 10.335 -7.316 -9.447 1.00 97.38 191 PHE A CA 1
ATOM 1556 C C . PHE A 1 191 ? 10.609 -8.138 -10.716 1.00 97.38 191 PHE A C 1
ATOM 1558 O O . PHE A 1 191 ? 10.519 -9.369 -10.693 1.00 97.38 191 PHE A O 1
ATOM 1565 N N . LEU A 1 192 ? 10.948 -7.467 -11.819 1.00 95.62 192 LEU A N 1
ATOM 1566 C CA . LEU A 1 192 ? 11.286 -8.134 -13.078 1.00 95.62 192 LEU A CA 1
ATOM 1567 C C . LEU A 1 192 ? 12.597 -8.929 -12.973 1.00 95.62 192 LEU A C 1
ATOM 1569 O O . LEU A 1 192 ? 12.707 -9.996 -13.564 1.00 95.62 192 LEU A O 1
ATOM 1573 N N . HIS A 1 193 ? 13.566 -8.438 -12.200 1.00 96.44 193 HIS A N 1
ATOM 1574 C CA . HIS A 1 193 ? 14.868 -9.073 -12.016 1.00 96.44 193 HIS A CA 1
ATOM 1575 C C . HIS A 1 193 ? 14.827 -10.275 -11.065 1.00 96.44 193 HIS A C 1
ATOM 1577 O O . HIS A 1 193 ? 15.492 -11.271 -11.338 1.00 96.44 193 HIS A O 1
ATOM 1583 N N . THR A 1 194 ? 14.085 -10.211 -9.951 1.00 96.75 194 THR A N 1
ATOM 1584 C CA . THR A 1 194 ? 14.143 -11.264 -8.920 1.00 96.75 194 THR A CA 1
ATOM 1585 C C . THR A 1 194 ? 13.806 -12.655 -9.485 1.00 96.75 194 THR A C 1
ATOM 1587 O O . THR A 1 194 ? 12.814 -12.792 -10.213 1.00 96.75 194 THR A O 1
ATOM 1590 N N . PRO A 1 195 ? 14.583 -13.703 -9.145 1.00 94.94 195 PRO A N 1
ATOM 1591 C CA . PRO A 1 195 ? 14.289 -15.075 -9.556 1.00 94.94 195 PRO A CA 1
ATOM 1592 C C . PRO A 1 195 ? 13.110 -15.682 -8.786 1.00 94.94 195 PRO A C 1
ATOM 1594 O O . PRO A 1 195 ? 12.583 -16.715 -9.197 1.00 94.94 195 PRO A O 1
ATOM 1597 N N . PHE A 1 196 ? 12.655 -15.049 -7.697 1.00 96.81 196 PHE A N 1
ATOM 1598 C CA . PHE A 1 196 ? 11.476 -15.517 -6.980 1.00 96.81 196 PHE A CA 1
ATOM 1599 C C . PHE A 1 196 ? 10.260 -15.541 -7.906 1.00 96.81 196 PHE A C 1
ATOM 1601 O O . PHE A 1 196 ? 9.961 -14.582 -8.627 1.00 96.81 196 PHE A O 1
ATOM 1608 N N . THR A 1 197 ? 9.548 -16.662 -7.852 1.00 95.94 197 THR A N 1
ATOM 1609 C CA . THR A 1 197 ? 8.282 -16.861 -8.554 1.00 95.94 197 THR A CA 1
ATOM 1610 C C . THR A 1 197 ? 7.138 -16.248 -7.749 1.00 95.94 197 THR A C 1
ATOM 1612 O O . THR A 1 197 ? 6.293 -15.566 -8.314 1.00 95.94 197 THR A O 1
ATOM 1615 N N . GLN A 1 198 ? 7.140 -16.424 -6.428 1.00 98.06 198 GLN A N 1
ATOM 1616 C CA . GLN A 1 198 ? 6.175 -15.828 -5.508 1.00 98.06 198 GLN A CA 1
ATOM 1617 C C . GLN A 1 198 ? 6.815 -14.626 -4.807 1.00 98.06 198 GLN A C 1
ATOM 1619 O O . GLN A 1 198 ? 7.638 -14.782 -3.907 1.00 98.06 198 GLN A O 1
ATOM 1624 N N . VAL A 1 199 ? 6.472 -13.421 -5.255 1.00 98.50 199 VAL A N 1
ATOM 1625 C CA . VAL A 1 199 ? 7.104 -12.171 -4.824 1.00 98.50 199 VAL A CA 1
ATOM 1626 C C . VAL A 1 199 ? 6.146 -11.350 -3.975 1.00 98.50 199 VAL A C 1
ATOM 1628 O O . VAL A 1 199 ? 5.050 -11.009 -4.421 1.00 98.50 199 VAL A O 1
ATOM 1631 N N . LEU A 1 200 ? 6.592 -10.994 -2.774 1.00 98.69 200 LEU A N 1
ATOM 1632 C CA . LEU A 1 200 ? 5.973 -9.961 -1.955 1.00 98.69 200 LEU A CA 1
ATOM 1633 C C . LEU A 1 200 ? 6.843 -8.698 -2.017 1.00 98.69 200 LEU A C 1
ATOM 1635 O O . LEU A 1 200 ? 7.907 -8.635 -1.405 1.00 98.69 200 LEU A O 1
ATOM 1639 N N . LEU A 1 201 ? 6.420 -7.704 -2.796 1.00 98.38 201 LEU A N 1
ATOM 1640 C CA . LEU A 1 201 ? 7.076 -6.396 -2.862 1.00 98.38 201 LEU A CA 1
ATOM 1641 C C . LEU A 1 201 ? 6.560 -5.532 -1.719 1.00 98.38 201 LEU A C 1
ATOM 1643 O O . LEU A 1 201 ? 5.346 -5.389 -1.576 1.00 98.38 201 LEU A O 1
ATOM 1647 N N . ILE A 1 202 ? 7.464 -4.954 -0.930 1.00 98.38 202 ILE A N 1
ATOM 1648 C CA . ILE A 1 202 ? 7.100 -4.162 0.249 1.00 98.38 202 ILE A CA 1
ATOM 1649 C C . ILE A 1 202 ? 7.906 -2.859 0.268 1.00 98.38 202 ILE A C 1
ATOM 1651 O O . ILE A 1 202 ? 9.123 -2.862 0.065 1.00 98.38 202 ILE A O 1
ATOM 1655 N N . ASP A 1 203 ? 7.235 -1.739 0.532 1.00 96.94 203 ASP A N 1
ATOM 1656 C CA . ASP A 1 203 ? 7.914 -0.497 0.897 1.00 96.94 203 ASP A CA 1
ATOM 1657 C C . ASP A 1 203 ? 8.573 -0.635 2.274 1.00 96.94 203 ASP A C 1
ATOM 1659 O O . ASP A 1 203 ? 7.984 -1.127 3.231 1.00 96.94 203 ASP A O 1
ATOM 1663 N N . VAL A 1 204 ? 9.795 -0.130 2.416 1.00 95.50 204 VAL A N 1
ATOM 1664 C CA . VAL A 1 204 ? 10.555 -0.220 3.677 1.00 95.50 204 VAL A CA 1
ATOM 1665 C C . VAL A 1 204 ? 9.931 0.539 4.850 1.00 95.50 204 VAL A C 1
ATOM 1667 O O . VAL A 1 204 ? 10.399 0.398 5.975 1.00 95.50 204 VAL A O 1
ATOM 1670 N N . ASP A 1 205 ? 8.919 1.368 4.595 1.00 93.56 205 ASP A N 1
ATOM 1671 C CA . ASP A 1 205 ? 8.136 2.069 5.606 1.00 93.56 205 ASP A CA 1
ATOM 1672 C C . ASP A 1 205 ? 6.741 1.471 5.834 1.00 93.56 205 ASP A C 1
ATOM 1674 O O . ASP A 1 205 ? 5.959 2.067 6.565 1.00 93.56 205 ASP A O 1
ATOM 1678 N N . ALA A 1 206 ? 6.422 0.293 5.293 1.00 96.19 206 ALA A N 1
ATOM 1679 C CA . ALA A 1 206 ? 5.227 -0.443 5.696 1.00 96.19 206 ALA A CA 1
ATOM 1680 C C . ALA A 1 206 ? 5.329 -0.909 7.164 1.00 96.19 206 ALA A C 1
ATOM 1682 O O . ALA A 1 206 ? 6.387 -1.346 7.609 1.00 96.19 206 ALA A O 1
ATOM 1683 N N . ILE A 1 207 ? 4.218 -0.829 7.900 1.00 95.31 207 ILE A N 1
ATOM 1684 C CA . ILE A 1 207 ? 4.075 -1.343 9.271 1.00 95.31 207 ILE A CA 1
ATOM 1685 C C . ILE A 1 207 ? 3.007 -2.427 9.256 1.00 95.31 207 ILE A C 1
ATOM 1687 O O . ILE A 1 207 ? 1.849 -2.133 8.945 1.00 95.31 207 ILE A O 1
ATOM 1691 N N . PHE A 1 208 ? 3.364 -3.654 9.616 1.00 96.69 208 PHE A N 1
ATOM 1692 C CA . PHE A 1 208 ? 2.450 -4.789 9.653 1.00 96.69 208 PHE A CA 1
ATOM 1693 C C . PHE A 1 208 ? 1.898 -5.053 11.052 1.00 96.69 208 PHE A C 1
ATOM 1695 O O . PHE A 1 208 ? 2.618 -5.086 12.046 1.00 96.69 208 PHE A O 1
ATOM 1702 N N . MET A 1 209 ? 0.595 -5.331 11.116 1.00 92.12 209 MET A N 1
ATOM 1703 C CA . MET A 1 209 ? -0.083 -5.742 12.354 1.00 92.12 209 MET A CA 1
ATOM 1704 C C . MET A 1 209 ? -0.072 -7.263 12.555 1.00 92.12 209 MET A C 1
ATOM 1706 O O . MET A 1 209 ? -0.379 -7.753 13.639 1.00 92.12 209 MET A O 1
ATOM 1710 N N . GLN A 1 210 ? 0.260 -8.015 11.504 1.00 92.75 210 GLN A N 1
ATOM 1711 C CA . GLN A 1 210 ? 0.337 -9.474 11.489 1.00 92.75 210 GLN A CA 1
ATOM 1712 C C . GLN A 1 210 ? 1.281 -9.947 10.379 1.00 92.75 210 GLN A C 1
ATOM 1714 O O . GLN A 1 210 ? 1.593 -9.182 9.468 1.00 92.75 210 GLN A O 1
ATOM 1719 N N . ASN A 1 211 ? 1.713 -11.210 10.426 1.00 97.44 211 ASN A N 1
ATOM 1720 C CA . ASN A 1 211 ? 2.598 -11.770 9.403 1.00 97.44 211 ASN A CA 1
ATOM 1721 C C . ASN A 1 211 ? 1.962 -11.651 7.999 1.00 97.44 211 ASN A C 1
ATOM 1723 O O . ASN A 1 211 ? 0.865 -12.182 7.793 1.00 97.44 211 ASN A O 1
ATOM 1727 N N . PRO A 1 212 ? 2.625 -10.994 7.027 1.00 97.56 212 PRO A N 1
ATOM 1728 C CA . PRO A 1 212 ? 2.078 -10.824 5.686 1.00 97.56 212 PRO A CA 1
ATOM 1729 C C . PRO A 1 212 ? 2.000 -12.114 4.861 1.00 97.56 212 PRO A C 1
ATOM 1731 O O . PRO A 1 212 ? 1.366 -12.100 3.809 1.00 97.56 212 PRO A O 1
ATOM 1734 N N . ASP A 1 213 ? 2.561 -13.236 5.324 1.00 96.06 213 ASP A N 1
ATOM 1735 C CA . ASP A 1 213 ? 2.416 -14.535 4.651 1.00 96.06 213 ASP A CA 1
ATOM 1736 C C . ASP A 1 213 ? 0.953 -14.971 4.500 1.00 96.06 213 ASP A C 1
ATOM 1738 O O . ASP A 1 213 ? 0.612 -15.681 3.554 1.00 96.06 213 ASP A O 1
ATOM 1742 N N . ILE A 1 214 ? 0.061 -14.476 5.362 1.00 95.75 214 ILE A N 1
ATOM 1743 C CA . ILE A 1 214 ? -1.385 -14.690 5.231 1.00 95.75 214 ILE A CA 1
ATOM 1744 C C . ILE A 1 214 ? -1.929 -14.239 3.863 1.00 95.75 214 ILE A C 1
ATOM 1746 O O . ILE A 1 214 ? -2.944 -14.749 3.396 1.00 95.75 214 ILE A O 1
ATOM 1750 N N . LEU A 1 215 ? -1.253 -13.309 3.174 1.00 97.44 215 LEU A N 1
ATOM 1751 C CA . LEU A 1 215 ? -1.656 -12.844 1.848 1.00 97.44 215 LEU A CA 1
ATOM 1752 C C . LEU A 1 215 ? -1.619 -13.949 0.788 1.00 97.44 215 LEU A C 1
ATOM 1754 O O . LEU A 1 215 ? -2.414 -13.905 -0.150 1.00 97.44 215 LEU A O 1
ATOM 1758 N N . TRP A 1 216 ? -0.761 -14.959 0.949 1.00 96.06 216 TRP A N 1
ATOM 1759 C CA . TRP A 1 216 ? -0.697 -16.104 0.037 1.00 96.06 216 TRP A CA 1
ATOM 1760 C C . TRP A 1 216 ? -1.960 -16.971 0.093 1.00 96.06 216 TRP A C 1
ATOM 1762 O O . TRP A 1 216 ? -2.268 -17.669 -0.870 1.00 96.06 216 TRP A O 1
ATOM 1772 N N . GLU A 1 217 ? -2.709 -16.913 1.193 1.00 94.62 217 GLU A N 1
ATOM 1773 C CA . GLU A 1 217 ? -3.953 -17.663 1.396 1.00 94.62 217 GLU A CA 1
ATOM 1774 C C . GLU A 1 217 ? -5.184 -16.917 0.860 1.00 94.62 217 GLU A C 1
ATOM 1776 O O . GLU A 1 217 ? -6.288 -17.462 0.835 1.00 94.62 217 GLU A O 1
ATOM 1781 N N . MET A 1 218 ? -5.023 -15.665 0.421 1.00 96.19 218 MET A N 1
ATOM 1782 C CA . MET A 1 218 ? -6.135 -14.861 -0.079 1.00 96.19 218 MET A CA 1
ATOM 1783 C C . MET A 1 218 ? -6.638 -15.402 -1.418 1.00 96.19 218 MET A C 1
ATOM 1785 O O . MET A 1 218 ? -5.856 -15.673 -2.332 1.00 96.19 218 MET A O 1
ATOM 1789 N N . GLN A 1 219 ? -7.964 -15.493 -1.557 1.00 95.44 219 GLN A N 1
ATOM 1790 C CA . GLN A 1 219 ? -8.622 -16.027 -2.754 1.00 95.44 219 GLN A CA 1
ATOM 1791 C C . GLN A 1 219 ? -8.173 -15.303 -4.033 1.00 95.44 219 GLN A C 1
ATOM 1793 O O . GLN A 1 219 ? -7.956 -15.928 -5.059 1.00 95.44 219 GLN A O 1
ATOM 1798 N N . GLN A 1 220 ? -7.941 -13.995 -3.944 1.00 96.06 220 GLN A N 1
ATOM 1799 C CA . GLN A 1 220 ? -7.410 -13.151 -5.013 1.00 96.06 220 GLN A CA 1
ATOM 1800 C C . GLN A 1 220 ? -6.090 -13.687 -5.581 1.00 96.06 220 GLN A C 1
ATOM 1802 O O . GLN A 1 220 ? -5.941 -13.813 -6.795 1.00 96.06 220 GLN A O 1
ATOM 1807 N N . VAL A 1 221 ? -5.150 -14.052 -4.704 1.00 96.62 221 VAL A N 1
ATOM 1808 C CA . VAL A 1 221 ? -3.849 -14.597 -5.110 1.00 96.62 221 VAL A CA 1
ATOM 1809 C C . VAL A 1 221 ? -4.021 -15.989 -5.711 1.00 96.62 221 VAL A C 1
ATOM 1811 O O . VAL A 1 221 ? -3.388 -16.303 -6.717 1.00 96.62 221 VAL A O 1
ATOM 1814 N N . GLN A 1 222 ? -4.907 -16.812 -5.149 1.00 95.00 222 GLN A N 1
ATOM 1815 C CA . GLN A 1 222 ? -5.184 -18.150 -5.678 1.00 95.00 222 GLN A CA 1
ATOM 1816 C C . GLN A 1 222 ? -5.846 -18.106 -7.065 1.00 95.00 222 GLN A C 1
ATOM 1818 O O . GLN A 1 222 ? -5.495 -18.907 -7.934 1.00 95.00 222 GLN A O 1
ATOM 1823 N N . ASP A 1 223 ? -6.743 -17.147 -7.295 1.00 94.31 223 ASP A N 1
ATOM 1824 C CA . ASP A 1 223 ? -7.512 -17.021 -8.533 1.00 94.31 223 ASP A CA 1
ATOM 1825 C C . ASP A 1 223 ? -6.701 -16.394 -9.668 1.00 94.31 223 ASP A C 1
ATOM 1827 O O . ASP A 1 223 ? -6.774 -16.856 -10.807 1.00 94.31 223 ASP A O 1
ATOM 1831 N N . THR A 1 224 ? -5.939 -15.334 -9.382 1.00 95.75 224 THR A N 1
ATOM 1832 C CA . THR A 1 224 ? -5.298 -14.523 -10.432 1.00 95.75 224 THR A CA 1
ATOM 1833 C C . THR A 1 224 ? -3.779 -14.468 -10.332 1.00 95.75 224 THR A C 1
ATOM 1835 O O . THR A 1 224 ? -3.133 -13.894 -11.203 1.00 95.75 224 THR A O 1
ATOM 1838 N N . GLY A 1 225 ? -3.187 -15.019 -9.269 1.00 97.06 225 GLY A N 1
ATOM 1839 C CA . GLY A 1 225 ? -1.757 -14.888 -8.999 1.00 97.06 225 GLY A CA 1
ATOM 1840 C C . GLY A 1 225 ? -1.338 -13.489 -8.550 1.00 97.06 225 GLY A C 1
ATOM 1841 O O . GLY A 1 225 ? -0.149 -13.195 -8.536 1.00 97.06 225 GLY A O 1
ATOM 1842 N N . THR A 1 226 ? -2.272 -12.601 -8.206 1.00 97.88 226 THR A N 1
ATOM 1843 C 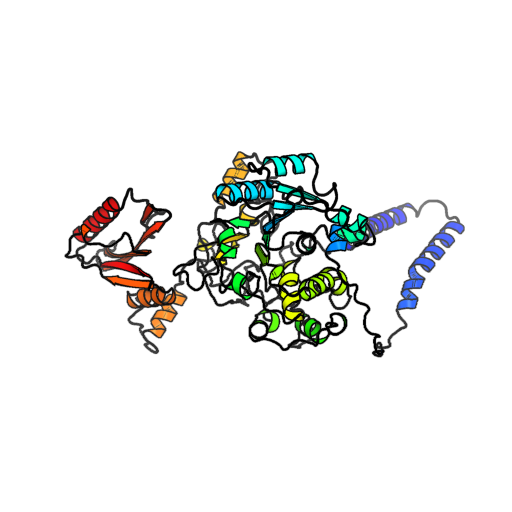CA . THR A 1 226 ? -1.949 -11.220 -7.820 1.00 97.88 226 THR A CA 1
ATOM 1844 C C . THR A 1 226 ? -2.834 -10.729 -6.695 1.00 97.88 226 THR A C 1
ATOM 1846 O O . THR A 1 226 ? -3.998 -11.115 -6.614 1.00 97.88 226 THR A O 1
ATOM 1849 N N . LEU A 1 227 ? -2.331 -9.781 -5.915 1.00 98.38 227 LEU A N 1
ATOM 1850 C CA . LEU A 1 227 ? -3.160 -8.973 -5.032 1.00 98.38 227 LEU A CA 1
ATOM 1851 C C . LEU A 1 227 ? -2.595 -7.554 -4.933 1.00 98.38 227 LEU A C 1
ATOM 1853 O O . LEU A 1 227 ? -1.443 -7.358 -4.541 1.00 98.38 227 LEU A O 1
ATOM 1857 N N . PHE A 1 228 ? -3.435 -6.583 -5.290 1.00 98.50 228 PHE A N 1
ATOM 1858 C CA . PHE A 1 228 ? -3.161 -5.146 -5.238 1.00 98.50 228 PHE A CA 1
ATOM 1859 C C . PHE A 1 228 ? -4.068 -4.450 -4.220 1.00 98.50 228 PHE A C 1
ATOM 1861 O O . PHE A 1 228 ? -5.136 -4.957 -3.879 1.00 98.50 228 PHE A O 1
ATOM 1868 N N . PHE A 1 229 ? -3.679 -3.268 -3.753 1.00 98.50 229 PHE A N 1
ATOM 1869 C CA . PHE A 1 229 ? -4.456 -2.466 -2.808 1.00 98.50 229 PHE A CA 1
ATOM 1870 C C . PHE A 1 229 ? -4.834 -1.128 -3.444 1.00 98.50 229 PHE A C 1
ATOM 1872 O O . PHE A 1 229 ? -4.076 -0.592 -4.249 1.00 98.50 229 PHE A O 1
ATOM 1879 N N . TYR A 1 230 ? -6.024 -0.605 -3.142 1.00 98.00 230 TYR A N 1
ATOM 1880 C CA . TYR A 1 230 ? -6.487 0.649 -3.742 1.00 98.00 230 TYR A CA 1
ATOM 1881 C C . TYR A 1 230 ? -5.838 1.861 -3.079 1.00 98.00 230 TYR A C 1
ATOM 1883 O O . TYR A 1 230 ? -5.808 1.935 -1.860 1.00 98.00 230 TYR A O 1
ATOM 1891 N N . ASP A 1 231 ? -5.421 2.861 -3.850 1.00 96.56 231 ASP A N 1
ATOM 1892 C CA . ASP A 1 231 ? -5.084 4.176 -3.288 1.00 96.56 231 ASP A CA 1
ATOM 1893 C C . ASP A 1 231 ? -6.371 4.986 -2.998 1.00 96.56 231 ASP A C 1
ATOM 1895 O O . ASP A 1 231 ? -7.493 4.626 -3.406 1.00 96.56 231 ASP A O 1
ATOM 1899 N N . ARG A 1 232 ? -6.220 6.128 -2.322 1.00 92.06 232 ARG A N 1
ATOM 1900 C CA . ARG A 1 232 ? -7.287 7.118 -2.149 1.00 92.06 232 ARG A CA 1
ATOM 1901 C C . ARG A 1 232 ? -7.839 7.511 -3.512 1.00 92.06 232 ARG A C 1
ATOM 1903 O O . ARG A 1 232 ? -7.098 7.725 -4.470 1.00 92.06 232 ARG A O 1
ATOM 1910 N N . GLN A 1 233 ? -9.158 7.645 -3.607 1.00 92.44 233 GLN A N 1
ATOM 1911 C CA . GLN A 1 233 ? -9.746 8.216 -4.811 1.00 92.44 233 GLN A CA 1
ATOM 1912 C C . GLN A 1 233 ? -9.473 9.719 -4.805 1.00 92.44 233 GLN A C 1
ATOM 1914 O O . GLN A 1 233 ? -10.075 10.442 -4.023 1.00 92.44 233 GLN A O 1
ATOM 1919 N N . ILE A 1 234 ? -8.568 10.179 -5.664 1.00 87.69 234 ILE A N 1
ATOM 1920 C CA . ILE A 1 234 ? -8.240 11.601 -5.827 1.00 87.69 234 ILE A CA 1
ATOM 1921 C C . ILE A 1 234 ? -8.510 12.008 -7.277 1.00 87.69 234 ILE A C 1
ATOM 1923 O O . ILE A 1 234 ? -7.793 11.555 -8.171 1.00 87.69 234 ILE A O 1
ATOM 1927 N N . ASP A 1 235 ? -9.526 12.840 -7.531 1.00 88.00 235 ASP A N 1
ATOM 1928 C CA . ASP A 1 235 ? -9.907 13.263 -8.891 1.00 88.00 235 ASP A CA 1
ATOM 1929 C C . ASP A 1 235 ? -9.052 14.432 -9.418 1.00 88.00 235 ASP A C 1
ATOM 1931 O O . ASP A 1 235 ? -9.533 15.531 -9.701 1.00 88.00 235 ASP A O 1
ATOM 1935 N N . PHE A 1 236 ? -7.745 14.205 -9.542 1.00 89.25 236 PHE A N 1
ATOM 1936 C CA . PHE A 1 236 ? -6.836 15.142 -10.201 1.00 89.25 236 PHE A CA 1
ATOM 1937 C C . PHE A 1 236 ? -6.647 14.783 -11.676 1.00 89.25 236 PHE A C 1
ATOM 1939 O O . PHE A 1 236 ? -6.622 13.615 -12.055 1.00 89.25 236 PHE A O 1
ATOM 1946 N N . LYS A 1 237 ? -6.489 15.794 -12.534 1.00 92.56 237 LYS A N 1
ATOM 1947 C CA . LYS A 1 237 ? -6.349 15.630 -13.994 1.00 92.56 237 LYS A CA 1
ATOM 1948 C C . LYS A 1 237 ? -4.886 15.461 -14.426 1.00 92.56 237 LYS A C 1
ATOM 1950 O O . LYS A 1 237 ? -4.400 16.135 -15.334 1.00 92.56 237 LYS A O 1
ATOM 1955 N N . VAL A 1 238 ? -4.180 14.566 -13.742 1.00 93.00 238 VAL A N 1
ATOM 1956 C CA . VAL A 1 238 ? -2.753 14.257 -13.932 1.00 93.00 238 VAL A CA 1
ATOM 1957 C C . VAL A 1 238 ? -2.552 12.760 -14.182 1.00 93.00 238 VAL A C 1
ATOM 1959 O O . VAL A 1 238 ? -3.480 11.969 -14.013 1.00 93.00 238 VAL A O 1
ATOM 1962 N N . PHE A 1 239 ? -1.339 12.376 -14.573 1.00 95.88 239 PHE A N 1
ATOM 1963 C CA . PHE A 1 239 ? -0.957 10.992 -14.853 1.00 95.88 239 PHE A CA 1
ATOM 1964 C C . PHE A 1 239 ? -1.865 10.317 -15.896 1.00 95.88 239 PHE A C 1
ATOM 1966 O O . PHE A 1 239 ? -2.263 10.936 -16.885 1.00 95.88 239 PHE A O 1
ATOM 1973 N N . PHE A 1 240 ? -2.245 9.055 -15.676 1.00 96.06 240 PHE A N 1
ATOM 1974 C CA . PHE A 1 240 ? -3.173 8.345 -16.554 1.00 96.06 240 PHE A CA 1
ATOM 1975 C C . PHE A 1 240 ? -4.553 9.035 -16.658 1.00 96.06 240 PHE A C 1
ATOM 1977 O O . PHE A 1 240 ? -5.282 8.796 -17.622 1.00 96.06 240 PHE A O 1
ATOM 1984 N N . ASN A 1 241 ? -4.917 9.907 -15.706 1.00 95.88 241 ASN A N 1
ATOM 1985 C CA . ASN A 1 241 ? -6.176 10.658 -15.694 1.00 95.88 241 ASN A CA 1
ATOM 1986 C C . ASN A 1 241 ? -6.093 12.006 -16.437 1.00 95.88 241 ASN A C 1
ATOM 1988 O O . ASN A 1 241 ? -7.041 12.792 -16.421 1.00 95.88 241 ASN A O 1
ATOM 1992 N N . THR A 1 242 ? -4.967 12.312 -17.091 1.00 95.75 242 THR A N 1
ATOM 1993 C CA . THR A 1 242 ? -4.827 13.524 -17.907 1.00 95.75 242 THR A CA 1
ATOM 1994 C C . THR A 1 242 ? -5.800 13.499 -19.097 1.00 95.75 242 THR A C 1
ATOM 1996 O O . THR A 1 242 ? -5.758 12.550 -19.879 1.00 95.75 242 THR A O 1
ATOM 1999 N N . PRO A 1 243 ? -6.661 14.518 -19.282 1.00 94.88 243 PRO A N 1
ATOM 2000 C CA . PRO A 1 243 ? -7.558 14.609 -20.433 1.00 94.88 243 PRO A CA 1
ATOM 2001 C C . PRO A 1 243 ? -6.787 14.750 -21.750 1.00 94.88 243 PRO A C 1
ATOM 2003 O O . PRO A 1 243 ? -5.862 15.556 -21.846 1.00 94.88 243 PRO A O 1
ATOM 2006 N N . MET A 1 244 ? -7.199 14.016 -22.786 1.00 92.06 244 MET A N 1
ATOM 2007 C CA . MET A 1 244 ? -6.543 14.058 -24.105 1.00 92.06 244 MET A CA 1
ATOM 2008 C C . MET A 1 244 ? -6.891 15.302 -24.930 1.00 92.06 244 MET A C 1
ATOM 2010 O O . MET A 1 244 ? -6.140 15.695 -25.822 1.00 92.06 244 MET A O 1
ATOM 2014 N N . ALA A 1 245 ? -8.029 15.927 -24.639 1.00 86.00 245 ALA A N 1
ATOM 2015 C CA . ALA A 1 245 ? -8.453 17.192 -25.220 1.00 86.00 245 ALA A CA 1
ATOM 2016 C C . ALA A 1 245 ? -9.327 17.951 -24.216 1.00 86.00 245 ALA A C 1
ATOM 2018 O O . ALA A 1 245 ? -9.864 17.359 -23.276 1.00 86.00 245 ALA A O 1
ATOM 2019 N N . THR A 1 246 ? -9.477 19.260 -24.423 1.00 77.81 246 THR A N 1
ATOM 2020 C CA . THR A 1 246 ? -10.408 20.090 -23.648 1.00 77.81 246 THR A CA 1
ATOM 2021 C C . THR A 1 246 ? -11.816 19.496 -23.738 1.00 77.81 246 THR A C 1
ATOM 2023 O O . THR A 1 246 ? -12.260 19.138 -24.826 1.00 77.81 246 THR A O 1
ATOM 2026 N N . ASP A 1 247 ? -12.476 19.336 -22.590 1.00 72.25 247 ASP A N 1
ATOM 2027 C CA . ASP A 1 247 ? -13.821 18.753 -22.443 1.00 72.25 247 ASP A CA 1
ATOM 2028 C C . ASP A 1 247 ? -13.978 17.291 -22.913 1.00 72.25 247 ASP A C 1
ATOM 2030 O O . ASP A 1 247 ? -15.093 16.774 -23.013 1.00 72.25 247 ASP A O 1
ATOM 2034 N N . SER A 1 248 ? -12.870 16.581 -23.161 1.00 79.44 248 SER A N 1
ATOM 2035 C CA . SER A 1 248 ? -12.911 15.157 -23.494 1.00 79.44 248 SER A CA 1
ATOM 2036 C C . SER A 1 248 ? -13.109 14.293 -22.252 1.00 79.44 248 SER A C 1
ATOM 2038 O O . SER A 1 248 ? -12.439 14.472 -21.235 1.00 79.44 248 SER A O 1
ATOM 2040 N N . LYS A 1 249 ? -13.981 13.286 -22.370 1.00 84.88 249 LYS A N 1
ATOM 2041 C CA . LYS A 1 249 ? -14.078 12.187 -21.395 1.00 84.88 249 LYS A CA 1
ATOM 2042 C C . LYS A 1 249 ? -12.933 11.176 -21.531 1.00 84.88 249 LYS A C 1
ATOM 2044 O O . LYS A 1 249 ? -12.749 10.356 -20.641 1.00 84.88 249 LYS A O 1
ATOM 2049 N N . GLN A 1 250 ? -12.178 11.215 -22.632 1.00 93.44 250 GLN A N 1
ATOM 2050 C CA . GLN A 1 250 ? -11.023 10.345 -22.827 1.00 93.44 250 GLN A CA 1
ATOM 2051 C C . GLN A 1 250 ? -9.796 10.902 -22.106 1.00 93.44 250 GLN A C 1
ATOM 2053 O O . GLN A 1 250 ? -9.375 12.043 -22.320 1.00 93.44 250 GLN A O 1
ATOM 2058 N N . THR A 1 251 ? -9.202 10.044 -21.290 1.00 96.44 251 THR A N 1
ATOM 2059 C CA . THR A 1 251 ? -7.967 10.304 -20.547 1.00 96.44 251 THR A CA 1
ATOM 2060 C C . THR A 1 251 ? -6.767 9.634 -21.218 1.00 96.44 251 THR A C 1
ATOM 2062 O O . THR A 1 251 ? -6.920 8.842 -22.152 1.00 96.44 251 THR A O 1
ATOM 2065 N N . LEU A 1 252 ? -5.562 9.912 -20.723 1.00 96.75 252 LEU A N 1
ATOM 2066 C CA . LEU A 1 252 ? -4.328 9.273 -21.168 1.00 96.75 252 LEU A CA 1
ATOM 2067 C C . LEU A 1 252 ? -4.382 7.741 -21.020 1.00 96.75 252 LEU A C 1
ATOM 2069 O O . LEU A 1 252 ? -3.826 7.039 -21.860 1.00 96.75 252 LEU A O 1
ATOM 2073 N N . LEU A 1 253 ? -5.108 7.215 -20.025 1.00 97.50 253 LEU A N 1
ATOM 2074 C CA . LEU A 1 253 ? -5.394 5.781 -19.884 1.00 97.50 253 LEU A CA 1
ATOM 2075 C C . LEU A 1 253 ? -6.170 5.221 -21.081 1.00 97.50 253 LEU A C 1
ATOM 2077 O O . LEU A 1 253 ? -5.807 4.178 -21.621 1.00 97.50 253 LEU A O 1
ATOM 2081 N N . HIS A 1 254 ? -7.221 5.922 -21.514 1.00 97.38 254 HIS A N 1
ATOM 2082 C CA . HIS A 1 254 ? -8.010 5.518 -22.678 1.00 97.38 254 HIS A CA 1
ATOM 2083 C C . HIS A 1 254 ? -7.150 5.542 -23.941 1.00 97.38 254 HIS A C 1
ATOM 2085 O O . HIS A 1 254 ? -7.181 4.597 -24.725 1.00 97.38 254 HIS A O 1
ATOM 2091 N N . TYR A 1 255 ? -6.342 6.597 -24.102 1.00 96.38 255 TYR A N 1
ATOM 2092 C CA . TYR A 1 255 ? -5.418 6.715 -25.224 1.00 96.38 255 TYR A CA 1
ATOM 2093 C C . TYR A 1 255 ? -4.394 5.578 -25.238 1.00 96.38 255 TYR A C 1
ATOM 2095 O O . TYR A 1 255 ? -4.208 4.951 -26.280 1.00 96.38 255 TYR A O 1
ATOM 2103 N N . LEU A 1 256 ? -3.777 5.283 -24.086 1.00 97.50 256 LEU A N 1
ATOM 2104 C CA . LEU A 1 256 ? -2.861 4.158 -23.912 1.00 97.50 256 LEU A CA 1
ATOM 2105 C C . LEU A 1 256 ? -3.535 2.854 -24.329 1.00 97.50 256 LEU A C 1
ATOM 2107 O O . LEU A 1 256 ? -3.013 2.163 -25.190 1.00 97.50 256 LEU A O 1
ATOM 2111 N N . PHE A 1 257 ? -4.707 2.546 -23.778 1.00 97.56 257 PHE A N 1
ATOM 2112 C CA . PHE A 1 257 ? -5.419 1.310 -24.090 1.00 97.56 257 PHE A CA 1
ATOM 2113 C C . PHE A 1 257 ? -5.818 1.214 -25.570 1.00 97.56 257 PHE A C 1
ATOM 2115 O O . PHE A 1 257 ? -5.798 0.134 -26.157 1.00 97.56 257 PHE A O 1
ATOM 2122 N N . GLU A 1 258 ? -6.178 2.324 -26.207 1.00 96.12 258 GLU A N 1
ATOM 2123 C CA . GLU A 1 258 ? -6.570 2.330 -27.615 1.00 96.12 258 GLU A CA 1
ATOM 2124 C C . GLU A 1 258 ? -5.381 2.153 -28.569 1.00 96.12 258 GLU A C 1
ATOM 2126 O O . GLU A 1 258 ? -5.521 1.438 -29.563 1.00 96.12 258 GLU A O 1
ATOM 2131 N N . HIS A 1 259 ? -4.235 2.765 -28.255 1.00 94.75 259 HIS A N 1
ATOM 2132 C CA . HIS A 1 259 ? -3.081 2.886 -29.155 1.00 94.75 259 HIS A CA 1
ATOM 2133 C C . HIS A 1 259 ? -1.881 2.016 -28.758 1.00 94.75 259 HIS A C 1
ATOM 2135 O O . HIS A 1 259 ? -0.844 2.070 -29.420 1.00 94.75 259 HIS A O 1
ATOM 2141 N N . PHE A 1 260 ? -1.992 1.219 -27.692 1.00 96.00 260 PHE A N 1
ATOM 2142 C CA . PHE A 1 260 ? -0.938 0.290 -27.295 1.00 96.00 260 PHE A CA 1
ATOM 2143 C C . PHE A 1 260 ? -0.617 -0.688 -28.445 1.00 96.00 260 PHE A C 1
ATOM 2145 O O . PHE A 1 260 ? -1.538 -1.186 -29.099 1.00 96.00 260 PHE A O 1
ATOM 2152 N N . PRO A 1 261 ? 0.665 -0.994 -28.721 1.00 94.56 261 PRO A N 1
ATOM 2153 C CA . PRO A 1 261 ? 1.056 -1.816 -29.866 1.00 94.56 261 PRO A CA 1
ATOM 2154 C C . PRO A 1 261 ? 0.866 -3.319 -29.586 1.00 94.56 261 PRO A C 1
ATOM 2156 O O . PRO A 1 261 ? 1.831 -4.078 -29.546 1.00 94.56 261 PRO A O 1
ATOM 2159 N N . TYR A 1 262 ? -0.381 -3.764 -29.391 1.00 95.31 262 TYR A N 1
ATOM 2160 C CA . TYR A 1 262 ? -0.727 -5.144 -29.013 1.00 95.31 262 TYR A CA 1
ATOM 2161 C C . TYR A 1 262 ? -0.112 -6.208 -29.933 1.00 95.31 262 TYR A C 1
ATOM 2163 O O . TYR A 1 262 ? 0.420 -7.209 -29.449 1.00 95.31 262 TYR A O 1
ATOM 2171 N N . GLU A 1 263 ? -0.109 -5.968 -31.247 1.00 93.94 263 GLU A N 1
ATOM 2172 C CA . GLU A 1 263 ? 0.427 -6.912 -32.236 1.00 93.94 263 GLU A CA 1
ATOM 2173 C C . GLU A 1 263 ? 1.920 -7.202 -32.016 1.00 93.94 263 GLU A C 1
ATOM 2175 O O . GLU A 1 263 ? 2.357 -8.342 -32.179 1.00 93.94 263 GLU A O 1
ATOM 2180 N N . SER A 1 264 ? 2.700 -6.215 -31.551 1.00 91.44 264 SER A N 1
ATOM 2181 C CA . SER A 1 264 ? 4.122 -6.396 -31.220 1.00 91.44 264 SER A CA 1
ATOM 2182 C C . SER A 1 264 ? 4.344 -7.347 -30.034 1.00 91.44 264 SER A C 1
ATOM 2184 O O . SER A 1 264 ? 5.435 -7.901 -29.889 1.00 91.44 264 SER A O 1
ATOM 2186 N N . PHE A 1 265 ? 3.312 -7.582 -29.219 1.00 92.50 265 PHE A N 1
ATOM 2187 C CA . PHE A 1 265 ? 3.300 -8.542 -28.110 1.00 92.50 265 PHE A CA 1
ATOM 2188 C C . PHE A 1 265 ? 2.577 -9.852 -28.454 1.00 92.50 265 PHE A C 1
ATOM 2190 O O . PHE A 1 265 ? 2.402 -10.699 -27.579 1.00 92.50 265 PHE A O 1
ATOM 2197 N N . GLY A 1 266 ? 2.161 -10.043 -29.712 1.00 92.12 266 GLY A N 1
ATOM 2198 C CA . GLY A 1 266 ? 1.380 -11.210 -30.129 1.00 92.12 266 GLY A CA 1
ATOM 2199 C C . GLY A 1 266 ? -0.054 -11.204 -29.592 1.00 92.12 266 GLY A C 1
ATOM 2200 O O . GLY A 1 266 ? -0.654 -12.265 -29.446 1.00 92.12 266 GLY A O 1
ATOM 2201 N N . LEU A 1 267 ? -0.590 -10.023 -29.277 1.00 94.62 267 LEU A N 1
ATOM 2202 C CA . LEU A 1 267 ? -1.936 -9.835 -28.749 1.00 94.62 267 LEU A CA 1
ATOM 2203 C C . LEU A 1 267 ? -2.811 -9.081 -29.755 1.00 94.62 267 LEU A C 1
ATOM 2205 O O . LEU A 1 267 ? -2.337 -8.233 -30.510 1.00 94.62 267 LEU A O 1
ATOM 2209 N N . GLY A 1 268 ? -4.115 -9.345 -29.718 1.00 95.38 268 GLY A N 1
ATOM 2210 C CA . GLY A 1 268 ? -5.108 -8.363 -30.151 1.00 95.38 268 GLY A CA 1
ATOM 2211 C C . GLY A 1 268 ? -5.418 -7.405 -29.000 1.00 95.38 268 GLY A C 1
ATOM 2212 O O . GLY A 1 268 ? -5.186 -7.746 -27.839 1.00 95.38 268 GLY A O 1
ATOM 2213 N N . ARG A 1 269 ? -5.974 -6.225 -29.298 1.00 96.25 269 ARG A N 1
ATOM 2214 C CA . ARG A 1 269 ? -6.483 -5.340 -28.239 1.00 96.25 269 ARG A CA 1
ATOM 2215 C C . ARG A 1 269 ? -7.528 -6.101 -27.410 1.00 96.25 269 ARG A C 1
ATOM 2217 O O . ARG A 1 269 ? -8.522 -6.540 -27.997 1.00 96.25 269 ARG A O 1
ATOM 2224 N N . PRO A 1 270 ? -7.339 -6.260 -26.090 1.00 94.88 270 PRO A N 1
ATOM 2225 C CA . PRO A 1 270 ? -8.259 -7.032 -25.274 1.00 94.88 270 PRO A CA 1
ATOM 2226 C C . PRO A 1 270 ? -9.621 -6.341 -25.181 1.00 94.88 270 PRO A C 1
ATOM 2228 O O . PRO A 1 270 ? -9.749 -5.120 -25.322 1.00 94.88 270 PRO A O 1
ATOM 2231 N N . HIS A 1 271 ? -10.660 -7.131 -24.920 1.00 92.81 271 HIS A N 1
ATOM 2232 C CA . HIS A 1 271 ? -11.956 -6.582 -24.543 1.00 92.81 271 HIS A CA 1
ATOM 2233 C C . HIS A 1 271 ? -11.861 -5.933 -23.160 1.00 92.81 271 HIS A C 1
ATOM 2235 O O . HIS A 1 271 ? -11.199 -6.454 -22.262 1.00 92.81 271 HIS A O 1
ATOM 2241 N N . LEU A 1 272 ? -12.555 -4.809 -22.979 1.00 92.69 272 LEU A N 1
ATOM 2242 C CA . LEU A 1 272 ? -12.687 -4.184 -21.668 1.00 92.69 272 LEU A CA 1
ATOM 2243 C C . LEU A 1 272 ? -13.494 -5.112 -20.760 1.00 92.69 272 LEU A C 1
ATOM 2245 O O . LEU A 1 272 ? -14.678 -5.341 -21.002 1.00 92.69 272 LEU A O 1
ATOM 2249 N N . ASN A 1 273 ? -12.842 -5.661 -19.738 1.00 89.50 273 ASN A N 1
ATOM 2250 C CA . ASN A 1 273 ? -13.512 -6.496 -18.751 1.00 89.50 273 ASN A CA 1
ATOM 2251 C C . ASN A 1 273 ? -14.288 -5.635 -17.738 1.00 89.50 273 ASN A C 1
ATOM 2253 O O . ASN A 1 273 ? -14.021 -4.442 -17.560 1.00 89.50 273 ASN A O 1
ATOM 2257 N N . ASP A 1 274 ? -15.245 -6.258 -17.052 1.00 92.00 274 ASP A N 1
ATOM 2258 C CA . ASP A 1 274 ? -16.104 -5.592 -16.069 1.00 92.00 274 ASP A CA 1
ATOM 2259 C C . ASP A 1 274 ? -15.324 -4.882 -14.962 1.00 92.00 274 ASP A C 1
ATOM 2261 O O . ASP A 1 274 ? -15.760 -3.840 -14.475 1.00 92.00 274 ASP A O 1
ATOM 2265 N N . MET A 1 275 ? -14.188 -5.444 -14.550 1.00 91.94 275 MET A N 1
ATOM 2266 C CA . MET A 1 275 ? -13.374 -4.879 -13.482 1.00 91.94 275 MET A CA 1
ATOM 2267 C C . MET A 1 275 ? -12.737 -3.556 -13.920 1.00 91.94 275 MET A C 1
ATOM 2269 O O . MET A 1 275 ? -12.889 -2.554 -13.223 1.00 91.94 275 MET A O 1
ATOM 2273 N N . LEU A 1 276 ? -12.116 -3.513 -15.102 1.00 94.94 276 LEU A N 1
ATOM 2274 C CA . LEU A 1 276 ? -11.534 -2.290 -15.645 1.00 94.94 276 LEU A CA 1
ATOM 2275 C C . LEU A 1 276 ? -12.624 -1.246 -15.921 1.00 94.94 276 LEU A C 1
ATOM 2277 O O . LEU A 1 276 ? -12.483 -0.107 -15.491 1.00 94.94 276 LEU A O 1
ATOM 2281 N N . LEU A 1 277 ? -13.749 -1.633 -16.537 1.00 95.75 277 LEU A N 1
ATOM 2282 C CA . LEU A 1 277 ? -14.883 -0.732 -16.810 1.00 95.75 277 LEU A CA 1
ATOM 2283 C C . LEU A 1 277 ? -15.452 -0.078 -15.541 1.00 95.75 277 LEU A C 1
ATOM 2285 O O . LEU A 1 277 ? -15.863 1.085 -15.562 1.00 95.75 277 LEU A O 1
ATOM 2289 N N . LYS A 1 278 ? -15.495 -0.826 -14.432 1.00 94.44 278 LYS A N 1
ATOM 2290 C CA . LYS A 1 278 ? -15.998 -0.345 -13.137 1.00 94.44 278 LYS A CA 1
ATOM 2291 C C . LYS A 1 278 ? -14.941 0.402 -12.315 1.00 94.44 278 LYS A C 1
ATOM 2293 O O . LYS A 1 278 ? -15.313 1.043 -11.332 1.00 94.44 278 LYS A O 1
ATOM 2298 N N . SER A 1 279 ? -13.664 0.346 -12.700 1.00 95.94 279 SER A N 1
ATOM 2299 C CA . SER A 1 279 ? -12.577 1.006 -11.967 1.00 95.94 279 SER A CA 1
ATOM 2300 C C . SER A 1 279 ? -12.717 2.531 -11.993 1.00 95.94 279 SER A C 1
ATOM 2302 O O . SER A 1 279 ? -13.202 3.116 -12.971 1.00 95.94 279 SER A O 1
ATOM 2304 N N . LYS A 1 280 ? -12.276 3.201 -10.920 1.00 96.31 280 LYS A N 1
ATOM 2305 C CA . LYS A 1 280 ? -12.316 4.674 -10.859 1.00 96.31 280 LYS A CA 1
ATOM 2306 C C . LYS A 1 280 ? -11.325 5.285 -11.848 1.00 96.31 280 LYS A C 1
ATOM 2308 O O . LYS A 1 280 ? -11.608 6.353 -12.391 1.00 96.31 280 LYS A O 1
ATOM 2313 N N . ALA A 1 281 ? -10.225 4.586 -12.129 1.00 96.38 281 ALA A N 1
ATOM 2314 C CA . ALA A 1 281 ? -9.259 4.962 -13.150 1.00 96.38 281 ALA A CA 1
ATOM 2315 C C . ALA A 1 281 ? -9.874 5.035 -14.553 1.00 96.38 281 ALA A C 1
ATOM 2317 O O . ALA A 1 281 ? -9.765 6.066 -15.218 1.00 96.38 281 ALA A O 1
ATOM 2318 N N . TRP A 1 282 ? -10.573 3.982 -14.995 1.00 96.75 282 TRP A N 1
ATOM 2319 C CA . TRP A 1 282 ? -11.204 3.970 -16.320 1.00 96.75 282 TRP A CA 1
ATOM 2320 C C . TRP A 1 282 ? -12.344 4.985 -16.430 1.00 96.75 282 TRP A C 1
ATOM 2322 O O . TRP A 1 282 ? -12.521 5.619 -17.461 1.00 96.75 282 TRP A O 1
ATOM 2332 N N . GLN A 1 283 ? -13.087 5.212 -15.346 1.00 95.50 283 GLN A N 1
ATOM 2333 C CA . GLN A 1 283 ? -14.139 6.236 -15.303 1.00 95.50 283 GLN A CA 1
ATOM 2334 C C . GLN A 1 283 ? -13.596 7.676 -15.315 1.00 95.50 283 GLN A C 1
ATOM 2336 O O . GLN A 1 283 ? -14.380 8.621 -15.391 1.00 95.50 283 GLN A O 1
ATOM 2341 N N . GLY A 1 284 ? -12.275 7.861 -15.229 1.00 94.81 284 GLY A N 1
ATOM 2342 C CA . GLY A 1 284 ? -11.637 9.175 -15.179 1.00 94.81 284 GLY A CA 1
ATOM 2343 C C . GLY A 1 284 ? -11.892 9.935 -13.871 1.00 94.81 284 GLY A C 1
ATOM 2344 O O . GLY A 1 284 ? -11.884 11.170 -13.858 1.00 94.81 284 GLY A O 1
ATOM 2345 N N . LEU A 1 285 ? -12.169 9.197 -12.788 1.00 93.75 285 LEU A N 1
ATOM 2346 C CA . LEU A 1 285 ? -12.540 9.716 -11.465 1.00 93.75 285 LEU A CA 1
ATOM 2347 C C . LEU A 1 285 ? -11.382 9.695 -10.461 1.00 93.75 285 LEU A C 1
ATOM 2349 O O . LEU A 1 285 ? -11.568 10.069 -9.300 1.00 93.75 285 LEU A O 1
ATOM 2353 N N . THR A 1 286 ? -10.205 9.213 -10.865 1.00 94.62 286 THR A N 1
ATOM 2354 C CA . THR A 1 286 ? -9.013 9.263 -10.023 1.00 94.62 286 THR A CA 1
ATOM 2355 C C . THR A 1 286 ? -7.718 9.315 -10.818 1.00 94.62 286 THR A C 1
ATOM 2357 O O . THR A 1 286 ? -7.663 8.784 -11.919 1.00 94.62 286 THR A O 1
ATOM 2360 N N . ALA A 1 287 ? -6.683 9.930 -10.243 1.00 93.88 287 ALA A N 1
ATOM 2361 C CA . ALA A 1 287 ? -5.298 9.870 -10.708 1.00 93.88 287 ALA A CA 1
ATOM 2362 C C . ALA A 1 287 ? -4.465 8.753 -10.052 1.00 93.88 287 ALA A C 1
ATOM 2364 O O . ALA A 1 287 ? -3.320 8.553 -10.455 1.00 93.88 287 ALA A O 1
ATOM 2365 N N . HIS A 1 288 ? -5.020 8.061 -9.049 1.00 95.12 288 HIS A N 1
ATOM 2366 C CA . HIS A 1 288 ? -4.354 6.993 -8.307 1.00 95.12 288 HIS A CA 1
ATOM 2367 C C . HIS A 1 288 ? -5.307 5.809 -8.157 1.00 95.12 288 HIS A C 1
ATOM 2369 O O . HIS A 1 288 ? -6.357 5.922 -7.519 1.00 95.12 288 HIS A O 1
ATOM 2375 N N . GLU A 1 289 ? -4.973 4.675 -8.765 1.00 97.31 289 GLU A N 1
ATOM 2376 C CA . GLU A 1 289 ? -5.765 3.457 -8.584 1.00 97.31 289 GLU A CA 1
ATOM 2377 C C . GLU A 1 289 ? -5.133 2.579 -7.514 1.00 97.31 289 GLU A C 1
ATOM 2379 O O . GLU A 1 289 ? -5.847 2.094 -6.637 1.00 97.31 289 GLU A O 1
ATOM 2384 N N . GLN A 1 290 ? -3.809 2.423 -7.552 1.00 97.81 290 GLN A N 1
ATOM 2385 C CA . GLN A 1 290 ? -3.082 1.460 -6.736 1.00 97.81 290 GLN A CA 1
ATOM 2386 C C . GLN A 1 290 ? -2.204 2.114 -5.662 1.00 97.81 290 GLN A C 1
ATOM 2388 O O . GLN A 1 290 ? -1.379 2.976 -5.947 1.00 97.81 290 GLN A O 1
ATOM 2393 N N . ASP A 1 291 ? -2.307 1.607 -4.433 1.00 97.38 291 ASP A N 1
ATOM 2394 C CA . ASP A 1 291 ? -1.243 1.702 -3.438 1.00 97.38 291 ASP A CA 1
ATOM 2395 C C . ASP A 1 291 ? -0.232 0.566 -3.677 1.00 97.38 291 ASP A C 1
ATOM 2397 O O . ASP A 1 291 ? -0.605 -0.608 -3.754 1.00 97.38 291 ASP A O 1
ATOM 2401 N N . SER A 1 292 ? 1.051 0.908 -3.829 1.00 96.88 292 SER A N 1
ATOM 2402 C CA . SER A 1 292 ? 2.139 -0.049 -4.076 1.00 96.88 292 SER A CA 1
ATOM 2403 C C . SER A 1 292 ? 3.070 -0.251 -2.882 1.00 96.88 292 SER A C 1
ATOM 2405 O O . SER A 1 292 ? 4.186 -0.755 -3.055 1.00 96.88 292 SER A O 1
ATOM 2407 N N . SER A 1 293 ? 2.620 0.102 -1.672 1.00 97.00 293 SER A N 1
ATOM 2408 C CA . SER A 1 293 ? 3.353 -0.230 -0.448 1.00 97.00 293 SER A CA 1
ATOM 2409 C C . SER A 1 293 ? 3.411 -1.721 -0.157 1.00 97.00 293 SER A C 1
ATOM 2411 O O . SER A 1 293 ? 4.392 -2.174 0.427 1.00 97.00 293 SER A O 1
ATOM 2413 N N . VAL A 1 294 ? 2.419 -2.489 -0.613 1.00 98.38 294 VAL A N 1
ATOM 2414 C CA . VAL A 1 294 ? 2.469 -3.952 -0.652 1.00 98.38 294 VAL A CA 1
ATOM 2415 C C . VAL A 1 294 ? 1.914 -4.430 -1.988 1.00 98.38 294 VAL A C 1
ATOM 2417 O O . VAL A 1 294 ? 0.815 -4.044 -2.383 1.00 98.38 294 VAL A O 1
ATOM 2420 N N . VAL A 1 295 ? 2.660 -5.280 -2.693 1.00 98.06 295 VAL A N 1
ATOM 2421 C CA . VAL A 1 295 ? 2.228 -5.863 -3.969 1.00 98.06 295 VAL A CA 1
ATOM 2422 C C . VAL A 1 295 ? 2.564 -7.349 -3.990 1.00 98.06 295 VAL A C 1
ATOM 2424 O O . VAL A 1 295 ? 3.707 -7.731 -3.738 1.00 98.06 295 VAL A O 1
ATOM 2427 N N . VAL A 1 296 ? 1.574 -8.192 -4.286 1.00 98.50 296 VAL A N 1
ATOM 2428 C CA . VAL A 1 296 ? 1.726 -9.655 -4.272 1.00 98.50 296 VAL A CA 1
ATOM 2429 C C . VAL A 1 296 ? 1.656 -10.209 -5.685 1.00 98.50 296 VAL A C 1
ATOM 2431 O O . VAL A 1 296 ? 0.737 -9.876 -6.435 1.00 98.50 296 VAL A O 1
ATOM 2434 N N . PHE A 1 297 ? 2.592 -11.095 -6.014 1.00 98.25 297 PHE A N 1
ATOM 2435 C CA . PHE A 1 297 ? 2.682 -11.764 -7.305 1.00 98.25 297 PHE A CA 1
ATOM 2436 C C . PHE A 1 297 ? 3.030 -13.245 -7.156 1.00 98.25 297 PHE A C 1
ATOM 2438 O O . PHE A 1 297 ? 3.958 -13.594 -6.438 1.00 98.25 297 PHE A O 1
ATOM 2445 N N . ASP A 1 298 ? 2.356 -14.100 -7.915 1.00 97.62 298 ASP A N 1
ATOM 2446 C CA . ASP A 1 298 ? 2.745 -15.474 -8.220 1.00 97.62 298 ASP A CA 1
ATOM 2447 C C . ASP A 1 298 ? 2.980 -15.581 -9.733 1.00 97.62 298 ASP A C 1
ATOM 2449 O O . ASP A 1 298 ? 2.054 -15.777 -10.522 1.00 97.62 298 ASP A O 1
ATOM 2453 N N . LYS A 1 299 ? 4.240 -15.415 -10.150 1.00 94.81 299 LYS A N 1
ATOM 2454 C CA . LYS A 1 299 ? 4.666 -15.416 -11.556 1.00 94.81 299 LYS A CA 1
ATOM 2455 C C . LYS A 1 299 ? 4.317 -16.721 -12.276 1.00 94.81 299 LYS A C 1
ATOM 2457 O O . LYS A 1 299 ? 4.107 -16.679 -13.482 1.00 94.81 299 LYS A O 1
ATOM 2462 N N . ALA A 1 300 ? 4.188 -17.852 -11.572 1.00 91.94 300 ALA A N 1
ATOM 2463 C CA . ALA A 1 300 ? 3.791 -19.119 -12.195 1.00 91.94 300 ALA A CA 1
ATOM 2464 C C . ALA A 1 300 ? 2.329 -19.117 -12.667 1.00 91.94 300 ALA A C 1
ATOM 2466 O O . ALA A 1 300 ? 1.955 -19.915 -13.525 1.00 91.94 300 ALA A O 1
ATOM 2467 N N . ARG A 1 301 ? 1.501 -18.219 -12.123 1.00 92.56 301 ARG A N 1
ATOM 2468 C CA . ARG A 1 301 ? 0.086 -18.053 -12.487 1.00 92.56 301 ARG A CA 1
ATOM 2469 C C . ARG A 1 301 ? -0.148 -16.918 -13.483 1.00 92.56 301 ARG A C 1
ATOM 2471 O O . ARG A 1 301 ? -1.281 -16.700 -13.903 1.00 92.56 301 ARG A O 1
ATOM 2478 N N . ILE A 1 302 ? 0.902 -16.194 -13.865 1.00 90.12 302 ILE A N 1
ATOM 2479 C CA . ILE A 1 302 ? 0.810 -14.996 -14.698 1.00 90.12 302 ILE A CA 1
ATOM 2480 C C . ILE A 1 302 ? 1.362 -15.300 -16.086 1.00 90.12 302 ILE A C 1
ATOM 2482 O O . ILE A 1 302 ? 2.415 -15.913 -16.244 1.00 90.12 302 ILE A O 1
ATOM 2486 N N . HIS A 1 303 ? 0.659 -14.842 -17.121 1.00 88.44 303 HIS A N 1
ATOM 2487 C CA . HIS A 1 303 ? 1.120 -15.028 -18.491 1.00 88.44 303 HIS A CA 1
ATOM 2488 C C . HIS A 1 303 ? 2.418 -14.226 -18.738 1.00 88.44 303 HIS A C 1
ATOM 2490 O O . HIS A 1 303 ? 2.429 -13.022 -18.465 1.00 88.44 303 HIS A O 1
ATOM 2496 N N . PRO A 1 304 ? 3.484 -14.807 -19.329 1.00 89.75 304 PRO A N 1
ATOM 2497 C CA . PRO A 1 304 ? 4.774 -14.124 -19.515 1.00 89.75 304 PRO A CA 1
ATOM 2498 C C . PRO A 1 304 ? 4.693 -12.779 -20.253 1.00 89.75 304 PRO A C 1
ATOM 2500 O O . PRO A 1 304 ? 5.488 -11.874 -20.007 1.00 89.75 304 PRO A O 1
ATOM 2503 N N . VAL A 1 305 ? 3.694 -12.610 -21.131 1.00 93.88 305 VAL A N 1
ATOM 2504 C CA . VAL A 1 305 ? 3.434 -11.340 -21.839 1.00 93.88 305 VAL A CA 1
ATOM 2505 C C . VAL A 1 305 ? 3.196 -10.159 -20.892 1.00 93.88 305 VAL A C 1
ATOM 2507 O O . VAL A 1 305 ? 3.512 -9.028 -21.242 1.00 93.88 305 VAL A O 1
ATOM 2510 N N . VAL A 1 306 ? 2.687 -10.400 -19.680 1.00 96.00 306 VAL A N 1
ATOM 2511 C CA . VAL A 1 306 ? 2.480 -9.349 -18.677 1.00 96.00 306 VAL A CA 1
ATOM 2512 C C . VAL A 1 306 ? 3.815 -8.730 -18.275 1.00 96.00 306 VAL A C 1
ATOM 2514 O O . VAL A 1 306 ? 3.927 -7.508 -18.218 1.00 96.00 306 VAL A O 1
ATOM 2517 N N . LEU A 1 307 ? 4.850 -9.551 -18.067 1.00 94.88 307 LEU A N 1
ATOM 2518 C CA . LEU A 1 307 ? 6.194 -9.076 -17.721 1.00 94.88 307 LEU A CA 1
ATOM 2519 C C . LEU A 1 307 ? 6.806 -8.269 -18.876 1.00 94.88 307 LEU A C 1
ATOM 2521 O O . LEU A 1 307 ? 7.407 -7.219 -18.653 1.00 94.88 307 LEU A O 1
ATOM 2525 N N . GLN A 1 308 ? 6.565 -8.701 -20.120 1.00 95.00 308 GLN A N 1
ATOM 2526 C CA . GLN A 1 308 ? 6.972 -7.976 -21.331 1.00 95.00 308 GLN A CA 1
ATOM 2527 C C . GLN A 1 308 ? 6.328 -6.589 -21.411 1.00 95.00 308 GLN A C 1
ATOM 2529 O O . GLN A 1 308 ? 7.003 -5.594 -21.679 1.00 95.00 308 GLN A O 1
ATOM 2534 N N . ILE A 1 309 ? 5.018 -6.515 -21.169 1.00 96.94 309 ILE A N 1
ATOM 2535 C CA . ILE A 1 309 ? 4.271 -5.257 -21.187 1.00 96.94 309 ILE A CA 1
ATOM 2536 C C . ILE A 1 309 ? 4.723 -4.361 -20.035 1.00 96.94 309 ILE A C 1
ATOM 2538 O O . ILE A 1 309 ? 4.940 -3.173 -20.254 1.00 96.94 309 ILE A O 1
ATOM 2542 N N . MET A 1 310 ? 4.926 -4.908 -18.834 1.00 97.00 310 MET A N 1
ATOM 2543 C CA . MET A 1 310 ? 5.415 -4.150 -17.681 1.00 97.00 310 MET A CA 1
ATOM 2544 C C . MET A 1 310 ? 6.784 -3.520 -17.965 1.00 97.00 310 MET A C 1
ATOM 2546 O O . MET A 1 310 ? 6.964 -2.320 -17.743 1.00 97.00 310 MET A O 1
ATOM 2550 N N . TRP A 1 311 ? 7.717 -4.293 -18.536 1.00 94.94 311 TRP A N 1
ATOM 2551 C CA . TRP A 1 311 ? 9.003 -3.779 -19.009 1.00 94.94 311 TRP A CA 1
ATOM 2552 C C . TRP A 1 311 ? 8.822 -2.662 -20.044 1.00 94.94 311 TRP A C 1
ATOM 2554 O O . TRP A 1 311 ? 9.431 -1.596 -19.941 1.00 94.94 311 TRP A O 1
ATOM 2564 N N . HIS A 1 312 ? 7.942 -2.862 -21.026 1.00 95.62 312 HIS A N 1
ATOM 2565 C CA . HIS A 1 312 ? 7.701 -1.864 -22.061 1.00 95.62 312 HIS A CA 1
ATOM 2566 C C . HIS A 1 312 ? 7.095 -0.568 -21.515 1.00 95.62 312 HIS A C 1
ATOM 2568 O O . HIS A 1 312 ? 7.508 0.522 -21.920 1.00 95.62 312 HIS A O 1
ATOM 2574 N N . LEU A 1 313 ? 6.162 -0.666 -20.566 1.00 96.25 313 LEU A N 1
ATOM 2575 C CA . LEU A 1 313 ? 5.571 0.494 -19.915 1.00 96.25 313 LEU A CA 1
ATOM 2576 C C . LEU A 1 313 ? 6.639 1.313 -19.184 1.00 96.25 313 LEU A C 1
ATOM 2578 O O . LEU A 1 313 ? 6.728 2.528 -19.378 1.00 96.25 313 LEU A O 1
ATOM 2582 N N . VAL A 1 314 ? 7.465 0.646 -18.373 1.00 93.88 314 VAL A N 1
ATOM 2583 C CA . VAL A 1 314 ? 8.454 1.316 -17.523 1.00 93.88 314 VAL A CA 1
ATOM 2584 C C . VAL A 1 314 ? 9.653 1.839 -18.319 1.00 93.88 314 VAL A C 1
ATOM 2586 O O . VAL A 1 314 ? 10.186 2.888 -17.973 1.00 93.88 314 VAL A O 1
ATOM 2589 N N . HIS A 1 315 ? 10.082 1.148 -19.379 1.00 91.06 315 HIS A N 1
ATOM 2590 C CA . HIS A 1 315 ? 11.297 1.497 -20.122 1.00 91.06 315 HIS A CA 1
ATOM 2591 C C . HIS A 1 315 ? 11.041 2.345 -21.374 1.00 91.06 315 HIS A C 1
ATOM 2593 O O . HIS A 1 315 ? 11.817 3.256 -21.663 1.00 91.06 315 HIS A O 1
ATOM 2599 N N . HIS A 1 316 ? 9.952 2.091 -22.104 1.00 91.62 316 HIS A N 1
ATOM 2600 C CA . HIS A 1 316 ? 9.692 2.735 -23.394 1.00 91.62 316 HIS A CA 1
ATOM 2601 C C . HIS A 1 316 ? 8.554 3.751 -23.327 1.00 91.62 316 HIS A C 1
ATOM 2603 O O . HIS A 1 316 ? 8.780 4.926 -23.608 1.00 91.62 316 HIS A O 1
ATOM 2609 N N . ILE A 1 317 ? 7.353 3.333 -22.915 1.00 93.62 317 ILE A N 1
ATOM 2610 C CA . ILE A 1 317 ? 6.163 4.202 -22.919 1.00 93.62 317 ILE A CA 1
ATOM 2611 C C . ILE A 1 317 ? 6.367 5.419 -22.018 1.00 93.62 317 ILE A C 1
ATOM 2613 O O . ILE A 1 317 ? 6.074 6.536 -22.430 1.00 93.62 317 ILE A O 1
ATOM 2617 N N . ARG A 1 318 ? 6.953 5.236 -20.829 1.00 91.56 318 ARG A N 1
ATOM 2618 C CA . ARG A 1 318 ? 7.289 6.338 -19.912 1.00 91.56 318 ARG A CA 1
ATOM 2619 C C . ARG A 1 318 ? 8.147 7.438 -20.557 1.00 91.56 318 ARG A C 1
ATOM 2621 O O . ARG A 1 318 ? 8.069 8.589 -20.136 1.00 91.56 318 ARG A O 1
ATOM 2628 N N . MET A 1 319 ? 8.986 7.083 -21.532 1.00 89.88 319 MET A N 1
ATOM 2629 C CA . MET A 1 319 ? 9.926 8.001 -22.186 1.00 89.88 319 MET A CA 1
ATOM 2630 C C . MET A 1 319 ? 9.348 8.641 -23.455 1.00 89.88 319 MET A C 1
ATOM 2632 O O . MET A 1 319 ? 9.924 9.600 -23.971 1.00 89.88 319 MET A O 1
ATOM 2636 N N . ASP A 1 320 ? 8.228 8.130 -23.968 1.00 92.00 320 ASP A N 1
ATOM 2637 C CA . ASP A 1 320 ? 7.560 8.697 -25.133 1.00 92.00 320 ASP A CA 1
ATOM 2638 C C . ASP A 1 320 ? 6.923 10.052 -24.775 1.00 92.00 320 ASP A C 1
ATOM 2640 O O . ASP A 1 320 ? 6.328 10.257 -23.713 1.00 92.00 320 ASP A O 1
ATOM 2644 N N . TYR A 1 321 ? 7.082 11.008 -25.690 1.00 91.88 321 TYR A N 1
ATOM 2645 C CA . TYR A 1 321 ? 6.623 12.381 -25.542 1.00 91.88 321 TYR A CA 1
ATOM 2646 C C . TYR A 1 321 ? 5.126 12.496 -25.222 1.00 91.88 321 TYR A C 1
ATOM 2648 O O . TYR A 1 321 ? 4.744 13.390 -24.463 1.00 91.88 321 TYR A O 1
ATOM 2656 N N . ILE A 1 322 ? 4.285 11.610 -25.765 1.00 90.88 322 ILE A N 1
ATOM 2657 C CA . ILE A 1 322 ? 2.836 11.620 -25.512 1.00 90.88 322 ILE A CA 1
ATOM 2658 C C . ILE A 1 322 ? 2.543 11.371 -24.025 1.00 90.88 322 ILE A C 1
ATOM 2660 O O . ILE A 1 322 ? 1.638 11.983 -23.459 1.00 90.88 322 ILE A O 1
ATOM 2664 N N . TYR A 1 323 ? 3.363 10.553 -23.363 1.00 93.62 323 TYR A N 1
ATOM 2665 C CA . TYR A 1 323 ? 3.208 10.176 -21.958 1.00 93.62 323 TYR A CA 1
ATOM 2666 C C . TYR A 1 323 ? 4.035 11.044 -21.007 1.00 93.62 323 TYR A C 1
ATOM 2668 O O . TYR A 1 323 ? 4.187 10.713 -19.833 1.00 93.62 323 TYR A O 1
ATOM 2676 N N . LYS A 1 324 ? 4.515 12.205 -21.469 1.00 90.94 324 LYS A N 1
ATOM 2677 C CA . LYS A 1 324 ? 5.208 13.195 -20.634 1.00 90.94 324 LYS A CA 1
ATOM 2678 C C . LYS A 1 324 ? 4.434 13.632 -19.372 1.00 90.94 324 LYS A C 1
ATOM 2680 O O . LYS A 1 324 ? 5.103 13.911 -18.376 1.00 90.94 324 LYS A O 1
ATOM 2685 N N . PRO A 1 325 ? 3.083 13.708 -19.348 1.00 90.56 325 PRO A N 1
ATOM 2686 C CA . PRO A 1 325 ? 2.330 13.923 -18.104 1.00 90.56 325 PRO A CA 1
ATOM 2687 C C . PRO A 1 325 ? 2.535 12.827 -17.040 1.00 90.56 325 PRO A C 1
ATOM 2689 O O . PRO A 1 325 ? 2.179 13.027 -15.881 1.00 90.56 325 PRO A O 1
ATOM 2692 N N . GLY A 1 326 ? 3.133 11.698 -17.425 1.00 92.25 326 GLY A N 1
ATOM 2693 C CA . GLY A 1 326 ? 3.313 10.500 -16.620 1.00 92.25 326 GLY A CA 1
ATOM 2694 C C . GLY A 1 326 ? 2.115 9.563 -16.736 1.00 92.25 326 GLY A C 1
ATOM 2695 O O . GLY A 1 326 ? 1.003 9.984 -17.030 1.00 92.25 326 GLY A O 1
ATOM 2696 N N . LEU A 1 327 ? 2.337 8.274 -16.487 1.00 94.88 327 LEU A N 1
ATOM 2697 C CA . LEU A 1 327 ? 1.253 7.303 -16.294 1.00 94.88 327 LEU A CA 1
ATOM 2698 C C . LEU A 1 327 ? 0.926 7.083 -14.819 1.00 94.88 327 LEU A C 1
ATOM 2700 O O . LEU A 1 327 ? -0.139 6.579 -14.506 1.00 94.88 327 LEU A O 1
ATOM 2704 N N . SER A 1 328 ? 1.835 7.447 -13.921 1.00 95.25 328 SER A N 1
ATOM 2705 C CA . SER A 1 328 ? 1.798 7.053 -12.518 1.00 95.25 328 SER A CA 1
ATOM 2706 C C . SER A 1 328 ? 2.553 8.071 -11.673 1.00 95.25 328 SER A C 1
ATOM 2708 O O . SER A 1 328 ? 3.536 8.659 -12.141 1.00 95.25 328 SER A O 1
ATOM 2710 N N . TRP A 1 329 ? 2.152 8.218 -10.411 1.00 90.62 329 TRP A N 1
ATOM 2711 C CA . TRP A 1 329 ? 3.047 8.751 -9.391 1.00 90.62 329 TRP A CA 1
ATOM 2712 C C . TRP A 1 329 ? 4.026 7.654 -8.973 1.00 90.62 329 TRP A C 1
ATOM 2714 O O . TRP A 1 329 ? 3.677 6.738 -8.232 1.00 90.62 329 TRP A O 1
ATOM 2724 N N . GLY A 1 330 ? 5.257 7.732 -9.479 1.00 92.31 330 GLY A N 1
ATOM 2725 C CA . GLY A 1 330 ? 6.257 6.692 -9.243 1.00 92.31 330 GLY A CA 1
ATOM 2726 C C . GLY A 1 330 ? 5.871 5.373 -9.914 1.00 92.31 330 GLY A C 1
ATOM 2727 O O . GLY A 1 330 ? 5.447 5.357 -11.066 1.00 92.31 330 GLY A O 1
ATOM 2728 N N . ASP A 1 331 ? 6.025 4.267 -9.200 1.00 94.00 331 ASP A N 1
ATOM 2729 C CA . ASP A 1 331 ? 5.852 2.882 -9.656 1.00 94.00 331 ASP A CA 1
ATOM 2730 C C . ASP A 1 331 ? 4.401 2.373 -9.670 1.00 94.00 331 ASP A C 1
ATOM 2732 O O . ASP A 1 331 ? 4.091 1.436 -10.405 1.00 94.00 331 ASP A O 1
ATOM 2736 N N . LYS A 1 332 ? 3.529 2.997 -8.877 1.00 94.06 332 LYS A N 1
ATOM 2737 C CA . LYS A 1 332 ? 2.229 2.468 -8.443 1.00 94.06 332 LYS A CA 1
ATOM 2738 C C . LYS A 1 332 ? 1.375 1.824 -9.532 1.00 94.06 332 LYS A C 1
ATOM 2740 O O . LYS A 1 332 ? 0.939 0.690 -9.377 1.00 94.06 332 LYS A O 1
ATOM 2745 N N . GLU A 1 333 ? 1.165 2.519 -10.646 1.00 97.38 333 GLU A N 1
ATOM 2746 C CA . GLU A 1 333 ? 0.182 2.087 -11.646 1.00 97.38 333 GLU A CA 1
ATOM 2747 C C . GLU A 1 333 ? 0.761 1.100 -12.677 1.00 97.38 333 GLU A C 1
ATOM 2749 O O . GLU A 1 333 ? 0.013 0.448 -13.403 1.00 97.38 333 GLU A O 1
ATOM 2754 N N . TYR A 1 334 ? 2.090 0.942 -12.753 1.00 97.75 334 TYR A N 1
ATOM 2755 C CA . TYR A 1 334 ? 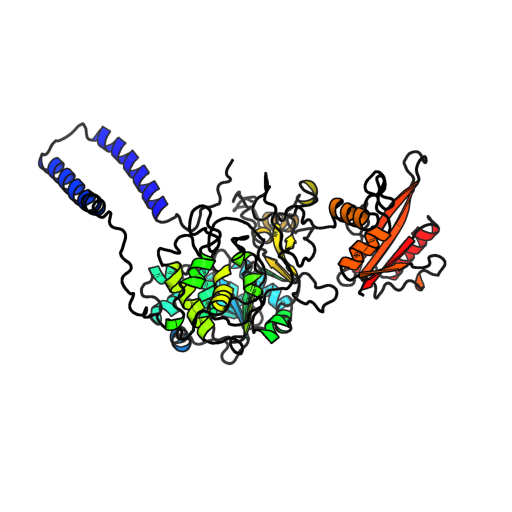2.726 0.074 -13.757 1.00 97.75 334 TYR A CA 1
ATOM 2756 C C . TYR A 1 334 ? 2.370 -1.406 -13.578 1.00 97.75 334 TYR A C 1
ATOM 2758 O O . TYR A 1 334 ? 2.355 -2.150 -14.562 1.00 97.75 334 TYR A O 1
ATOM 2766 N N . PHE A 1 335 ? 2.071 -1.827 -12.346 1.00 98.06 335 PHE A N 1
ATOM 2767 C CA . PHE A 1 335 ? 1.738 -3.210 -12.028 1.00 98.06 335 PHE A CA 1
ATOM 2768 C C . PHE A 1 335 ? 0.407 -3.617 -12.661 1.00 98.06 335 PHE A C 1
ATOM 2770 O O . PHE A 1 335 ? 0.403 -4.472 -13.544 1.00 98.06 335 PHE A O 1
ATOM 2777 N N . TRP A 1 336 ? -0.709 -2.986 -12.282 1.00 97.88 336 TRP A N 1
ATOM 2778 C CA . TRP A 1 336 ? -2.027 -3.351 -12.813 1.00 97.88 336 TRP A CA 1
ATOM 2779 C C . TRP A 1 336 ? -2.221 -2.956 -14.286 1.00 97.88 336 TRP A C 1
ATOM 2781 O O . TRP A 1 336 ? -2.916 -3.672 -15.011 1.00 97.88 336 TRP A O 1
ATOM 2791 N N . LEU A 1 337 ? -1.580 -1.880 -14.772 1.00 98.25 337 LEU A N 1
ATOM 2792 C CA . LEU A 1 337 ? -1.673 -1.480 -16.184 1.00 98.25 337 LEU A CA 1
ATOM 2793 C C . LEU A 1 337 ? -1.169 -2.579 -17.126 1.00 98.25 337 LEU A C 1
ATOM 2795 O O . LEU A 1 337 ? -1.752 -2.790 -18.190 1.00 98.25 337 LEU A O 1
ATOM 2799 N N . ALA A 1 338 ? -0.127 -3.318 -16.735 1.00 97.88 338 ALA A N 1
ATOM 2800 C CA . ALA A 1 338 ? 0.376 -4.430 -17.536 1.00 97.88 338 ALA A CA 1
ATOM 2801 C C . ALA A 1 338 ? -0.660 -5.561 -17.693 1.00 97.88 338 ALA A C 1
ATOM 2803 O O . ALA A 1 338 ? -0.763 -6.180 -18.758 1.00 97.88 338 ALA A O 1
ATOM 2804 N N . PHE A 1 339 ? -1.482 -5.803 -16.669 1.00 97.62 339 PHE A N 1
ATOM 2805 C CA . PHE A 1 339 ? -2.582 -6.766 -16.752 1.00 97.62 339 PHE A CA 1
ATOM 2806 C C . PHE A 1 339 ? -3.748 -6.228 -17.576 1.00 97.62 339 PHE A C 1
ATOM 2808 O O . PHE A 1 339 ? -4.244 -6.926 -18.457 1.00 97.62 339 PHE A O 1
ATOM 2815 N N . ALA A 1 340 ? -4.132 -4.967 -17.364 1.00 97.38 340 ALA A N 1
ATOM 2816 C CA . ALA A 1 340 ? -5.185 -4.323 -18.144 1.00 97.38 340 ALA A CA 1
ATOM 2817 C C . ALA A 1 340 ? -4.895 -4.382 -19.656 1.00 97.38 340 ALA A C 1
ATOM 2819 O O . ALA A 1 340 ? -5.779 -4.715 -20.442 1.00 97.38 340 ALA A O 1
ATOM 2820 N N . LEU A 1 341 ? -3.646 -4.130 -20.060 1.00 97.81 341 LEU A N 1
ATOM 2821 C CA . LEU A 1 341 ? -3.214 -4.171 -21.461 1.00 97.81 341 LEU A CA 1
ATOM 2822 C C . LEU A 1 341 ? -2.993 -5.595 -21.996 1.00 97.81 341 LEU A C 1
ATOM 2824 O O . LEU A 1 341 ? -3.137 -5.837 -23.187 1.00 97.81 341 LEU A O 1
ATOM 2828 N N . SER A 1 342 ? -2.659 -6.573 -21.158 1.00 96.50 342 SER A N 1
ATOM 2829 C CA . SER A 1 342 ? -2.576 -7.969 -21.625 1.00 96.50 342 SER A CA 1
ATOM 2830 C C . SER A 1 342 ? -3.940 -8.655 -21.722 1.00 96.50 342 SER A C 1
ATOM 2832 O O . SER A 1 342 ? -4.056 -9.687 -22.379 1.00 96.50 342 SER A O 1
ATOM 2834 N N . GLY A 1 343 ? -4.959 -8.122 -21.041 1.00 95.19 343 GLY A N 1
ATOM 2835 C CA . GLY A 1 343 ? -6.228 -8.813 -20.814 1.00 95.19 343 GLY A CA 1
ATOM 2836 C C . GLY A 1 343 ? -6.132 -9.947 -19.785 1.00 95.19 343 GLY A C 1
ATOM 2837 O O . GLY A 1 343 ? -7.103 -10.683 -19.610 1.00 95.19 343 GLY A O 1
ATOM 2838 N N . ALA A 1 344 ? -4.988 -10.105 -19.110 1.00 95.06 344 ALA A N 1
ATOM 2839 C CA . ALA A 1 344 ? -4.812 -11.103 -18.063 1.00 95.06 344 ALA A CA 1
ATOM 2840 C C . ALA A 1 344 ? -5.633 -10.739 -16.809 1.00 95.06 344 ALA A C 1
ATOM 2842 O O . ALA A 1 344 ? -5.805 -9.553 -16.506 1.00 95.06 344 ALA A O 1
ATOM 2843 N N . PRO A 1 345 ? -6.136 -11.734 -16.057 1.00 94.88 345 PRO A N 1
ATOM 2844 C CA . PRO A 1 345 ? -6.832 -11.474 -14.806 1.00 94.88 345 PRO A CA 1
ATOM 2845 C C . PRO A 1 345 ? -5.859 -10.944 -13.746 1.00 94.88 345 PRO A C 1
ATOM 2847 O O . PRO A 1 345 ? -4.712 -11.371 -13.662 1.00 94.88 345 PRO A O 1
ATOM 2850 N N . TYR A 1 346 ? -6.348 -10.028 -12.917 1.00 96.50 346 TYR A N 1
ATOM 2851 C CA . TYR A 1 346 ? -5.675 -9.514 -11.727 1.00 96.50 346 TYR A CA 1
ATOM 2852 C C . TYR A 1 346 ? -6.721 -9.242 -10.650 1.00 96.50 346 TYR A C 1
ATOM 2854 O O . TYR A 1 346 ? -7.922 -9.303 -10.920 1.00 96.50 346 TYR A O 1
ATOM 2862 N N . ALA A 1 347 ? -6.292 -8.944 -9.430 1.00 96.69 347 ALA A N 1
ATOM 2863 C CA . ALA A 1 347 ? -7.216 -8.715 -8.333 1.00 96.69 347 ALA A CA 1
ATOM 2864 C C . ALA A 1 347 ? -6.741 -7.593 -7.413 1.00 96.69 347 ALA A C 1
ATOM 2866 O O . ALA A 1 347 ? -5.582 -7.534 -7.006 1.00 96.69 347 ALA A O 1
ATOM 2867 N N . PHE A 1 348 ? -7.682 -6.725 -7.060 1.00 97.56 348 PHE A N 1
ATOM 2868 C CA . PHE A 1 348 ? -7.533 -5.757 -5.985 1.00 97.56 348 PHE A CA 1
ATOM 2869 C C . PHE A 1 348 ? -8.182 -6.290 -4.702 1.00 97.56 348 PHE A C 1
ATOM 2871 O O . PHE A 1 348 ? -9.106 -7.112 -4.738 1.00 97.56 348 PHE A O 1
ATOM 2878 N N . SER A 1 349 ? -7.722 -5.780 -3.562 1.00 97.31 349 SER A N 1
ATOM 2879 C CA . SER A 1 349 ? -8.429 -5.850 -2.289 1.00 97.31 349 SER A CA 1
ATOM 2880 C C . SER A 1 349 ? -9.900 -5.464 -2.494 1.00 97.31 349 SER A C 1
ATOM 2882 O O . SER A 1 349 ? -10.192 -4.531 -3.243 1.00 97.31 349 SER A O 1
ATOM 2884 N N . PRO A 1 350 ? -10.855 -6.142 -1.836 1.00 94.50 350 PRO A N 1
ATOM 2885 C CA . PRO A 1 350 ? -12.261 -5.772 -1.928 1.00 94.50 350 PRO A CA 1
ATOM 2886 C C . PRO A 1 350 ? -12.573 -4.498 -1.134 1.00 94.50 350 PRO A C 1
ATOM 2888 O O . PRO A 1 350 ? -13.713 -4.041 -1.150 1.00 94.50 350 PRO A O 1
ATOM 2891 N N . TYR A 1 351 ? -11.585 -3.966 -0.411 1.00 94.88 351 TYR A N 1
ATOM 2892 C CA . TYR A 1 351 ? -11.720 -2.811 0.454 1.00 94.88 351 TYR A CA 1
ATOM 2893 C C . TYR A 1 351 ? -11.017 -1.600 -0.149 1.00 94.88 351 TYR A C 1
ATOM 2895 O O . TYR A 1 351 ? -9.904 -1.705 -0.666 1.00 94.88 351 TYR A O 1
ATOM 2903 N N . ALA A 1 352 ? -11.676 -0.449 -0.057 1.00 94.75 352 ALA A N 1
ATOM 2904 C CA . ALA A 1 352 ? -11.076 0.848 -0.308 1.00 94.75 352 ALA A CA 1
ATOM 2905 C C . ALA A 1 352 ? -9.965 1.139 0.715 1.00 94.75 352 ALA A C 1
ATOM 2907 O O . ALA A 1 352 ? -9.957 0.576 1.814 1.00 94.75 352 ALA A O 1
ATOM 2908 N N . ALA A 1 353 ? -9.069 2.064 0.365 1.00 94.69 353 ALA A N 1
ATOM 2909 C CA . ALA A 1 353 ? -8.107 2.625 1.304 1.00 94.69 353 ALA A CA 1
ATOM 2910 C C . ALA A 1 353 ? -8.797 3.162 2.571 1.00 94.69 353 ALA A C 1
ATOM 2912 O O . ALA A 1 353 ? -9.808 3.875 2.501 1.00 94.69 353 ALA A O 1
ATOM 2913 N N . ALA A 1 354 ? -8.210 2.850 3.720 1.00 94.06 354 ALA A N 1
ATOM 2914 C CA . ALA A 1 354 ? -8.473 3.526 4.979 1.00 94.06 354 ALA A CA 1
ATOM 2915 C C . ALA A 1 354 ? -7.335 4.501 5.280 1.00 94.06 354 ALA A C 1
ATOM 2917 O O . ALA A 1 354 ? -6.244 4.358 4.738 1.00 94.06 354 ALA A O 1
ATOM 2918 N N . ASP A 1 355 ? -7.583 5.445 6.182 1.00 92.88 355 ASP A N 1
ATOM 2919 C CA . ASP A 1 355 ? -6.543 6.304 6.733 1.00 92.88 355 ASP A CA 1
ATOM 2920 C C . ASP A 1 355 ? -6.505 6.228 8.244 1.00 92.88 355 ASP A C 1
ATOM 2922 O O . ASP A 1 355 ? -7.541 6.134 8.905 1.00 92.88 355 ASP A O 1
ATOM 2926 N N . ILE A 1 356 ? -5.300 6.325 8.783 1.00 91.62 356 ILE A N 1
ATOM 2927 C CA . ILE A 1 356 ? -5.065 6.607 10.196 1.00 91.62 356 ILE A CA 1
ATOM 2928 C C . ILE A 1 356 ? -5.164 8.109 10.491 1.00 91.62 356 ILE A C 1
ATOM 2930 O O . ILE A 1 356 ? -5.023 8.948 9.604 1.00 91.62 356 ILE A O 1
ATOM 2934 N N . SER A 1 357 ? -5.379 8.471 11.753 1.00 89.12 357 SER A N 1
ATOM 2935 C CA . SER A 1 357 ? -5.402 9.869 12.191 1.00 89.12 357 SER A CA 1
ATOM 2936 C C . SER A 1 357 ? -4.007 10.473 12.309 1.00 89.12 357 SER A C 1
ATOM 2938 O O . SER A 1 357 ? -3.117 9.851 12.895 1.00 89.12 357 SER A O 1
ATOM 2940 N N . LEU A 1 358 ? -3.852 11.738 11.919 1.00 86.31 358 LEU A N 1
ATOM 2941 C CA . LEU A 1 358 ? -2.814 12.587 12.493 1.00 86.31 358 LEU A CA 1
ATOM 2942 C C . LEU A 1 358 ? -3.245 13.080 13.891 1.00 86.31 358 LEU A C 1
ATOM 2944 O O . LEU A 1 358 ? -4.434 13.221 14.191 1.00 86.31 358 LEU A O 1
ATOM 2948 N N . PRO A 1 359 ? -2.282 13.394 14.769 1.00 82.31 359 PRO A N 1
ATOM 2949 C CA . PRO A 1 359 ? -2.542 14.060 16.037 1.00 82.31 359 PRO A CA 1
ATOM 2950 C C . PRO A 1 359 ? -3.368 15.334 15.878 1.00 82.31 359 PRO A C 1
ATOM 2952 O O . PRO A 1 359 ? -2.946 16.288 15.226 1.00 82.31 359 PRO A O 1
ATOM 2955 N N . GLY A 1 360 ? -4.524 15.348 16.541 1.00 79.62 360 GLY A N 1
ATOM 2956 C CA . GLY A 1 360 ? -5.466 16.464 16.520 1.00 79.62 360 GLY A CA 1
ATOM 2957 C C . GLY A 1 360 ? -6.592 16.338 15.495 1.00 79.62 360 GLY A C 1
ATOM 2958 O O . GLY A 1 360 ? -7.550 17.095 15.627 1.00 79.62 360 GLY A O 1
ATOM 2959 N N . ASP A 1 361 ? -6.544 15.371 14.569 1.00 85.12 361 ASP A N 1
ATOM 2960 C CA . ASP A 1 361 ? -7.554 15.199 13.511 1.00 85.12 361 ASP A CA 1
ATOM 2961 C C . ASP A 1 361 ? -8.973 15.165 14.077 1.00 85.12 361 ASP A C 1
ATOM 2963 O O . ASP A 1 361 ? -9.799 16.001 13.735 1.00 85.12 361 ASP A O 1
ATOM 2967 N N . ILE A 1 362 ? -9.239 14.284 15.045 1.00 82.88 362 ILE A N 1
ATOM 2968 C CA . ILE A 1 362 ? -10.576 14.152 15.645 1.00 82.88 362 ILE A CA 1
ATOM 2969 C C . ILE A 1 362 ? -11.057 15.453 16.307 1.00 82.88 362 ILE A C 1
ATOM 2971 O O . ILE A 1 362 ? -12.254 15.729 16.327 1.00 82.88 362 ILE A O 1
ATOM 2975 N N . LYS A 1 363 ? -10.145 16.281 16.833 1.00 80.88 363 LYS A N 1
ATOM 2976 C CA . LYS A 1 363 ? -10.499 17.567 17.460 1.00 80.88 363 LYS A CA 1
ATOM 2977 C C . LYS A 1 363 ? -10.766 18.659 16.426 1.00 80.88 363 LYS A C 1
ATOM 2979 O O . LYS A 1 363 ? -11.636 19.494 16.649 1.00 80.88 363 LYS A O 1
ATOM 2984 N N . LEU A 1 364 ? -9.997 18.682 15.339 1.00 79.81 364 LEU A N 1
ATOM 2985 C CA . LEU A 1 364 ? -10.075 19.707 14.296 1.00 79.81 364 LEU A CA 1
ATOM 2986 C C . LEU A 1 364 ? -11.181 19.408 13.279 1.00 79.81 364 LEU A C 1
ATOM 2988 O O . LEU A 1 364 ? -11.855 20.320 12.808 1.00 79.81 364 LEU A O 1
ATOM 2992 N N . HIS A 1 365 ? -11.372 18.132 12.960 1.00 82.69 365 HIS A N 1
ATOM 2993 C CA . HIS A 1 365 ? -12.291 17.638 11.947 1.00 82.69 365 HIS A CA 1
ATOM 2994 C C . HIS A 1 365 ? -12.788 16.223 12.309 1.00 82.69 365 HIS A C 1
ATOM 2996 O O . HIS A 1 365 ? -12.285 15.225 11.793 1.00 82.69 365 HIS A O 1
ATOM 3002 N N . PRO A 1 366 ? -13.834 16.115 13.155 1.00 77.88 366 PRO A N 1
ATOM 3003 C CA . PRO A 1 366 ? -14.315 14.842 13.713 1.00 77.88 366 PRO A CA 1
ATOM 3004 C C . PRO A 1 366 ? -14.735 13.774 12.692 1.00 77.88 366 PRO A C 1
ATOM 3006 O O . PRO A 1 366 ? -14.865 12.607 13.045 1.00 77.88 366 PRO A O 1
ATOM 3009 N N . GLN A 1 367 ? -14.991 14.170 11.443 1.00 83.06 367 GLN A N 1
ATOM 3010 C CA . GLN A 1 367 ? -15.465 13.294 10.367 1.00 83.06 367 GLN A CA 1
ATOM 3011 C C . GLN A 1 367 ? -14.413 13.059 9.276 1.00 83.06 367 GLN A C 1
ATOM 3013 O O . GLN A 1 367 ? -14.734 12.497 8.237 1.00 83.06 367 GLN A O 1
ATOM 3018 N N . THR A 1 368 ? -13.170 13.490 9.480 1.00 88.31 368 THR A N 1
ATOM 3019 C CA . THR A 1 368 ? -12.107 13.405 8.472 1.00 88.31 368 THR A CA 1
ATOM 3020 C C . THR A 1 368 ? -10.844 12.878 9.130 1.00 88.31 368 THR A C 1
ATOM 3022 O O . THR A 1 368 ? -10.493 13.331 10.215 1.00 88.31 368 THR A O 1
ATOM 3025 N N . LEU A 1 369 ? -10.139 11.964 8.470 1.00 90.75 369 LEU A N 1
ATOM 3026 C CA . LEU A 1 369 ? -8.772 11.593 8.834 1.00 90.75 369 LEU A CA 1
ATOM 3027 C C . LEU A 1 369 ? -7.827 11.974 7.698 1.00 90.75 369 LEU A C 1
ATOM 3029 O O . LEU A 1 369 ? -8.196 11.848 6.534 1.00 90.75 369 LEU A O 1
ATOM 3033 N N . CYS A 1 370 ? -6.642 12.475 8.043 1.00 88.69 370 CYS A N 1
ATOM 3034 C CA . CYS A 1 370 ? -5.671 13.030 7.093 1.00 88.69 370 CYS A CA 1
ATOM 3035 C C . CYS A 1 370 ? -4.282 12.387 7.176 1.00 88.69 370 CYS A C 1
ATOM 3037 O O . CYS A 1 370 ? -3.314 12.947 6.651 1.00 88.69 370 CYS A O 1
ATOM 3039 N N . GLY A 1 371 ? -4.162 11.261 7.883 1.00 89.00 371 GLY A N 1
ATOM 3040 C CA . GLY A 1 371 ? -2.900 10.550 8.041 1.00 89.00 371 GLY A CA 1
ATOM 3041 C C . GLY A 1 371 ? -2.563 9.665 6.849 1.00 89.00 371 GLY A C 1
ATOM 3042 O O . GLY A 1 371 ? -2.973 9.915 5.716 1.00 89.00 371 GLY A O 1
ATOM 3043 N N . ASN A 1 372 ? -1.758 8.636 7.099 1.00 89.69 372 ASN A N 1
ATOM 3044 C CA . ASN A 1 372 ? -1.323 7.726 6.049 1.00 89.69 372 ASN A CA 1
ATOM 3045 C C . ASN A 1 372 ? -2.355 6.648 5.725 1.00 89.69 372 ASN A C 1
ATOM 3047 O O . ASN A 1 372 ? -3.213 6.310 6.542 1.00 89.69 372 ASN A O 1
ATOM 3051 N N . LEU A 1 373 ? -2.168 6.069 4.539 1.00 93.94 373 LEU A N 1
ATOM 3052 C CA . LEU A 1 373 ? -2.901 4.919 4.042 1.00 93.94 373 LEU A CA 1
ATOM 3053 C C . LEU A 1 373 ? -2.768 3.723 4.978 1.00 93.94 373 LEU A C 1
ATOM 3055 O O . LEU A 1 373 ? -1.688 3.413 5.482 1.00 93.94 373 LEU A O 1
ATOM 3059 N N . ALA A 1 374 ? -3.869 3.013 5.133 1.00 95.69 374 ALA A N 1
ATOM 3060 C CA . ALA A 1 374 ? -3.987 1.793 5.894 1.00 95.69 374 ALA A CA 1
ATOM 3061 C C . ALA A 1 374 ? -4.889 0.806 5.151 1.00 95.69 374 ALA A C 1
ATOM 3063 O O . ALA A 1 374 ? -5.839 1.193 4.464 1.00 95.69 374 ALA A O 1
ATOM 3064 N N . HIS A 1 375 ? -4.599 -0.483 5.307 1.00 97.50 375 HIS A N 1
ATOM 3065 C CA . HIS A 1 375 ? -5.285 -1.545 4.579 1.00 97.50 375 HIS A CA 1
ATOM 3066 C C . HIS A 1 375 ? -5.671 -2.689 5.487 1.00 97.50 375 HIS A C 1
ATOM 3068 O O . HIS A 1 375 ? -4.862 -3.189 6.263 1.00 97.50 375 HIS A O 1
ATOM 3074 N N . TYR A 1 376 ? -6.914 -3.132 5.346 1.00 95.50 376 TYR A N 1
ATOM 3075 C CA . TYR A 1 376 ? -7.441 -4.307 6.025 1.00 95.50 376 TYR A CA 1
ATOM 3076 C C . TYR A 1 376 ? -7.098 -5.585 5.255 1.00 95.50 376 TYR A C 1
ATOM 3078 O O . TYR A 1 376 ? -6.914 -5.562 4.036 1.00 95.50 376 TYR A O 1
ATOM 3086 N N . LEU A 1 377 ? -7.048 -6.715 5.963 1.00 95.12 377 LEU A N 1
ATOM 3087 C CA . LEU A 1 377 ? -6.861 -8.035 5.364 1.00 95.12 377 LEU A CA 1
ATOM 3088 C C . LEU A 1 377 ? -7.929 -8.262 4.276 1.00 95.12 377 LEU A C 1
ATOM 3090 O O . LEU A 1 377 ? -9.115 -8.187 4.595 1.00 95.12 377 LEU A O 1
ATOM 3094 N N . PRO A 1 378 ? -7.573 -8.572 3.017 1.00 95.06 378 PRO A N 1
ATOM 3095 C CA . PRO A 1 378 ? -8.518 -8.579 1.901 1.00 95.06 378 PRO A CA 1
ATOM 3096 C C . PRO A 1 378 ? -9.363 -9.859 1.810 1.00 95.06 378 PRO A C 1
ATOM 3098 O O . PRO A 1 378 ? -9.585 -10.397 0.729 1.00 95.06 378 PRO A O 1
ATOM 3101 N N . SER A 1 379 ? -9.894 -10.338 2.932 1.00 87.94 379 SER A N 1
ATOM 3102 C CA . SER A 1 379 ? -10.782 -11.499 2.968 1.00 87.94 379 SER A CA 1
ATOM 3103 C C . SER A 1 379 ? -12.245 -11.071 3.032 1.00 87.94 379 SER A C 1
ATOM 3105 O O . SER A 1 379 ? -12.633 -10.327 3.931 1.00 87.94 379 SER A O 1
ATOM 3107 N N . LYS A 1 380 ? -13.065 -11.546 2.084 1.00 74.38 380 LYS A N 1
ATOM 3108 C CA . LYS A 1 380 ? -14.531 -11.365 2.104 1.00 74.38 380 LYS A CA 1
ATOM 3109 C C . LYS A 1 380 ? -15.238 -12.361 3.024 1.00 74.38 380 LYS A C 1
ATOM 3111 O O . LYS A 1 380 ? -16.358 -12.101 3.443 1.00 74.38 380 LYS A O 1
ATOM 3116 N N . THR A 1 381 ? -14.608 -13.503 3.288 1.00 73.62 381 THR A N 1
ATOM 3117 C CA . THR A 1 381 ? -15.157 -14.579 4.123 1.00 73.62 381 THR A CA 1
ATOM 3118 C C . THR A 1 381 ? -14.780 -14.411 5.588 1.00 73.62 381 THR A C 1
ATOM 3120 O O . THR A 1 381 ? -15.465 -14.939 6.459 1.00 73.62 381 THR A O 1
ATOM 3123 N N . HIS A 1 382 ? -13.710 -13.666 5.878 1.00 68.94 382 HIS A N 1
ATOM 3124 C CA . HIS A 1 382 ? -13.349 -13.337 7.245 1.00 68.94 382 HIS A CA 1
ATOM 3125 C C . HIS A 1 382 ? -14.404 -12.384 7.832 1.00 68.94 382 HIS A C 1
ATOM 3127 O O . HIS A 1 382 ? -14.638 -11.314 7.267 1.00 68.94 382 HIS A O 1
ATOM 3133 N N . PRO A 1 383 ? -15.018 -12.721 8.976 1.00 52.84 383 PRO A N 1
ATOM 3134 C CA . PRO A 1 383 ? -16.194 -12.002 9.463 1.00 52.84 383 PRO A CA 1
ATOM 3135 C C . PRO A 1 383 ? -15.876 -10.596 9.993 1.00 52.84 383 PRO A C 1
ATOM 3137 O O . PRO A 1 383 ? -16.744 -9.738 10.041 1.00 52.84 383 PRO A O 1
ATOM 3140 N N . ASN A 1 384 ? -14.627 -10.336 10.388 1.00 65.50 384 ASN A N 1
ATOM 3141 C CA . ASN A 1 384 ? -14.157 -8.998 10.763 1.00 65.50 384 ASN A CA 1
ATOM 3142 C C . ASN A 1 384 ? -12.688 -8.834 10.352 1.00 65.50 384 ASN A C 1
ATOM 3144 O O . ASN A 1 384 ? -11.808 -9.112 11.166 1.00 65.50 384 ASN A O 1
ATOM 3148 N N . PRO A 1 385 ? -12.396 -8.579 9.064 1.00 79.25 385 PRO A N 1
ATOM 3149 C CA . PRO A 1 385 ? -11.025 -8.573 8.564 1.00 79.25 385 PRO A CA 1
ATOM 3150 C C . PRO A 1 385 ? -10.184 -7.543 9.329 1.00 79.25 385 PRO A C 1
ATOM 3152 O O . PRO A 1 385 ? -10.553 -6.368 9.337 1.00 79.25 385 PRO A O 1
ATOM 3155 N N . PRO A 1 386 ? -9.091 -7.957 9.998 1.00 83.38 386 PRO A N 1
ATOM 3156 C CA . PRO A 1 386 ? -8.297 -7.053 10.818 1.00 83.38 386 PRO A CA 1
ATOM 3157 C C . PRO A 1 386 ? -7.516 -6.062 9.955 1.00 83.38 386 PRO A C 1
ATOM 3159 O O . PRO A 1 386 ? -7.335 -6.264 8.751 1.00 83.38 386 PRO A O 1
ATOM 3162 N N . LEU A 1 387 ? -7.024 -4.993 10.585 1.00 90.31 387 LEU A N 1
ATOM 3163 C CA . LEU A 1 387 ? -6.014 -4.135 9.975 1.00 90.31 387 LEU A CA 1
ATOM 3164 C C . LEU A 1 387 ? -4.788 -4.991 9.633 1.00 90.31 387 LEU A C 1
ATOM 3166 O O . LEU A 1 387 ? -4.298 -5.724 10.487 1.00 90.31 387 LEU A O 1
ATOM 3170 N N . LEU A 1 388 ? -4.318 -4.919 8.390 1.00 95.31 388 LEU A N 1
ATOM 3171 C CA . LEU A 1 388 ? -3.181 -5.693 7.904 1.00 95.31 388 LEU A CA 1
ATOM 3172 C C . LEU A 1 388 ? -1.898 -4.867 7.969 1.00 95.31 388 LEU A C 1
ATOM 3174 O O . LEU A 1 388 ? -0.948 -5.279 8.634 1.00 95.31 388 LEU A O 1
ATOM 3178 N N . TYR A 1 389 ? -1.870 -3.722 7.282 1.00 97.38 389 TYR A N 1
ATOM 3179 C CA . TYR A 1 389 ? -0.692 -2.860 7.238 1.00 97.38 389 TYR A CA 1
ATOM 3180 C C . TYR A 1 389 ? -1.040 -1.373 7.135 1.00 97.38 389 TYR A C 1
ATOM 3182 O O . TYR A 1 389 ? -2.143 -1.001 6.726 1.00 97.38 389 TYR A O 1
ATOM 3190 N N . ILE A 1 390 ? -0.077 -0.530 7.501 1.00 95.75 390 ILE A N 1
ATOM 3191 C CA . ILE A 1 390 ? -0.115 0.929 7.355 1.00 95.75 390 ILE A CA 1
ATOM 3192 C C . ILE A 1 390 ? 1.092 1.367 6.519 1.00 95.75 390 ILE A C 1
ATOM 3194 O O . ILE A 1 390 ? 2.202 0.887 6.747 1.00 95.75 390 ILE A O 1
ATOM 3198 N N . ASN A 1 391 ? 0.905 2.300 5.583 1.00 93.12 391 ASN A N 1
ATOM 3199 C CA . ASN A 1 391 ? 2.018 3.045 4.999 1.00 93.12 391 ASN A CA 1
ATOM 3200 C C . ASN A 1 391 ? 2.588 3.977 6.083 1.00 93.12 391 ASN A C 1
ATOM 3202 O O . ASN A 1 391 ? 1.948 4.926 6.526 1.00 93.12 391 ASN A O 1
ATOM 3206 N N . GLY A 1 392 ? 3.772 3.678 6.594 1.00 83.50 392 GLY A N 1
ATOM 3207 C CA . GLY A 1 392 ? 4.286 4.255 7.830 1.00 83.50 392 GLY A CA 1
ATOM 3208 C C . GLY A 1 392 ? 5.124 5.516 7.665 1.00 83.50 392 GLY A C 1
ATOM 3209 O O . GLY A 1 392 ? 5.659 5.973 8.673 1.00 83.50 392 GLY A O 1
ATOM 3210 N N . ASN A 1 393 ? 5.266 6.103 6.468 1.00 79.62 393 ASN A N 1
ATOM 3211 C CA . ASN A 1 393 ? 6.220 7.200 6.243 1.00 79.62 393 ASN A CA 1
ATOM 3212 C C . ASN A 1 393 ? 6.072 8.340 7.272 1.00 79.62 393 ASN A C 1
ATOM 3214 O O . ASN A 1 393 ? 7.038 8.660 7.962 1.00 79.62 393 ASN A O 1
ATOM 3218 N N . ASP A 1 394 ? 4.868 8.889 7.453 1.00 72.12 394 ASP A N 1
ATOM 3219 C CA . ASP A 1 394 ? 4.628 9.992 8.408 1.00 72.12 394 ASP A CA 1
ATOM 3220 C C . ASP A 1 394 ? 4.619 9.565 9.893 1.00 72.12 394 ASP A C 1
ATOM 3222 O O . ASP A 1 394 ? 4.636 10.419 10.781 1.00 72.12 394 ASP A O 1
ATOM 3226 N N . ILE A 1 395 ? 4.599 8.257 10.179 1.00 81.50 395 ILE A N 1
ATOM 3227 C CA . ILE A 1 395 ? 4.652 7.706 11.546 1.00 81.50 395 ILE A CA 1
ATOM 3228 C C . ILE A 1 395 ? 6.100 7.458 11.959 1.00 81.50 395 ILE A C 1
ATOM 3230 O O . ILE A 1 395 ? 6.484 7.754 13.085 1.00 81.50 395 ILE A O 1
ATOM 3234 N N . LEU A 1 396 ? 6.902 6.902 11.049 1.00 83.94 396 LEU A N 1
ATOM 3235 C CA . LEU A 1 396 ? 8.263 6.441 11.313 1.00 83.94 396 LEU A CA 1
ATOM 3236 C C . LEU A 1 396 ? 9.326 7.485 10.954 1.00 83.94 396 LEU A C 1
ATOM 3238 O O . LEU A 1 396 ? 10.478 7.361 11.374 1.00 83.94 396 LEU A O 1
ATOM 3242 N N . SER A 1 397 ? 8.973 8.513 10.176 1.00 74.44 397 SER A N 1
ATOM 3243 C CA . SER A 1 397 ? 9.891 9.582 9.788 1.00 74.44 397 SER A CA 1
ATOM 3244 C C . SER A 1 397 ? 9.749 10.794 10.712 1.00 74.44 397 SER A C 1
ATOM 3246 O O . SER A 1 397 ? 8.767 11.531 10.629 1.00 74.44 397 SER A O 1
ATOM 3248 N N . PRO A 1 398 ? 10.752 11.097 11.556 1.00 65.25 398 PRO A N 1
ATOM 3249 C CA . PRO A 1 398 ? 10.685 12.254 12.441 1.00 65.25 398 PRO A CA 1
ATOM 3250 C C . PRO A 1 398 ? 10.899 13.588 11.702 1.00 65.25 398 PRO A C 1
ATOM 3252 O O . PRO A 1 398 ? 10.751 14.650 12.295 1.00 65.25 398 PRO A O 1
ATOM 3255 N N . TYR A 1 399 ? 11.297 13.572 10.425 1.00 57.66 399 TYR A N 1
ATOM 3256 C CA . TYR A 1 399 ? 11.921 14.737 9.790 1.00 57.66 399 TYR A CA 1
ATOM 3257 C C . TYR A 1 399 ? 10.980 15.627 8.975 1.00 57.66 399 TYR A C 1
ATOM 3259 O O . TYR A 1 399 ? 11.338 16.783 8.735 1.00 57.66 399 TYR A O 1
ATOM 3267 N N . PHE A 1 400 ? 9.814 15.132 8.554 1.00 53.97 400 PHE A N 1
ATOM 3268 C CA . PHE A 1 400 ? 8.975 15.829 7.578 1.00 53.97 400 PHE A CA 1
ATOM 3269 C C . PHE A 1 400 ? 7.489 15.690 7.914 1.00 53.97 400 PHE A C 1
ATOM 3271 O O . PHE A 1 400 ? 7.019 14.599 8.215 1.00 53.97 400 PHE A O 1
ATOM 3278 N N . ASN A 1 401 ? 6.760 16.806 7.861 1.00 54.88 401 ASN A N 1
ATOM 3279 C CA . ASN A 1 401 ? 5.309 16.809 7.676 1.00 54.88 401 ASN A CA 1
ATOM 3280 C C . ASN A 1 401 ? 4.968 17.052 6.196 1.00 54.88 401 ASN A C 1
ATOM 3282 O O . ASN A 1 401 ? 5.863 17.299 5.389 1.00 54.88 401 ASN A O 1
ATOM 3286 N N . GLN A 1 402 ? 3.677 17.060 5.861 1.00 48.62 402 GLN A N 1
ATOM 3287 C CA . GLN A 1 402 ? 3.160 17.338 4.511 1.00 48.62 402 GLN A CA 1
ATOM 3288 C C . GLN A 1 402 ? 3.666 18.672 3.905 1.00 48.62 402 GLN A C 1
ATOM 3290 O O . GLN A 1 402 ? 3.776 18.788 2.689 1.00 48.62 402 GLN A O 1
ATOM 3295 N N . ASP A 1 403 ? 4.081 19.644 4.731 1.00 50.97 403 ASP A N 1
ATOM 3296 C CA . ASP A 1 403 ? 4.674 20.922 4.295 1.00 50.97 403 ASP A CA 1
ATOM 3297 C C . ASP A 1 403 ? 6.225 20.941 4.321 1.00 50.97 403 ASP A C 1
ATOM 3299 O O . ASP A 1 403 ? 6.833 22.008 4.214 1.00 50.97 403 ASP A O 1
ATOM 3303 N N . ASN A 1 404 ? 6.888 19.791 4.526 1.00 50.62 404 ASN A N 1
ATOM 3304 C CA . ASN A 1 404 ? 8.332 19.622 4.802 1.00 50.62 404 ASN A CA 1
ATOM 3305 C C . ASN A 1 404 ? 8.930 20.619 5.807 1.00 50.62 404 ASN A C 1
ATOM 3307 O O . ASN A 1 404 ? 10.132 20.923 5.794 1.00 50.62 404 ASN A O 1
ATOM 3311 N N . SER A 1 405 ? 8.115 21.107 6.731 1.00 55.25 405 SER A N 1
ATOM 3312 C CA . SER A 1 405 ? 8.635 21.748 7.923 1.00 55.25 405 SER A CA 1
ATOM 3313 C C . SER A 1 405 ? 9.219 20.666 8.829 1.00 55.25 405 SER A C 1
ATOM 3315 O O . SER A 1 405 ? 8.637 19.595 9.026 1.00 55.25 405 SER A O 1
ATOM 3317 N N . LYS A 1 406 ? 10.409 20.931 9.367 1.00 60.31 406 LYS A N 1
ATOM 3318 C CA . LYS A 1 406 ? 11.030 20.037 10.341 1.00 60.31 406 LYS A CA 1
ATOM 3319 C C . LYS A 1 406 ? 10.285 20.191 11.661 1.00 60.31 406 LYS A C 1
ATOM 3321 O O . LYS A 1 406 ? 10.536 21.150 12.387 1.00 60.31 406 LYS A O 1
ATOM 3326 N N . LEU A 1 407 ? 9.373 19.262 11.951 1.00 67.56 407 LEU A N 1
ATOM 3327 C CA . LEU A 1 407 ? 8.650 19.224 13.229 1.00 67.56 407 LEU A CA 1
ATOM 3328 C C . LEU A 1 407 ? 9.598 18.971 14.409 1.00 67.56 407 LEU A C 1
ATOM 3330 O O . LEU A 1 407 ? 9.346 19.441 15.516 1.00 67.56 407 LEU A O 1
ATOM 3334 N N . ILE A 1 408 ? 10.721 18.295 14.155 1.00 75.62 408 ILE A N 1
ATOM 3335 C CA . ILE A 1 408 ? 11.825 18.143 15.098 1.00 75.62 408 ILE A CA 1
ATOM 3336 C C . ILE A 1 408 ? 13.156 18.529 14.451 1.00 75.62 408 ILE A C 1
ATOM 3338 O O . ILE A 1 408 ? 13.406 18.291 13.265 1.00 75.62 408 ILE A O 1
ATOM 3342 N N . SER A 1 409 ? 14.038 19.141 15.238 1.00 76.75 409 SER A N 1
ATOM 3343 C CA . SER A 1 409 ? 15.348 19.553 14.744 1.00 76.75 409 SER A CA 1
ATOM 3344 C C . SER A 1 409 ? 16.208 18.339 14.350 1.00 76.75 409 SER A C 1
ATOM 3346 O O . SER A 1 409 ? 16.232 17.346 15.080 1.00 76.75 409 SER A O 1
ATOM 3348 N N . PRO A 1 410 ? 16.993 18.394 13.254 1.00 76.31 410 PRO A N 1
ATOM 3349 C CA . PRO A 1 410 ? 17.903 17.306 12.883 1.00 76.31 410 PRO A CA 1
ATOM 3350 C C . PRO A 1 410 ? 18.906 16.946 13.984 1.00 76.31 410 PRO A C 1
ATOM 3352 O O . PRO A 1 410 ? 19.276 15.778 14.117 1.00 76.31 410 PRO A O 1
ATOM 3355 N N . ASN A 1 411 ? 19.318 17.948 14.770 1.00 83.25 411 ASN A N 1
ATOM 3356 C CA . ASN A 1 411 ? 20.246 17.810 15.892 1.00 83.25 411 ASN A CA 1
ATOM 3357 C C . ASN A 1 411 ? 19.562 17.460 17.227 1.00 83.25 411 ASN A C 1
ATOM 3359 O O . ASN A 1 411 ? 20.247 17.440 18.246 1.00 83.25 411 ASN A O 1
ATOM 3363 N N . ALA A 1 412 ? 18.248 17.201 17.235 1.00 85.94 412 ALA A N 1
ATOM 3364 C CA . ALA A 1 412 ? 17.559 16.722 18.425 1.00 85.94 412 ALA A CA 1
ATOM 3365 C C . ALA A 1 412 ? 18.160 15.390 18.889 1.00 85.94 412 ALA A C 1
ATOM 3367 O O . ALA A 1 412 ? 18.585 14.554 18.080 1.00 85.94 412 ALA A O 1
ATOM 3368 N N . THR A 1 413 ? 18.178 15.198 20.201 1.00 90.56 413 THR A N 1
ATOM 3369 C CA . THR A 1 413 ? 18.626 13.961 20.839 1.00 90.56 413 THR A CA 1
ATOM 3370 C C . THR A 1 413 ? 17.740 12.783 20.428 1.00 90.56 413 THR A C 1
ATOM 3372 O O . THR A 1 413 ? 16.583 12.952 20.033 1.00 90.56 413 THR A O 1
ATOM 3375 N N . TRP A 1 414 ? 18.261 11.559 20.545 1.00 86.38 414 TRP A N 1
ATOM 3376 C CA . TRP A 1 414 ? 17.472 10.356 20.265 1.00 86.38 414 TRP A CA 1
ATOM 3377 C C . TRP A 1 414 ? 16.221 10.262 21.144 1.00 86.38 414 TRP A C 1
ATOM 3379 O O . TRP A 1 414 ? 15.152 9.967 20.625 1.00 86.38 414 TRP A O 1
ATOM 3389 N N . SER A 1 415 ? 16.310 10.629 22.425 1.00 89.62 415 SER A N 1
ATOM 3390 C CA . SER A 1 415 ? 15.162 10.639 23.343 1.00 89.62 415 SER A CA 1
ATOM 3391 C C . SER A 1 415 ? 14.107 11.701 23.004 1.00 89.62 415 SER A C 1
ATOM 3393 O O . SER A 1 415 ? 12.937 11.547 23.346 1.00 89.62 415 SER A O 1
ATOM 3395 N N . GLU A 1 416 ? 14.482 12.813 22.365 1.00 88.50 416 GLU A N 1
ATOM 3396 C CA . GLU A 1 416 ? 13.511 13.781 21.829 1.00 88.50 416 GLU A CA 1
ATOM 3397 C C . GLU A 1 416 ? 12.815 13.238 20.582 1.00 88.50 416 GLU A C 1
ATOM 3399 O O . GLU A 1 416 ? 11.596 13.352 20.475 1.00 88.50 416 GLU A O 1
ATOM 3404 N N . LYS A 1 417 ? 13.573 12.613 19.671 1.00 85.56 417 LYS A N 1
ATOM 3405 C CA . LYS A 1 417 ? 13.023 11.955 18.476 1.00 85.56 417 LYS A CA 1
ATOM 3406 C C . LYS A 1 417 ? 12.063 10.833 18.851 1.00 85.56 417 LYS A C 1
ATOM 3408 O O . LYS A 1 417 ? 10.972 10.770 18.304 1.00 85.56 417 LYS A O 1
ATOM 3413 N N . GLU A 1 418 ? 12.432 10.008 19.821 1.00 86.81 418 GLU A N 1
ATOM 3414 C CA . GLU A 1 418 ? 11.591 8.935 20.348 1.00 86.81 418 GLU A CA 1
ATOM 3415 C C . GLU A 1 418 ? 10.295 9.477 20.957 1.00 86.81 418 GLU A C 1
ATOM 3417 O O . GLU A 1 418 ? 9.214 9.063 20.546 1.00 86.81 418 GLU A O 1
ATOM 3422 N N . ARG A 1 419 ? 10.371 10.459 21.869 1.00 86.44 419 ARG A N 1
ATOM 3423 C CA . ARG A 1 419 ? 9.164 11.087 22.437 1.00 86.44 419 ARG A CA 1
ATOM 3424 C C . ARG A 1 419 ? 8.266 11.688 21.363 1.00 86.44 419 ARG A C 1
ATOM 3426 O O . ARG A 1 419 ? 7.050 11.550 21.459 1.00 86.44 419 ARG A O 1
ATOM 3433 N N . PHE A 1 420 ? 8.854 12.335 20.354 1.00 85.31 420 PHE A N 1
ATOM 3434 C CA . PHE A 1 420 ? 8.107 12.858 19.215 1.00 85.31 420 PHE A CA 1
ATOM 3435 C C . PHE A 1 420 ? 7.365 11.735 18.484 1.00 85.31 420 PHE A C 1
ATOM 3437 O O . PHE A 1 420 ? 6.145 11.803 18.382 1.00 85.31 420 PHE A O 1
ATOM 3444 N N . LEU A 1 421 ? 8.057 10.679 18.052 1.00 84.94 421 LEU A N 1
ATOM 3445 C CA . LEU A 1 421 ? 7.431 9.548 17.359 1.00 84.94 421 LEU A CA 1
ATOM 3446 C C . LEU A 1 421 ? 6.322 8.896 18.207 1.00 84.94 421 LEU A C 1
ATOM 3448 O O . LEU A 1 421 ? 5.220 8.696 17.706 1.00 84.94 421 LEU A O 1
ATOM 3452 N N . ILE A 1 422 ? 6.558 8.668 19.506 1.00 85.38 422 ILE A N 1
ATOM 3453 C CA . ILE A 1 422 ? 5.557 8.106 20.433 1.00 85.38 422 ILE A CA 1
ATOM 3454 C C . ILE A 1 422 ? 4.311 8.996 20.516 1.00 85.38 422 ILE A C 1
ATOM 3456 O O . ILE A 1 422 ? 3.191 8.507 20.417 1.00 85.38 422 ILE A O 1
ATOM 3460 N N . SER A 1 423 ? 4.483 10.314 20.649 1.00 83.12 423 SER A N 1
ATOM 3461 C CA . SER A 1 423 ? 3.360 11.265 20.695 1.00 83.12 423 SER A CA 1
ATOM 3462 C C . SER A 1 423 ? 2.585 11.402 19.381 1.00 83.12 423 SER A C 1
ATOM 3464 O O . SER A 1 423 ? 1.544 12.057 19.348 1.00 83.12 423 SER A O 1
ATOM 3466 N N . ARG A 1 424 ? 3.110 10.837 18.289 1.00 81.25 424 ARG A N 1
ATOM 3467 C CA . ARG A 1 424 ? 2.489 10.842 16.963 1.00 81.25 424 ARG A CA 1
ATOM 3468 C C . ARG A 1 424 ? 1.859 9.493 16.613 1.00 81.25 424 ARG A C 1
ATOM 3470 O O . ARG A 1 424 ? 1.317 9.382 15.515 1.00 81.25 424 ARG A O 1
ATOM 3477 N N . ILE A 1 425 ? 1.920 8.498 17.506 1.00 85.44 425 ILE A N 1
ATOM 3478 C CA . ILE A 1 425 ? 1.260 7.207 17.296 1.00 85.44 425 ILE A CA 1
ATOM 3479 C C . ILE A 1 425 ? -0.233 7.466 17.038 1.00 85.44 425 ILE A C 1
ATOM 3481 O O . ILE A 1 425 ? -0.877 8.129 17.854 1.00 85.44 425 ILE A O 1
ATOM 3485 N N . PRO A 1 426 ? -0.785 6.992 15.908 1.00 87.81 426 PRO A N 1
ATOM 3486 C CA . PRO A 1 426 ? -2.182 7.225 15.580 1.00 87.81 426 PRO A CA 1
ATOM 3487 C C . PRO A 1 426 ? -3.118 6.584 16.600 1.00 87.81 426 PRO A C 1
ATOM 3489 O O . PRO A 1 426 ? -2.946 5.424 16.971 1.00 87.81 426 PRO A O 1
ATOM 3492 N N . GLU A 1 427 ? -4.138 7.331 17.009 1.00 83.94 427 GLU A N 1
ATOM 3493 C CA . GLU A 1 427 ? -5.167 6.849 17.936 1.00 83.94 427 GLU A CA 1
ATOM 3494 C C . GLU A 1 427 ? -6.388 6.279 17.200 1.00 83.94 427 GLU A C 1
ATOM 3496 O O . GLU A 1 427 ? -7.121 5.461 17.754 1.00 83.94 427 GLU A O 1
ATOM 3501 N N . TYR A 1 428 ? -6.612 6.702 15.952 1.00 85.88 428 TYR A N 1
ATOM 3502 C CA . TYR A 1 428 ? -7.817 6.382 15.199 1.00 85.88 428 TYR A CA 1
ATOM 3503 C C . TYR A 1 428 ? -7.508 5.919 13.776 1.00 85.88 428 TYR A C 1
ATOM 3505 O O . TYR A 1 428 ? -6.488 6.283 13.191 1.00 85.88 428 TYR A O 1
ATOM 3513 N N . ILE A 1 429 ? -8.432 5.146 13.206 1.00 89.38 429 ILE A N 1
ATOM 3514 C CA . ILE A 1 429 ? -8.386 4.659 11.828 1.00 89.38 429 ILE A CA 1
ATOM 3515 C C . ILE A 1 429 ? -9.784 4.680 11.212 1.00 89.38 429 ILE A C 1
ATOM 3517 O O . ILE A 1 429 ? -10.773 4.431 11.900 1.00 89.38 429 ILE A O 1
ATOM 3521 N N . THR A 1 430 ? -9.851 4.975 9.919 1.00 90.31 430 THR A N 1
ATOM 3522 C CA . THR A 1 430 ? -11.070 4.915 9.111 1.00 90.31 430 THR A CA 1
ATOM 3523 C C . THR A 1 430 ? -11.587 3.476 9.080 1.00 90.31 430 THR A C 1
ATOM 3525 O O . THR A 1 430 ? -10.803 2.586 8.747 1.00 90.31 430 THR A O 1
ATOM 3528 N N . PRO A 1 431 ? -12.875 3.216 9.363 1.00 84.75 431 PRO A N 1
ATOM 3529 C CA . PRO A 1 431 ? -13.444 1.884 9.241 1.00 84.75 431 PRO A CA 1
ATOM 3530 C C . PRO A 1 431 ? -13.257 1.297 7.840 1.00 84.75 431 PRO A C 1
ATOM 3532 O O . PRO A 1 431 ? -13.153 2.006 6.834 1.00 84.75 431 PRO A O 1
ATOM 3535 N N . ARG A 1 432 ? -13.244 -0.033 7.779 1.00 87.12 432 ARG A N 1
ATOM 3536 C CA . ARG A 1 432 ? -13.191 -0.793 6.530 1.00 87.12 432 ARG A CA 1
ATOM 3537 C C . ARG A 1 432 ? -14.396 -0.445 5.656 1.00 87.12 432 ARG A C 1
ATOM 3539 O O . ARG A 1 432 ? -15.528 -0.472 6.120 1.00 87.12 432 ARG A O 1
ATOM 3546 N N . ARG A 1 433 ? -14.160 -0.175 4.373 1.00 87.56 433 ARG A N 1
ATOM 3547 C CA . ARG A 1 433 ? -15.209 0.166 3.399 1.00 87.56 433 ARG A CA 1
ATOM 3548 C C . ARG A 1 433 ? -14.941 -0.528 2.080 1.00 87.56 433 ARG A C 1
ATOM 3550 O O . ARG A 1 433 ? -13.789 -0.793 1.758 1.00 87.56 433 ARG A O 1
ATOM 3557 N N . MET A 1 434 ? -15.990 -0.815 1.315 1.00 86.88 434 MET A N 1
ATOM 3558 C CA . MET A 1 434 ? -15.849 -1.350 -0.048 1.00 86.88 434 MET A CA 1
ATOM 3559 C C . MET A 1 434 ? -15.838 -0.232 -1.095 1.00 86.88 434 MET A C 1
ATOM 3561 O O . MET A 1 434 ? -15.081 -0.293 -2.062 1.00 86.88 434 MET A O 1
ATOM 3565 N N . ASP A 1 435 ? -16.638 0.814 -0.884 1.00 86.50 435 ASP A N 1
ATOM 3566 C CA . ASP A 1 435 ? -16.792 1.892 -1.853 1.00 86.50 435 ASP A CA 1
ATOM 3567 C C . ASP A 1 435 ? -15.699 2.954 -1.726 1.00 86.50 435 ASP A C 1
ATOM 3569 O O . ASP A 1 435 ? -15.447 3.514 -0.657 1.00 86.50 435 ASP A O 1
ATOM 3573 N N . ARG A 1 436 ? -15.086 3.282 -2.866 1.00 90.25 436 ARG A N 1
ATOM 3574 C CA . ARG A 1 436 ? -14.180 4.425 -3.010 1.00 90.25 436 ARG A CA 1
ATOM 3575 C C . ARG A 1 436 ? -14.997 5.690 -3.274 1.00 90.25 436 ARG A C 1
ATOM 3577 O O . ARG A 1 436 ? -15.871 5.693 -4.147 1.00 90.25 436 ARG A O 1
ATOM 3584 N N . GLN A 1 437 ? -14.707 6.748 -2.519 1.00 85.25 437 GLN A N 1
ATOM 3585 C CA . GLN A 1 437 ? -15.394 8.036 -2.596 1.00 85.25 437 GLN A CA 1
ATOM 3586 C C . GLN A 1 437 ? -14.388 9.189 -2.581 1.00 85.25 437 GLN A C 1
ATOM 3588 O O . GLN A 1 437 ? -13.356 9.118 -1.912 1.00 85.25 437 GLN A O 1
ATOM 3593 N N . TYR A 1 438 ? -14.718 10.265 -3.294 1.00 86.62 438 TYR A N 1
ATOM 3594 C CA . TYR A 1 438 ? -13.934 11.496 -3.342 1.00 86.62 438 TYR A CA 1
ATOM 3595 C C . TYR A 1 438 ? -14.824 12.700 -3.041 1.00 86.62 438 TYR A C 1
ATOM 3597 O O . TYR A 1 438 ? -15.862 12.874 -3.678 1.00 86.62 438 TYR A O 1
ATOM 3605 N N . GLU A 1 439 ? -14.388 13.543 -2.106 1.00 87.31 439 GLU A N 1
ATOM 3606 C CA . GLU A 1 439 ? -14.995 14.850 -1.859 1.00 87.31 439 GLU A CA 1
ATOM 3607 C C . GLU A 1 439 ? -14.284 15.916 -2.698 1.00 87.31 439 GLU A C 1
ATOM 3609 O O . GLU A 1 439 ? -13.071 16.118 -2.576 1.00 87.31 439 GLU A O 1
ATOM 3614 N N . SER A 1 440 ? -15.066 16.592 -3.540 1.00 84.19 440 SER A N 1
ATOM 3615 C CA . SER A 1 440 ? -14.605 17.640 -4.452 1.00 84.19 440 SER A CA 1
ATOM 3616 C C . SER A 1 440 ? -14.324 18.961 -3.735 1.00 84.19 440 SER A C 1
ATOM 3618 O O . SER A 1 440 ? -13.378 19.671 -4.086 1.00 84.19 440 SER A O 1
ATOM 3620 N N . ASN A 1 441 ? -15.097 19.291 -2.696 1.00 84.56 441 ASN A N 1
ATOM 3621 C CA . ASN A 1 441 ? -14.874 20.485 -1.895 1.00 84.56 441 ASN A CA 1
ATOM 3622 C C . ASN A 1 441 ? -13.856 20.206 -0.786 1.00 84.56 441 ASN A C 1
ATOM 3624 O O . ASN A 1 441 ? -14.198 19.906 0.355 1.00 84.56 441 ASN A O 1
ATOM 3628 N N . ARG A 1 442 ? -12.577 20.352 -1.129 1.00 86.00 442 ARG A N 1
ATOM 3629 C CA . ARG A 1 442 ? -11.451 20.093 -0.222 1.00 86.00 442 ARG A CA 1
ATOM 3630 C C . ARG A 1 442 ? -10.930 21.342 0.484 1.00 86.00 442 ARG A C 1
ATOM 3632 O O . ARG A 1 442 ? -9.769 21.377 0.870 1.00 86.00 442 ARG A O 1
ATOM 3639 N N . THR A 1 443 ? -11.728 22.405 0.607 1.00 81.50 443 THR A N 1
ATOM 3640 C CA . THR A 1 443 ? -11.250 23.693 1.145 1.00 81.50 443 THR A CA 1
ATOM 3641 C C . THR A 1 443 ? -10.579 23.508 2.516 1.00 81.50 443 THR A C 1
ATOM 3643 O O . THR A 1 443 ? -11.254 23.218 3.498 1.00 81.50 443 THR A O 1
ATOM 3646 N N . GLY A 1 444 ? -9.252 23.684 2.577 1.00 78.56 444 GLY A N 1
ATOM 3647 C CA . GLY A 1 444 ? -8.446 23.523 3.798 1.00 78.56 444 GLY A CA 1
ATOM 3648 C C . GLY A 1 444 ? -7.868 22.121 4.049 1.00 78.56 444 GLY A C 1
ATOM 3649 O O . GLY A 1 444 ? -7.104 21.965 4.995 1.00 78.56 444 GLY A O 1
ATOM 3650 N N . TYR A 1 445 ? -8.170 21.137 3.201 1.00 83.75 445 TYR A N 1
ATOM 3651 C CA . TYR A 1 445 ? -7.689 19.756 3.296 1.00 83.75 445 TYR A CA 1
ATOM 3652 C C . TYR A 1 445 ? -6.801 19.405 2.097 1.00 83.75 445 TYR A C 1
ATOM 3654 O O . TYR A 1 445 ? -7.132 19.723 0.953 1.00 83.75 445 TYR A O 1
ATOM 3662 N N . ASN A 1 446 ? -5.685 18.720 2.338 1.00 84.25 446 ASN A N 1
ATOM 3663 C CA . ASN A 1 446 ? -4.853 18.172 1.261 1.00 84.25 446 ASN A CA 1
ATOM 3664 C C . ASN A 1 446 ? -5.417 16.847 0.739 1.00 84.25 446 ASN A C 1
ATOM 3666 O O . ASN A 1 446 ? -6.416 16.343 1.244 1.00 84.25 446 ASN A O 1
ATOM 3670 N N . GLU A 1 447 ? -4.788 16.279 -0.281 1.00 83.38 447 GLU A N 1
ATOM 3671 C CA . GLU A 1 447 ? -5.133 15.025 -0.950 1.00 83.38 447 GLU A CA 1
ATOM 3672 C C . GLU A 1 447 ? -5.057 13.775 -0.064 1.00 83.38 447 GLU A C 1
ATOM 3674 O O . GLU A 1 447 ? -5.738 12.793 -0.362 1.00 83.38 447 GLU A O 1
ATOM 3679 N N . ALA A 1 448 ? -4.304 13.817 1.037 1.00 85.25 448 ALA A N 1
ATOM 3680 C CA . ALA A 1 448 ? -4.237 12.712 1.982 1.00 85.25 448 ALA A CA 1
ATOM 3681 C C . ALA A 1 448 ? -5.504 12.603 2.837 1.00 85.25 448 ALA A C 1
ATOM 3683 O O . ALA A 1 448 ? -5.723 11.564 3.419 1.00 85.25 448 ALA A O 1
ATOM 3684 N N . CYS A 1 449 ? -6.365 13.621 2.906 1.00 89.00 449 CYS A N 1
ATOM 3685 C CA . CYS A 1 449 ? -7.566 13.556 3.740 1.00 89.00 449 CYS A CA 1
ATOM 3686 C C . CYS A 1 449 ? -8.709 12.718 3.140 1.00 89.00 449 CYS A C 1
ATOM 3688 O O . CYS A 1 449 ? -9.226 13.031 2.059 1.00 89.00 449 CYS A O 1
ATOM 3690 N N . LEU A 1 450 ? -9.210 11.740 3.895 1.00 91.19 450 LEU A N 1
ATOM 3691 C CA . LEU A 1 450 ? -10.495 11.085 3.649 1.00 91.19 450 LEU A CA 1
ATOM 3692 C C . LEU A 1 450 ? -11.622 11.895 4.310 1.00 91.19 450 LEU A C 1
ATOM 3694 O O . LEU A 1 450 ? -11.996 11.691 5.464 1.00 91.19 450 LEU A O 1
ATOM 3698 N N . ILE A 1 451 ? -12.135 12.876 3.563 1.00 89.19 451 ILE A N 1
ATOM 3699 C CA . ILE A 1 451 ? -13.177 13.804 4.026 1.00 89.19 451 ILE A CA 1
ATOM 3700 C C . ILE A 1 451 ? -14.513 13.067 4.170 1.00 89.19 451 ILE A C 1
ATOM 3702 O O . ILE A 1 451 ? -14.910 12.339 3.256 1.00 89.19 451 ILE A O 1
ATOM 3706 N N . ASN A 1 452 ? -15.199 13.288 5.299 1.00 85.00 452 ASN A N 1
ATOM 3707 C CA . ASN A 1 452 ? -16.451 12.618 5.695 1.00 85.00 452 ASN A CA 1
ATOM 3708 C C . ASN A 1 452 ? -16.320 11.088 5.820 1.00 85.00 452 ASN A C 1
ATOM 3710 O O . ASN A 1 452 ? -17.287 10.352 5.658 1.00 85.00 452 ASN A O 1
ATOM 3714 N N . GLN A 1 453 ? -15.103 10.613 6.072 1.00 85.06 453 GLN A N 1
ATOM 3715 C CA . GLN A 1 453 ? -14.718 9.207 6.161 1.00 85.06 453 GLN A CA 1
ATOM 3716 C C . GLN A 1 453 ? -13.830 9.037 7.407 1.00 85.06 453 GLN A C 1
ATOM 3718 O O . GLN A 1 453 ? -12.693 8.583 7.328 1.00 85.06 453 GLN A O 1
ATOM 3723 N N . GLY A 1 454 ? -14.329 9.518 8.550 1.00 83.12 454 GLY A N 1
ATOM 3724 C CA . GLY A 1 454 ? -13.625 9.532 9.833 1.00 83.12 454 GLY A CA 1
ATOM 3725 C C . GLY A 1 454 ? -13.503 8.149 10.481 1.00 83.12 454 GLY A C 1
ATOM 3726 O O . GLY A 1 454 ? -13.781 7.124 9.870 1.00 83.12 454 GLY A O 1
ATOM 3727 N N . SER A 1 455 ? -13.107 8.107 11.755 1.00 77.88 455 SER A N 1
ATOM 3728 C CA . SER A 1 455 ? -12.834 6.851 12.472 1.00 77.88 455 SER A CA 1
ATOM 3729 C C . SER A 1 455 ? -14.040 6.140 13.083 1.00 77.88 455 SER A C 1
ATOM 3731 O O . SER A 1 455 ? -13.904 5.079 13.688 1.00 77.88 455 SER A O 1
ATOM 3733 N N . ALA A 1 456 ? -15.207 6.765 13.026 1.00 71.81 456 ALA A N 1
ATOM 3734 C CA . ALA A 1 456 ? -16.431 6.281 13.635 1.00 71.81 456 ALA A CA 1
ATOM 3735 C C . ALA A 1 456 ? -17.610 6.646 12.743 1.00 71.81 456 ALA A C 1
ATOM 3737 O O . ALA A 1 456 ? -17.509 7.585 11.947 1.00 71.81 456 ALA A O 1
ATOM 3738 N N . PHE A 1 457 ? -18.732 5.950 12.947 1.00 66.44 457 PHE A N 1
ATOM 3739 C CA . PHE A 1 457 ? -20.007 6.399 12.412 1.00 66.44 457 PHE A CA 1
ATOM 3740 C C . PHE A 1 457 ? -20.234 7.857 12.805 1.00 66.44 457 PHE A C 1
ATOM 3742 O O . PHE A 1 457 ? -20.163 8.245 13.976 1.00 66.44 457 PHE A O 1
ATOM 3749 N N . THR A 1 458 ? -20.478 8.674 11.800 1.00 65.75 458 THR A N 1
ATOM 3750 C CA . THR A 1 458 ? -20.798 10.078 11.950 1.00 65.75 458 THR A CA 1
ATOM 3751 C C . THR A 1 458 ? -22.251 10.227 12.394 1.00 65.75 458 THR A C 1
ATOM 3753 O O . THR A 1 458 ? -23.111 9.391 12.108 1.00 65.75 458 THR A O 1
ATOM 3756 N N . ALA A 1 459 ? -22.563 11.351 13.042 1.00 68.62 459 ALA A N 1
ATOM 3757 C CA . ALA A 1 459 ? -23.954 11.719 13.299 1.00 68.62 459 ALA A CA 1
ATOM 3758 C C . ALA A 1 459 ? -24.777 11.762 11.995 1.00 68.62 459 ALA A C 1
ATOM 3760 O O . ALA A 1 459 ? -25.946 11.406 12.000 1.00 68.62 459 ALA A O 1
ATOM 3761 N N . GLY A 1 460 ? -24.160 12.124 10.861 1.00 68.31 460 GLY A N 1
ATOM 3762 C CA . GLY A 1 460 ? -24.814 12.115 9.550 1.00 68.31 460 GLY A CA 1
ATOM 3763 C C . GLY A 1 460 ? -25.183 10.711 9.059 1.00 68.31 460 GLY A C 1
ATOM 3764 O O . GLY A 1 460 ? -26.268 10.520 8.516 1.00 68.31 460 GLY A O 1
ATOM 3765 N N . GLU A 1 461 ? -24.327 9.715 9.286 1.00 71.31 461 GLU A N 1
ATOM 3766 C CA . GLU A 1 461 ? -24.628 8.317 8.950 1.00 71.31 461 GLU A CA 1
ATOM 3767 C C . GLU A 1 461 ? -25.754 7.767 9.824 1.00 71.31 461 GLU A C 1
ATOM 3769 O O . GLU A 1 461 ? -26.684 7.149 9.308 1.00 71.31 461 GLU A O 1
ATOM 3774 N N . PHE A 1 462 ? -25.734 8.051 11.128 1.00 79.69 462 PHE A N 1
ATOM 3775 C CA . PHE A 1 462 ? -26.826 7.671 12.025 1.00 79.69 462 PHE A CA 1
ATOM 3776 C C . PHE A 1 462 ? -28.124 8.435 11.734 1.00 79.69 462 PHE A C 1
ATOM 3778 O O . PHE A 1 462 ? -29.206 7.857 11.816 1.00 79.69 462 PHE A O 1
ATOM 3785 N N . ASP A 1 463 ? -28.041 9.696 11.309 1.00 77.50 463 ASP A N 1
ATOM 3786 C CA . ASP A 1 463 ? -29.187 10.457 10.813 1.00 77.50 463 ASP A CA 1
ATOM 3787 C C . ASP A 1 463 ? -29.779 9.802 9.561 1.00 77.50 463 ASP A C 1
ATOM 3789 O O . ASP A 1 463 ? -30.996 9.625 9.481 1.00 77.50 463 ASP A O 1
ATOM 3793 N N . GLY A 1 464 ? -28.928 9.403 8.610 1.00 78.62 464 GLY A N 1
ATOM 3794 C CA . GLY A 1 464 ? -29.317 8.678 7.402 1.00 78.62 464 GLY A CA 1
ATOM 3795 C C . GLY A 1 464 ? -30.013 7.357 7.719 1.00 78.62 464 GLY A C 1
ATOM 3796 O O . GLY A 1 464 ? -31.104 7.110 7.211 1.00 78.62 464 GLY A O 1
ATOM 3797 N N . ILE A 1 465 ? -29.438 6.565 8.628 1.00 80.38 465 ILE A N 1
ATOM 3798 C CA . ILE A 1 465 ? -30.044 5.330 9.145 1.00 80.38 465 ILE A CA 1
ATOM 3799 C C . ILE A 1 465 ? -31.406 5.626 9.784 1.00 80.38 465 ILE A C 1
ATOM 3801 O O . ILE A 1 465 ? -32.387 4.965 9.459 1.00 80.38 465 ILE A O 1
ATOM 3805 N N . SER A 1 466 ? -31.507 6.654 10.633 1.00 83.31 466 SER A N 1
ATOM 3806 C CA . SER A 1 466 ? -32.783 7.016 11.263 1.00 83.31 466 SER A CA 1
ATOM 3807 C C . SER A 1 466 ? -33.845 7.392 10.223 1.00 83.31 466 SER A C 1
ATOM 3809 O O . SER A 1 466 ? -35.010 7.018 10.360 1.00 83.31 466 SER A O 1
ATOM 3811 N N . ASN A 1 467 ? -33.464 8.113 9.163 1.00 83.25 467 ASN A N 1
ATOM 3812 C CA . ASN A 1 467 ? -34.372 8.525 8.090 1.00 83.25 467 ASN A CA 1
ATOM 3813 C C . ASN A 1 467 ? -34.801 7.348 7.210 1.00 83.25 467 ASN A C 1
ATOM 3815 O O . ASN A 1 467 ? -35.892 7.378 6.655 1.00 83.25 467 ASN A O 1
ATOM 3819 N N . GLU A 1 468 ? -33.967 6.322 7.079 1.00 84.19 468 GLU A N 1
ATOM 3820 C CA . GLU A 1 468 ? -34.314 5.086 6.379 1.00 84.19 468 GLU A CA 1
ATOM 3821 C C . GLU A 1 468 ? -35.267 4.213 7.198 1.00 84.19 468 GLU A C 1
ATOM 3823 O O . GLU A 1 468 ? -36.223 3.674 6.646 1.00 84.19 468 GLU A O 1
ATOM 3828 N N . LEU A 1 469 ? -35.056 4.137 8.516 1.00 84.06 469 LEU A N 1
ATOM 3829 C CA . LEU A 1 469 ? -35.960 3.448 9.440 1.00 84.06 469 LEU A CA 1
ATOM 3830 C C . LEU A 1 469 ? -37.338 4.126 9.517 1.00 84.06 469 LEU A C 1
ATOM 3832 O O . LEU A 1 469 ? -38.348 3.456 9.719 1.00 84.06 469 LEU A O 1
ATOM 3836 N N . SER A 1 470 ? -37.400 5.450 9.334 1.00 83.56 470 SER A N 1
ATOM 3837 C CA . SER A 1 470 ? -38.648 6.227 9.314 1.00 83.56 470 SER A CA 1
ATOM 3838 C C . SER A 1 470 ? -38.664 7.292 8.200 1.00 83.56 470 SER A C 1
ATOM 3840 O O . SER A 1 470 ? -38.484 8.486 8.468 1.00 83.56 470 SER A O 1
ATOM 3842 N N . PRO A 1 471 ? -38.902 6.902 6.932 1.00 82.12 471 PRO A N 1
ATOM 3843 C CA . PRO A 1 471 ? -38.891 7.835 5.807 1.00 82.12 471 PRO A CA 1
ATOM 3844 C C . PRO A 1 471 ? -40.050 8.835 5.866 1.00 82.12 471 PRO A C 1
ATOM 3846 O O . PRO A 1 471 ? -41.204 8.467 6.075 1.00 82.12 471 PRO A O 1
ATOM 3849 N N . GLY A 1 472 ? -39.762 10.116 5.619 1.00 70.38 472 GLY A N 1
ATOM 3850 C CA . GLY A 1 472 ? -40.792 11.149 5.441 1.00 70.38 472 GLY A CA 1
ATOM 3851 C C . GLY A 1 472 ? -41.464 11.655 6.725 1.00 70.38 472 GLY A C 1
ATOM 3852 O O . GLY A 1 472 ? -42.411 12.438 6.643 1.00 70.38 472 GLY A O 1
ATOM 3853 N N . THR A 1 473 ? -40.987 11.267 7.911 1.00 74.50 473 THR A N 1
ATOM 3854 C CA . THR A 1 473 ? -41.486 11.804 9.186 1.00 74.50 473 THR A CA 1
ATOM 3855 C C . THR A 1 473 ? -40.846 13.150 9.528 1.00 74.50 473 THR A C 1
ATOM 3857 O O . THR A 1 473 ? -39.624 13.270 9.558 1.00 74.50 473 THR A O 1
ATOM 3860 N N . TRP A 1 474 ? -41.666 14.158 9.849 1.00 62.25 474 TRP A N 1
ATOM 3861 C CA . TRP A 1 474 ? -41.184 15.490 10.252 1.00 62.25 474 TRP A CA 1
ATOM 3862 C C . TRP A 1 474 ? -40.411 15.474 11.585 1.00 62.25 474 TRP A C 1
ATOM 3864 O O . TRP A 1 474 ? -39.430 16.200 11.740 1.00 62.25 474 TRP A O 1
ATOM 3874 N N . MET A 1 475 ? -40.809 14.614 12.526 1.00 72.19 475 MET A N 1
ATOM 3875 C CA . MET A 1 475 ? -40.020 14.276 13.712 1.00 72.19 475 MET A CA 1
ATOM 3876 C C . MET A 1 475 ? -39.637 12.804 13.634 1.00 72.19 475 MET A C 1
ATOM 3878 O O . MET A 1 475 ? -40.515 11.945 13.639 1.00 72.19 475 MET A O 1
ATOM 3882 N N . ASN A 1 476 ? -38.338 12.527 13.543 1.00 75.38 476 ASN A N 1
ATOM 3883 C CA . ASN A 1 476 ? -37.838 11.165 13.442 1.00 75.38 476 ASN A CA 1
ATOM 3884 C C . ASN A 1 476 ? -37.913 10.468 14.820 1.00 75.38 476 ASN A C 1
ATOM 3886 O O . ASN A 1 476 ? -37.284 10.959 15.761 1.00 75.38 476 ASN A O 1
ATOM 3890 N N . PRO A 1 477 ? -38.655 9.354 14.969 1.00 78.00 477 PRO A N 1
ATOM 3891 C CA . PRO A 1 477 ? -38.821 8.679 16.259 1.00 78.00 477 PRO A CA 1
ATOM 3892 C C . PRO A 1 477 ? -37.526 8.028 16.767 1.00 78.00 477 PRO A C 1
ATOM 3894 O O . PRO A 1 477 ? -37.359 7.887 17.976 1.00 78.00 477 PRO A O 1
ATOM 3897 N N . HIS A 1 478 ? -36.593 7.715 15.865 1.00 77.31 478 HIS A N 1
ATOM 3898 C CA . HIS A 1 478 ? -35.308 7.088 16.170 1.00 77.31 478 HIS A CA 1
ATOM 3899 C C . HIS A 1 478 ? -34.198 8.105 16.495 1.00 77.31 478 HIS A C 1
ATOM 3901 O O . HIS A 1 478 ? -33.067 7.724 16.811 1.00 77.31 478 HIS A O 1
ATOM 3907 N N . ARG A 1 479 ? -34.504 9.415 16.431 1.00 77.44 479 ARG A N 1
ATOM 3908 C CA . ARG A 1 479 ? -33.555 10.505 16.696 1.00 77.44 479 ARG A CA 1
ATOM 3909 C C . ARG A 1 479 ? -34.084 11.509 17.721 1.00 77.44 479 ARG A C 1
ATOM 3911 O O . ARG A 1 479 ? -34.960 12.325 17.444 1.00 77.44 479 ARG A O 1
ATOM 3918 N N . GLY A 1 480 ? -33.468 11.529 18.900 1.00 65.50 480 GLY A N 1
ATOM 3919 C CA . GLY A 1 480 ? -33.730 12.524 19.940 1.00 65.50 480 GLY A CA 1
ATOM 3920 C C . GLY A 1 480 ? -33.172 13.920 19.619 1.00 65.50 480 GLY A C 1
ATOM 3921 O O . GLY A 1 480 ? -32.284 14.089 18.786 1.00 65.50 480 GLY A O 1
ATOM 3922 N N . PHE A 1 481 ? -33.638 14.937 20.355 1.00 54.09 481 PHE A N 1
ATOM 3923 C CA . PHE A 1 481 ? -33.364 16.369 20.111 1.00 54.09 481 PHE A CA 1
ATOM 3924 C C . PHE A 1 481 ? -31.891 16.836 20.215 1.00 54.09 481 PHE A C 1
ATOM 3926 O O . PHE A 1 481 ? -31.626 18.014 20.000 1.00 54.09 481 PHE A O 1
ATOM 3933 N N . PHE A 1 482 ? -30.931 15.956 20.515 1.00 56.12 482 PHE A N 1
ATOM 3934 C CA . PHE A 1 482 ? -29.508 16.298 20.679 1.00 56.12 482 PHE A CA 1
ATOM 3935 C C . PHE A 1 482 ? -28.560 15.161 20.243 1.00 56.12 482 PHE A C 1
ATOM 3937 O O . PHE A 1 482 ? -27.554 14.918 20.899 1.00 56.12 482 PHE A O 1
ATOM 3944 N N . GLY A 1 483 ? -28.886 14.430 19.168 1.00 54.88 483 GLY A N 1
ATOM 3945 C CA . GLY A 1 483 ? -28.013 13.356 18.656 1.00 54.88 483 GLY A CA 1
ATOM 3946 C C . GLY A 1 483 ? -28.030 12.076 19.501 1.00 54.88 483 GLY A C 1
ATOM 3947 O O . GLY A 1 483 ? -27.061 11.323 19.511 1.00 54.88 483 GLY A O 1
ATOM 3948 N N . ASN A 1 484 ? -29.129 11.835 20.225 1.00 70.12 484 ASN A N 1
ATOM 3949 C CA . ASN A 1 484 ? -29.385 10.549 20.869 1.00 70.12 484 ASN A CA 1
ATOM 3950 C C . ASN A 1 484 ? -30.090 9.635 19.869 1.00 70.12 484 ASN A C 1
ATOM 3952 O O . ASN A 1 484 ? -31.191 9.965 19.426 1.00 70.12 484 ASN A O 1
ATOM 3956 N N . TYR A 1 485 ? -29.472 8.502 19.561 1.00 81.44 485 TYR A N 1
ATOM 3957 C CA . TYR A 1 485 ? -30.033 7.472 18.694 1.00 81.44 485 TYR A CA 1
ATOM 3958 C C . TYR A 1 485 ? -30.544 6.309 19.539 1.00 81.44 485 TYR A C 1
ATOM 3960 O O . TYR A 1 485 ? -29.987 6.008 20.607 1.00 81.44 485 TYR A O 1
ATOM 3968 N N . ASP A 1 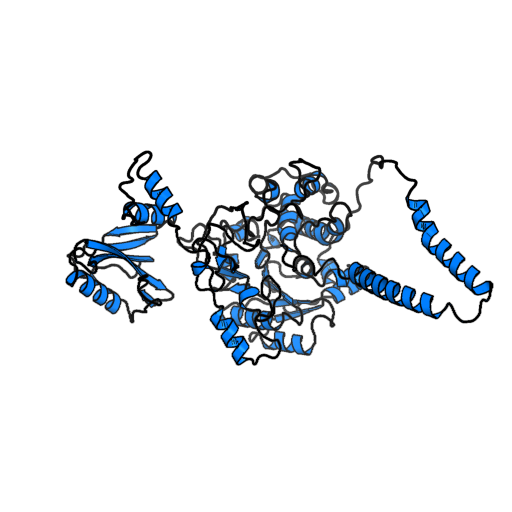486 ? -31.635 5.697 19.094 1.00 83.31 486 ASP A N 1
ATOM 3969 C CA . ASP A 1 486 ? -32.164 4.504 19.736 1.00 83.31 486 ASP A CA 1
ATOM 3970 C C . ASP A 1 486 ? -31.399 3.239 19.318 1.00 83.31 486 ASP A C 1
ATOM 3972 O O . ASP A 1 486 ? -30.376 3.276 18.628 1.00 83.31 486 ASP A O 1
ATOM 3976 N N . ILE A 1 487 ? -31.875 2.099 19.813 1.00 85.50 487 ILE A N 1
ATOM 3977 C CA . ILE A 1 487 ? -31.236 0.817 19.553 1.00 85.50 487 ILE A CA 1
ATOM 3978 C C . ILE A 1 487 ? -31.421 0.342 18.108 1.00 85.50 487 ILE A C 1
ATOM 3980 O O . ILE A 1 487 ? -30.568 -0.395 17.625 1.00 85.50 487 ILE A O 1
ATOM 3984 N N . ASP A 1 488 ? -32.469 0.771 17.402 1.00 84.94 488 ASP A N 1
ATOM 3985 C CA . ASP A 1 488 ? -32.740 0.325 16.032 1.00 84.94 488 ASP A CA 1
ATOM 3986 C C . ASP A 1 488 ? -31.706 0.914 15.068 1.00 84.94 488 ASP A C 1
ATOM 3988 O O . ASP A 1 488 ? -31.179 0.209 14.205 1.00 84.94 488 ASP A O 1
ATOM 3992 N N . VAL A 1 489 ? -31.312 2.174 15.290 1.00 85.12 489 VAL A N 1
ATOM 3993 C CA . VAL A 1 489 ? -30.202 2.809 14.561 1.00 85.12 489 VAL A CA 1
ATOM 3994 C C . VAL A 1 489 ? -28.894 2.051 14.789 1.00 85.12 489 VAL A C 1
ATOM 3996 O O . VAL A 1 489 ? -28.175 1.754 13.834 1.00 85.12 489 VAL A O 1
ATOM 3999 N N . LEU A 1 490 ? -28.593 1.696 16.045 1.00 84.81 490 LEU A N 1
ATOM 4000 C CA . LEU A 1 490 ? -27.396 0.921 16.391 1.00 84.81 490 LEU A CA 1
ATOM 4001 C C . LEU A 1 490 ? -27.437 -0.487 15.787 1.00 84.81 490 LEU A C 1
ATOM 4003 O O . LEU A 1 490 ? -26.430 -0.959 15.266 1.00 84.81 490 LEU A O 1
ATOM 4007 N N . SER A 1 491 ? -28.592 -1.148 15.837 1.00 84.50 491 SER A N 1
ATOM 4008 C CA . SER A 1 491 ? -28.799 -2.483 15.284 1.00 84.50 491 SER A CA 1
ATOM 4009 C C . SER A 1 491 ? -28.574 -2.485 13.775 1.00 84.50 491 SER A C 1
ATOM 4011 O O . SER A 1 491 ? -27.791 -3.293 13.283 1.00 84.50 491 SER A O 1
ATOM 4013 N N . MET A 1 492 ? -29.156 -1.525 13.049 1.00 81.25 492 MET A N 1
ATOM 4014 C CA . MET A 1 492 ? -28.980 -1.411 11.602 1.00 81.25 492 MET A CA 1
ATOM 4015 C C . MET A 1 492 ? -27.541 -1.044 11.219 1.00 81.25 492 MET A C 1
ATOM 4017 O O . MET A 1 492 ? -27.007 -1.592 10.253 1.00 81.25 492 MET A O 1
ATOM 4021 N N . ALA A 1 493 ? -26.884 -0.164 11.983 1.00 82.56 493 ALA A N 1
ATOM 4022 C CA . ALA A 1 493 ? -25.473 0.164 11.778 1.00 82.56 493 ALA A CA 1
ATOM 4023 C C . ALA A 1 493 ? -24.573 -1.071 11.945 1.00 82.56 493 ALA A C 1
ATOM 4025 O O . ALA A 1 493 ? -23.725 -1.340 11.099 1.00 82.56 493 ALA A O 1
ATOM 4026 N N . LEU A 1 494 ? -24.794 -1.862 12.997 1.00 82.94 494 LEU A N 1
ATOM 4027 C CA . LEU A 1 494 ? -24.052 -3.100 13.246 1.00 82.94 494 LEU A CA 1
ATOM 4028 C C . LEU A 1 494 ? -24.360 -4.177 12.203 1.00 82.94 494 LEU A C 1
ATOM 4030 O O . LEU A 1 494 ? -23.447 -4.855 11.737 1.00 82.94 494 LEU A O 1
ATOM 4034 N N . GLN A 1 495 ? -25.616 -4.295 11.776 1.00 79.81 495 GLN A N 1
ATOM 4035 C CA . GLN A 1 495 ? -26.024 -5.249 10.750 1.00 79.81 495 GLN A CA 1
ATOM 4036 C C . GLN A 1 495 ? -25.342 -4.974 9.406 1.00 79.81 495 GLN A C 1
ATOM 4038 O O . GLN A 1 495 ? -24.929 -5.917 8.729 1.00 79.81 495 GLN A O 1
ATOM 4043 N N . ARG A 1 496 ? -25.159 -3.699 9.039 1.00 75.44 496 ARG A N 1
ATOM 4044 C CA . ARG A 1 496 ? -24.386 -3.297 7.848 1.00 75.44 496 ARG A CA 1
ATOM 4045 C C . ARG A 1 496 ? -22.919 -3.717 7.922 1.00 75.44 496 ARG A C 1
ATOM 4047 O O . ARG A 1 496 ? -22.320 -3.997 6.889 1.00 75.44 496 ARG A O 1
ATOM 4054 N N . GLU A 1 497 ? -22.386 -3.848 9.132 1.00 71.62 497 GLU A N 1
ATOM 4055 C CA . GLU A 1 497 ? -21.043 -4.368 9.399 1.00 71.62 497 GLU A CA 1
ATOM 4056 C C . GLU A 1 497 ? -21.002 -5.895 9.586 1.00 71.62 497 GLU A C 1
ATOM 4058 O O . GLU A 1 497 ? -19.964 -6.448 9.946 1.00 71.62 497 GLU A O 1
ATOM 4063 N N . GLY A 1 498 ? -22.107 -6.605 9.325 1.00 72.94 498 GLY A N 1
ATOM 4064 C CA . GLY A 1 498 ? -22.182 -8.062 9.470 1.00 72.94 498 GLY A CA 1
ATOM 4065 C C . GLY A 1 498 ? -22.283 -8.540 10.921 1.00 72.94 498 GLY A C 1
ATOM 4066 O O . GLY A 1 498 ? -22.014 -9.707 11.202 1.00 72.94 498 GLY A O 1
ATOM 4067 N N . LEU A 1 499 ? -22.681 -7.662 11.841 1.00 84.69 499 LEU A N 1
ATOM 4068 C CA . LEU A 1 499 ? -22.837 -7.958 13.262 1.00 84.69 499 LEU A CA 1
ATOM 4069 C C . LEU A 1 499 ? -24.316 -8.040 13.652 1.00 84.69 499 LEU A C 1
ATOM 4071 O O . LEU A 1 499 ? -25.172 -7.356 13.095 1.00 84.69 499 LEU A O 1
ATOM 4075 N N . THR A 1 500 ? -24.613 -8.851 14.658 1.00 87.06 500 THR A N 1
ATOM 4076 C CA . THR A 1 500 ? -25.928 -8.955 15.291 1.00 87.06 500 THR A CA 1
ATOM 4077 C C . THR A 1 500 ? -25.875 -8.516 16.729 1.00 87.06 500 THR A C 1
ATOM 4079 O O . THR A 1 500 ? -24.853 -8.625 17.406 1.00 87.06 500 THR A O 1
ATOM 4082 N N . LEU A 1 501 ? -27.022 -8.056 17.207 1.00 90.69 501 LEU A N 1
ATOM 4083 C CA . LEU A 1 501 ? -27.185 -7.555 18.551 1.00 90.69 501 LEU A CA 1
ATOM 4084 C C . LEU A 1 501 ? -28.295 -8.347 19.241 1.00 90.69 501 LEU A C 1
ATOM 4086 O O . LEU A 1 501 ? -29.405 -8.455 18.725 1.00 90.69 501 LEU A O 1
ATOM 4090 N N . SER A 1 502 ? -27.983 -8.911 20.405 1.00 91.50 502 SER A N 1
ATOM 4091 C CA . SER A 1 502 ? -28.931 -9.661 21.230 1.00 91.50 502 SER A CA 1
ATOM 4092 C C . SER A 1 502 ? -28.984 -9.093 22.643 1.00 91.50 502 SER A C 1
ATOM 4094 O O . SER A 1 502 ? -27.995 -8.581 23.162 1.00 91.50 502 SER A O 1
ATOM 4096 N N . TYR A 1 503 ? -30.154 -9.148 23.272 1.00 93.50 503 TYR A N 1
ATOM 4097 C CA . TYR A 1 503 ? -30.319 -8.673 24.640 1.00 93.50 503 TYR A CA 1
ATOM 4098 C C . TYR A 1 503 ? -29.854 -9.731 25.634 1.00 93.50 503 TYR A C 1
ATOM 4100 O O . TYR A 1 503 ? -30.269 -10.888 25.556 1.00 93.50 503 TYR A O 1
ATOM 4108 N N . PHE A 1 504 ? -29.067 -9.313 26.622 1.00 95.19 504 PHE A N 1
ATOM 4109 C CA . PHE A 1 504 ? -28.899 -10.088 27.840 1.00 95.19 504 PHE A CA 1
ATOM 4110 C C . PHE A 1 504 ? -30.036 -9.761 28.815 1.00 95.19 504 PHE A C 1
ATOM 4112 O O . PHE A 1 504 ? -30.321 -8.592 29.088 1.00 95.19 504 PHE A O 1
ATOM 4119 N N . ASP A 1 505 ? -30.690 -10.793 29.348 1.00 93.44 505 ASP A N 1
ATOM 4120 C CA . ASP A 1 505 ? -31.708 -10.628 30.382 1.00 93.44 505 ASP A CA 1
ATOM 4121 C C . ASP A 1 505 ? -31.034 -10.328 31.725 1.00 93.44 505 ASP A C 1
ATOM 4123 O O . ASP A 1 505 ? -30.548 -11.229 32.405 1.00 93.44 505 ASP A O 1
ATOM 4127 N N . THR A 1 506 ? -31.026 -9.056 32.120 1.00 92.50 506 THR A N 1
ATOM 4128 C CA . THR A 1 506 ? -30.371 -8.571 33.346 1.00 92.50 506 THR A CA 1
ATOM 4129 C C . THR A 1 506 ? -31.003 -9.084 34.643 1.00 92.50 506 THR A C 1
ATOM 4131 O O . THR A 1 506 ? -30.464 -8.829 35.715 1.00 92.50 506 THR A O 1
ATOM 4134 N N . ARG A 1 507 ? -32.118 -9.827 34.572 1.00 90.88 507 ARG A N 1
ATOM 4135 C CA . ARG A 1 507 ? -32.703 -10.543 35.720 1.00 90.88 507 ARG A CA 1
ATOM 4136 C C . ARG A 1 507 ? -31.963 -11.845 36.041 1.00 90.88 507 ARG A C 1
ATOM 4138 O O . ARG A 1 507 ? -32.212 -12.437 37.089 1.00 90.88 507 ARG A O 1
ATOM 4145 N N . LYS A 1 508 ? -31.108 -12.314 35.132 1.00 93.56 508 LYS A N 1
ATOM 4146 C CA . LYS A 1 508 ? -30.268 -13.501 35.305 1.00 93.56 508 LYS A CA 1
ATOM 4147 C C . LYS A 1 508 ? -28.955 -13.162 36.002 1.00 93.56 508 LYS A C 1
ATOM 4149 O O . LYS A 1 508 ? -28.537 -12.006 36.039 1.00 93.56 508 LYS A O 1
ATOM 4154 N N . ALA A 1 509 ? -28.290 -14.192 36.519 1.00 92.44 509 ALA A N 1
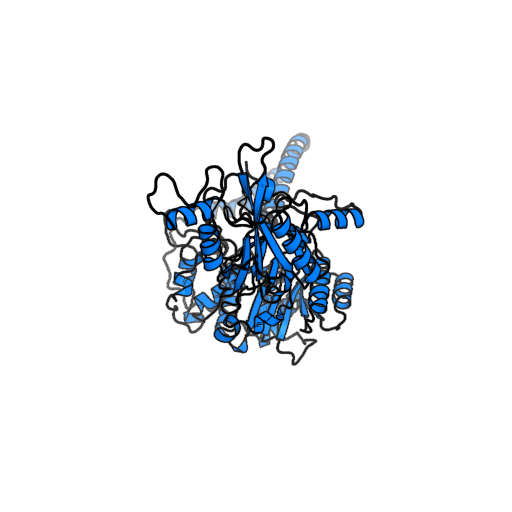ATOM 4155 C CA . ALA A 1 509 ? -26.957 -14.057 37.094 1.00 92.44 509 ALA A CA 1
ATOM 4156 C C . ALA A 1 509 ? -25.949 -13.614 36.014 1.00 92.44 509 ALA A C 1
ATOM 4158 O O . ALA A 1 509 ? -26.020 -14.084 34.877 1.00 92.44 509 ALA A O 1
ATOM 4159 N N . MET A 1 510 ? -25.006 -12.722 36.343 1.00 93.25 510 MET A N 1
ATOM 4160 C CA . MET A 1 510 ? -24.034 -12.198 35.360 1.00 93.25 510 MET A CA 1
ATOM 4161 C C . MET A 1 510 ? -23.076 -13.278 34.843 1.00 93.25 510 MET A C 1
ATOM 4163 O O . MET A 1 510 ? -22.466 -13.128 33.786 1.00 93.25 510 MET A O 1
ATOM 4167 N N . GLU A 1 511 ? -22.970 -14.399 35.545 1.00 92.44 511 GLU A N 1
ATOM 4168 C CA . GLU A 1 511 ? -22.268 -15.603 35.117 1.00 92.44 511 GLU A CA 1
ATOM 4169 C C . GLU A 1 511 ? -22.902 -16.228 33.862 1.00 92.44 511 GLU A C 1
ATOM 4171 O O . GLU A 1 511 ? -22.188 -16.841 33.072 1.00 92.44 511 GLU A O 1
ATOM 4176 N N . GLU A 1 512 ? -24.207 -16.025 33.628 1.00 92.75 512 GLU A N 1
ATOM 4177 C CA . GLU A 1 512 ? -24.901 -16.466 32.406 1.00 92.75 512 GLU A CA 1
ATOM 4178 C C . GLU A 1 512 ? -24.605 -15.572 31.188 1.00 92.75 512 GLU A C 1
ATOM 4180 O O . GLU A 1 512 ? -25.003 -15.902 30.068 1.00 92.75 512 GLU A O 1
ATOM 4185 N N . LEU A 1 513 ? -23.920 -14.436 31.370 1.00 91.69 513 LEU A N 1
ATOM 4186 C CA . LEU A 1 513 ? -23.512 -13.572 30.267 1.00 91.69 513 LEU A CA 1
ATOM 4187 C C . LEU A 1 513 ? -22.415 -14.262 29.443 1.00 91.69 513 LEU A C 1
ATOM 4189 O O . LEU A 1 513 ? -21.257 -14.381 29.869 1.00 91.69 513 LEU A O 1
ATOM 4193 N N . VAL A 1 514 ? -22.790 -14.685 28.235 1.00 87.75 514 VAL A N 1
ATOM 4194 C CA . VAL A 1 514 ? -21.883 -15.278 27.244 1.00 87.75 514 VAL A CA 1
ATOM 4195 C C . VAL A 1 514 ? -21.067 -14.167 26.585 1.00 87.75 514 VAL A C 1
ATOM 4197 O O . VAL A 1 514 ? -21.449 -13.616 25.557 1.00 87.75 514 VAL A O 1
ATOM 4200 N N . ILE A 1 515 ? -19.949 -13.816 27.214 1.00 89.06 515 ILE A N 1
ATOM 4201 C CA . ILE A 1 515 ? -19.043 -12.759 26.745 1.00 89.06 515 ILE A CA 1
ATOM 4202 C C . ILE A 1 515 ? -17.850 -13.305 25.952 1.00 89.06 515 ILE A C 1
ATOM 4204 O O . ILE A 1 515 ? -17.376 -12.634 25.045 1.00 89.06 515 ILE A O 1
ATOM 4208 N N . ASP A 1 516 ? -17.412 -14.536 26.229 1.00 82.88 516 ASP A N 1
ATOM 4209 C CA . ASP A 1 516 ? -16.163 -15.089 25.682 1.00 82.88 516 ASP A CA 1
ATOM 4210 C C . ASP A 1 516 ? -16.167 -15.251 24.151 1.00 82.88 516 ASP A C 1
ATOM 4212 O O . ASP A 1 516 ? -15.110 -15.266 23.531 1.00 82.88 516 ASP A O 1
ATOM 4216 N N . ASN A 1 517 ? -17.353 -15.323 23.537 1.00 79.88 517 ASN A N 1
ATOM 4217 C CA . ASN A 1 517 ? -17.535 -15.410 22.083 1.00 79.88 517 ASN A CA 1
ATOM 4218 C C . ASN A 1 517 ? -18.181 -14.148 21.482 1.00 79.88 517 ASN A C 1
ATOM 4220 O O . ASN A 1 517 ? -18.579 -14.150 20.316 1.00 79.88 517 ASN A O 1
ATOM 4224 N N . ALA A 1 518 ? -18.346 -13.089 22.277 1.00 88.50 518 ALA A N 1
ATOM 4225 C CA . ALA A 1 518 ? -18.916 -11.832 21.816 1.00 88.50 518 ALA A CA 1
ATOM 4226 C C . ALA A 1 518 ? -17.827 -10.952 21.184 1.00 88.50 518 ALA A C 1
ATOM 4228 O O . ALA A 1 518 ? -16.714 -10.851 21.694 1.00 88.50 518 ALA A O 1
ATOM 4229 N N . GLU A 1 519 ? -18.166 -10.231 20.113 1.00 88.69 519 GLU A N 1
ATOM 4230 C CA . GLU A 1 519 ? -17.298 -9.172 19.574 1.00 88.69 519 GLU A CA 1
ATOM 4231 C C . GLU A 1 519 ? -17.173 -7.998 20.553 1.00 88.69 519 GLU A C 1
ATOM 4233 O O . GLU A 1 519 ? -16.188 -7.258 20.545 1.00 88.69 519 GLU A O 1
ATOM 4238 N N . GLY A 1 520 ? -18.185 -7.821 21.400 1.00 92.81 520 GLY A N 1
ATOM 4239 C CA . GLY A 1 520 ? -18.214 -6.838 22.464 1.00 92.81 520 GLY A CA 1
ATOM 4240 C C . GLY A 1 520 ? -19.595 -6.744 23.097 1.00 92.81 520 GLY A C 1
ATOM 4241 O O . GLY A 1 520 ? -20.557 -7.383 22.671 1.00 92.81 520 GLY A O 1
ATOM 4242 N N . LEU A 1 521 ? -19.686 -5.912 24.123 1.00 95.56 521 LEU A N 1
ATOM 4243 C CA . LEU A 1 521 ? -20.925 -5.565 24.793 1.00 95.56 521 LEU A CA 1
ATOM 4244 C C . LEU A 1 521 ? -21.243 -4.098 24.534 1.00 95.56 521 LEU A C 1
ATOM 4246 O O . LEU A 1 521 ? -20.355 -3.246 24.597 1.00 95.56 521 LEU A O 1
ATOM 4250 N N . ILE A 1 522 ? -22.518 -3.800 24.309 1.00 94.62 522 ILE A N 1
ATOM 4251 C CA . ILE A 1 522 ? -23.044 -2.435 24.285 1.00 94.62 522 ILE A CA 1
ATOM 4252 C C . ILE A 1 522 ? -23.971 -2.285 25.481 1.00 94.62 522 ILE A C 1
ATOM 4254 O O . ILE A 1 522 ? -24.946 -3.017 25.632 1.00 94.62 522 ILE A O 1
ATOM 4258 N N . CYS A 1 523 ? -23.655 -1.335 26.348 1.00 93.88 523 CYS A N 1
ATOM 4259 C CA . CYS A 1 523 ? -24.380 -1.106 27.584 1.00 93.88 523 CYS A CA 1
ATOM 4260 C C . CYS A 1 523 ? -25.076 0.250 27.536 1.00 93.88 523 CYS A C 1
ATOM 4262 O O . CYS A 1 523 ? -24.506 1.235 27.067 1.00 93.88 523 CYS A O 1
ATOM 4264 N N . ASN A 1 524 ? -26.305 0.301 28.043 1.00 92.25 524 ASN A N 1
ATOM 4265 C CA . ASN A 1 524 ? -27.094 1.519 28.136 1.00 92.25 524 ASN A CA 1
ATOM 4266 C C . ASN A 1 524 ? -27.497 1.780 29.580 1.00 92.25 524 ASN A C 1
ATOM 4268 O O . ASN A 1 524 ? -28.369 1.083 30.106 1.00 92.25 524 ASN A O 1
ATOM 4272 N N . VAL A 1 525 ? -26.929 2.813 30.190 1.00 90.81 525 VAL A N 1
ATOM 4273 C CA . VAL A 1 525 ? -27.185 3.162 31.592 1.00 90.81 525 VAL A CA 1
ATOM 4274 C C . VAL A 1 525 ? -27.940 4.489 31.715 1.00 90.81 525 VAL A C 1
ATOM 4276 O O . VAL A 1 525 ? -27.701 5.412 30.927 1.00 90.81 525 VAL A O 1
ATOM 4279 N N . PRO A 1 526 ? -28.855 4.627 32.689 1.00 86.75 526 PRO A N 1
ATOM 4280 C CA . PRO A 1 526 ? -29.449 5.912 33.047 1.00 86.75 526 PRO A CA 1
ATOM 4281 C C . PRO A 1 526 ? -28.398 6.944 33.469 1.00 86.75 526 PRO A C 1
ATOM 4283 O O . PRO A 1 526 ? -27.361 6.607 34.033 1.00 86.75 526 PRO A O 1
ATOM 4286 N N . GLN A 1 527 ? -28.693 8.221 33.237 1.00 77.44 527 GLN A N 1
ATOM 4287 C CA . GLN A 1 527 ? -27.920 9.349 33.745 1.00 77.44 527 GLN A CA 1
ATOM 4288 C C . GLN A 1 527 ? -28.829 10.416 34.344 1.00 77.44 527 GLN A C 1
ATOM 4290 O O . GLN A 1 527 ? -29.810 10.852 33.735 1.00 77.44 527 GLN A O 1
ATOM 4295 N N . SER A 1 528 ? -28.462 10.870 35.540 1.00 62.84 528 SER A N 1
ATOM 4296 C CA . SER A 1 528 ? -29.076 12.016 36.202 1.00 62.84 528 SER A CA 1
ATOM 4297 C C . SER A 1 528 ? -28.437 13.322 35.726 1.00 62.84 528 SER A C 1
ATOM 4299 O O . SER A 1 528 ? -27.218 13.484 35.781 1.00 62.84 528 SER A O 1
ATOM 4301 N N . SER A 1 529 ? -29.258 14.280 35.292 1.00 56.78 529 SER A N 1
ATOM 4302 C CA . SER A 1 529 ? -28.805 15.658 35.055 1.00 56.78 529 SER A CA 1
ATOM 4303 C C . SER A 1 529 ? -28.536 16.405 36.372 1.00 56.78 529 SER A C 1
ATOM 4305 O O . SER A 1 529 ? -29.135 16.086 37.397 1.00 56.78 529 SER A O 1
ATOM 4307 N N . TRP A 1 530 ? -27.683 17.440 36.324 1.00 47.59 530 TRP A N 1
ATOM 4308 C CA . TRP A 1 530 ? -27.282 18.321 37.447 1.00 47.59 530 TRP A CA 1
ATOM 4309 C C . TRP A 1 530 ? -28.452 18.903 38.276 1.00 47.59 530 TRP A C 1
ATOM 4311 O O . TRP A 1 530 ? -28.249 19.293 39.419 1.00 47.59 530 TRP A O 1
ATOM 4321 N N . LEU A 1 531 ? -29.683 18.923 37.745 1.00 53.31 531 LEU A N 1
ATOM 4322 C CA . LEU A 1 531 ? -30.886 19.402 38.449 1.00 53.31 531 LEU A CA 1
ATOM 4323 C C . LEU A 1 531 ? -31.995 18.344 38.594 1.00 53.31 531 LEU A C 1
ATOM 4325 O O . LEU A 1 531 ? -33.092 18.681 39.022 1.00 53.31 531 LEU A O 1
ATOM 4329 N N . GLY A 1 532 ? -31.771 17.087 38.195 1.00 54.03 532 GLY A N 1
ATOM 4330 C CA . GLY A 1 532 ? -32.772 16.011 38.300 1.00 54.03 532 GLY A CA 1
ATOM 4331 C C . GLY A 1 532 ? -34.016 16.153 37.402 1.00 54.03 532 GLY A C 1
ATOM 4332 O O . GLY A 1 532 ? -34.875 15.278 37.412 1.00 54.03 532 GLY A O 1
ATOM 4333 N N . LEU A 1 533 ? -34.116 17.216 36.593 1.00 54.69 533 LEU A N 1
ATOM 4334 C CA . LEU A 1 533 ? -35.298 17.536 35.772 1.00 54.69 533 LEU A CA 1
ATOM 4335 C C . LEU A 1 533 ? -35.394 16.736 34.457 1.00 54.69 533 LEU A C 1
ATOM 4337 O O . LEU A 1 533 ? -36.433 16.750 33.800 1.00 54.69 533 LEU A O 1
ATOM 4341 N N . ARG A 1 534 ? -34.326 16.039 34.052 1.00 56.41 534 ARG A N 1
ATOM 4342 C CA . ARG A 1 534 ? -34.315 15.113 32.905 1.00 56.41 534 ARG A CA 1
ATOM 4343 C C . ARG A 1 534 ? -33.489 13.875 33.228 1.00 56.41 534 ARG A C 1
ATOM 4345 O O . ARG A 1 534 ? -32.324 14.009 33.611 1.00 56.41 534 ARG A O 1
ATOM 4352 N N . GLN A 1 535 ? -34.084 12.700 33.024 1.00 62.16 535 GLN A N 1
ATOM 4353 C CA . GLN A 1 535 ? -33.351 11.444 32.900 1.00 62.16 535 GLN A CA 1
ATOM 4354 C C . GLN A 1 535 ? -32.907 11.287 31.447 1.00 62.16 535 GLN A C 1
ATOM 4356 O O . GLN A 1 535 ? -33.734 11.271 30.536 1.00 62.16 535 GLN A O 1
ATOM 4361 N N . SER A 1 536 ? -31.599 11.218 31.231 1.00 75.06 536 SER A N 1
ATOM 4362 C CA . SER A 1 536 ? -31.015 10.843 29.946 1.00 75.06 536 SER A CA 1
ATOM 4363 C C . SER A 1 536 ? -30.430 9.440 30.045 1.00 75.06 536 SER A C 1
ATOM 4365 O O . SER A 1 536 ? -30.379 8.841 31.118 1.00 75.06 536 SER A O 1
ATOM 4367 N N . ARG A 1 537 ? -30.004 8.895 28.913 1.00 84.25 537 ARG A N 1
ATOM 4368 C CA . ARG A 1 537 ? -29.371 7.583 28.826 1.00 84.25 537 ARG A CA 1
ATOM 4369 C C . ARG A 1 537 ? -28.004 7.719 28.175 1.00 84.25 537 ARG A C 1
ATOM 4371 O O . ARG A 1 537 ? -27.781 8.670 27.429 1.00 84.25 537 ARG A O 1
ATOM 4378 N N . HIS A 1 538 ? -27.095 6.806 28.489 1.00 86.81 538 HIS A N 1
ATOM 4379 C CA . HIS A 1 538 ? -25.721 6.834 28.004 1.00 86.81 538 HIS A CA 1
ATOM 4380 C C . HIS A 1 538 ? -25.273 5.461 27.551 1.00 86.81 538 HIS A C 1
ATOM 4382 O O . HIS A 1 538 ? -25.331 4.493 28.311 1.00 86.81 538 HIS A O 1
ATOM 4388 N N . TRP A 1 539 ? -24.787 5.427 26.317 1.00 88.81 539 TRP A N 1
ATOM 4389 C CA . TRP A 1 539 ? -24.217 4.249 25.700 1.00 88.81 539 TRP A CA 1
ATOM 4390 C C . TRP A 1 539 ? -22.718 4.174 25.990 1.00 88.81 539 TRP A C 1
ATOM 4392 O O . TRP A 1 539 ? -21.994 5.159 25.845 1.00 88.81 539 TRP A O 1
ATOM 4402 N N . PHE A 1 540 ? -22.240 2.995 26.365 1.00 91.81 540 PHE A N 1
ATOM 4403 C CA . PHE A 1 540 ? -20.815 2.679 26.401 1.00 91.81 540 PHE A CA 1
ATOM 4404 C C . PHE A 1 540 ? -20.578 1.249 25.931 1.00 91.81 540 PHE A C 1
ATOM 4406 O O . PHE A 1 540 ? -21.515 0.456 25.843 1.00 91.81 540 PHE A O 1
ATOM 4413 N N . THR A 1 541 ? -19.326 0.920 25.617 1.00 94.50 541 THR A N 1
ATOM 4414 C CA . THR A 1 541 ? -18.974 -0.408 25.112 1.00 94.50 541 THR A CA 1
ATOM 4415 C C . THR A 1 541 ? -17.882 -1.066 25.943 1.00 94.50 541 THR A C 1
ATOM 4417 O O . THR A 1 541 ? -17.063 -0.390 26.569 1.00 94.50 541 THR A O 1
ATOM 4420 N N . ILE A 1 542 ? -17.896 -2.398 25.972 1.00 95.75 542 ILE A N 1
ATOM 4421 C CA . ILE A 1 542 ? -16.820 -3.230 26.515 1.00 95.75 542 ILE A CA 1
ATOM 4422 C C . ILE A 1 542 ? -16.376 -4.172 25.405 1.00 95.75 542 ILE A C 1
ATOM 4424 O O . ILE A 1 542 ? -17.216 -4.816 24.780 1.00 95.75 542 ILE A O 1
ATOM 4428 N N . ARG A 1 543 ? -15.075 -4.259 25.138 1.00 93.06 543 ARG A N 1
ATOM 4429 C CA . ARG A 1 543 ? -14.552 -5.084 24.040 1.00 93.06 543 ARG A CA 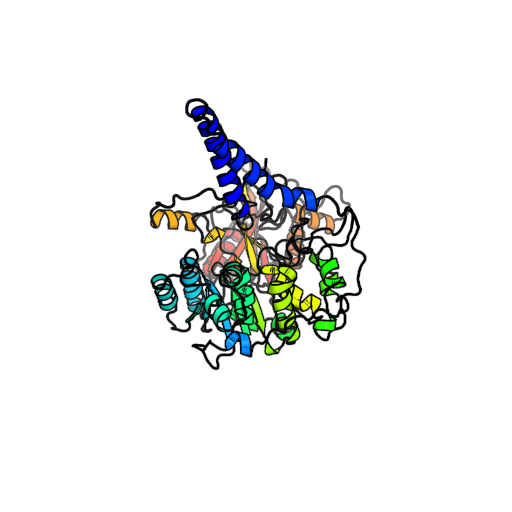1
ATOM 4430 C C . ARG A 1 543 ? -13.239 -5.750 24.411 1.00 93.06 543 ARG A C 1
ATOM 4432 O O . ARG A 1 543 ? -12.414 -5.141 25.088 1.00 93.06 543 ARG A O 1
ATOM 4439 N N . GLN A 1 544 ? -13.039 -6.977 23.934 1.00 89.62 544 GLN A N 1
ATOM 4440 C CA . GLN A 1 544 ? -11.756 -7.661 24.025 1.00 89.62 544 GLN A CA 1
ATOM 4441 C C . GLN A 1 544 ? -10.827 -7.236 22.883 1.00 89.62 544 GLN A C 1
ATOM 4443 O O . GLN A 1 544 ? -11.221 -7.222 21.716 1.00 89.62 544 GLN A O 1
ATOM 4448 N N . VAL A 1 545 ? -9.582 -6.908 23.218 1.00 81.88 545 VAL A N 1
ATOM 4449 C CA . VAL A 1 545 ? -8.506 -6.603 22.271 1.00 81.88 545 VAL A CA 1
ATOM 4450 C C . VAL A 1 545 ? -7.262 -7.359 22.728 1.00 81.88 545 VAL A C 1
ATOM 4452 O O . VAL A 1 545 ? -6.817 -7.186 23.861 1.00 81.88 545 VAL A O 1
ATOM 4455 N N . ASN A 1 546 ? -6.715 -8.222 21.866 1.00 78.31 546 ASN A N 1
ATOM 4456 C CA . ASN A 1 546 ? -5.532 -9.049 22.153 1.00 78.31 546 ASN A CA 1
ATOM 4457 C C . ASN A 1 546 ? -5.615 -9.813 23.492 1.00 78.31 546 ASN A C 1
ATOM 4459 O O . ASN A 1 546 ? -4.651 -9.862 24.251 1.00 78.31 546 ASN A O 1
ATOM 4463 N N . GLY A 1 547 ? -6.783 -10.388 23.797 1.00 84.38 547 GLY A N 1
ATOM 4464 C CA . GLY A 1 547 ? -7.020 -11.167 25.019 1.00 84.38 547 GLY A CA 1
ATOM 4465 C C . GLY A 1 547 ? -7.470 -10.353 26.239 1.00 84.38 547 GLY A C 1
ATOM 4466 O O . GLY A 1 547 ? -8.033 -10.934 27.164 1.00 84.38 547 GLY A O 1
ATOM 4467 N N . THR A 1 548 ? -7.328 -9.026 26.225 1.00 91.19 548 THR A N 1
ATOM 4468 C CA . THR A 1 548 ? -7.688 -8.148 27.351 1.00 91.19 548 THR A CA 1
ATOM 4469 C C . THR A 1 548 ? -9.008 -7.430 27.086 1.00 91.19 548 THR A C 1
ATOM 4471 O O . THR A 1 548 ? -9.198 -6.859 26.014 1.00 91.19 548 THR A O 1
ATOM 4474 N N . TYR A 1 549 ? -9.926 -7.431 28.054 1.00 94.75 549 TYR A N 1
ATOM 4475 C CA . TYR A 1 549 ? -11.168 -6.659 27.966 1.00 94.75 549 TYR A CA 1
ATOM 4476 C C . TYR A 1 549 ? -10.939 -5.205 28.380 1.00 94.75 549 TYR A C 1
ATOM 4478 O O . TYR A 1 549 ? -10.271 -4.936 29.376 1.00 94.75 549 TYR A O 1
ATOM 4486 N N . TYR A 1 550 ? -11.545 -4.269 27.653 1.00 94.94 550 TYR A N 1
ATOM 4487 C CA . TYR A 1 550 ? -11.459 -2.837 27.927 1.00 94.94 550 TYR A CA 1
ATOM 4488 C C . TYR A 1 550 ? -12.841 -2.211 28.073 1.00 94.94 550 TYR A C 1
ATOM 4490 O O . TYR A 1 550 ? -13.731 -2.466 27.264 1.00 94.94 550 TYR A O 1
ATOM 4498 N N . ASN A 1 551 ? -12.994 -1.340 29.069 1.00 95.69 551 ASN A N 1
ATOM 4499 C CA . ASN A 1 551 ? -14.085 -0.383 29.163 1.00 95.69 551 ASN A CA 1
ATOM 4500 C C . ASN A 1 551 ? -13.789 0.795 28.229 1.00 95.69 551 ASN A C 1
ATOM 4502 O O . ASN A 1 551 ? -12.819 1.530 28.428 1.00 95.69 551 ASN A O 1
ATOM 4506 N N . LEU A 1 552 ? -14.640 0.963 27.222 1.00 91.50 552 LEU A N 1
ATOM 4507 C CA . LEU A 1 552 ? -14.540 1.980 26.177 1.00 91.50 552 LEU A CA 1
ATOM 4508 C C . LEU A 1 552 ? -15.610 3.064 26.357 1.00 91.50 552 LEU A C 1
ATOM 4510 O O . LEU A 1 552 ? -16.142 3.618 25.394 1.00 91.50 552 LEU A O 1
ATOM 4514 N N . ASN A 1 553 ? -15.984 3.349 27.603 1.00 90.00 553 ASN A N 1
ATOM 4515 C CA . ASN A 1 553 ? -16.898 4.435 27.910 1.00 90.00 553 ASN A CA 1
ATOM 4516 C C . ASN A 1 553 ? -16.292 5.783 27.500 1.00 90.00 553 ASN A C 1
ATOM 4518 O O . ASN A 1 553 ? -15.246 6.183 28.005 1.00 90.00 553 ASN A O 1
ATOM 4522 N N . SER A 1 554 ? -16.998 6.510 26.630 1.00 82.00 554 SER A N 1
ATOM 4523 C CA . SER A 1 554 ? -16.580 7.808 26.081 1.00 82.00 554 SER A CA 1
ATOM 4524 C C . SER A 1 554 ? -16.401 8.915 27.126 1.00 82.00 554 SER A C 1
ATOM 4526 O O . SER A 1 554 ? -15.868 9.975 26.811 1.00 82.00 554 SER A O 1
ATOM 4528 N N . LYS A 1 555 ? -16.835 8.691 28.373 1.00 84.56 555 LYS A N 1
ATOM 4529 C CA . LYS A 1 555 ? -16.584 9.591 29.509 1.00 84.56 555 LYS A CA 1
ATOM 4530 C C . LYS A 1 555 ? -15.236 9.362 30.201 1.00 84.56 555 LYS A C 1
ATOM 4532 O O . LYS A 1 555 ? -14.864 10.169 31.050 1.00 84.56 555 LYS A O 1
ATOM 4537 N N . LEU A 1 556 ? -14.528 8.278 29.885 1.00 81.50 556 LEU A N 1
ATOM 4538 C CA . LEU A 1 556 ? -13.178 8.016 30.382 1.00 81.50 556 LEU A CA 1
ATOM 4539 C C . LEU A 1 556 ? -12.151 8.788 29.546 1.00 81.50 556 LEU A C 1
ATOM 4541 O O . LEU A 1 556 ? -12.346 9.007 28.354 1.00 81.50 556 LEU A O 1
ATOM 4545 N N . SER A 1 557 ? -11.029 9.170 30.158 1.00 76.94 557 SER A N 1
ATOM 4546 C CA . SER A 1 557 ? -9.920 9.821 29.443 1.00 76.94 557 SER A CA 1
ATOM 4547 C C . SER A 1 557 ? -9.172 8.876 28.500 1.00 76.94 557 SER A C 1
ATOM 4549 O O . SER A 1 557 ? -8.502 9.334 27.581 1.00 76.94 557 SER A O 1
ATOM 4551 N N . SER A 1 558 ? -9.249 7.569 28.752 1.00 75.31 558 SER A N 1
ATOM 4552 C CA . SER A 1 558 ? -8.634 6.504 27.959 1.00 75.31 558 SER A CA 1
ATOM 4553 C C . SER A 1 558 ? -9.338 5.169 28.240 1.00 75.31 558 SER A C 1
ATOM 4555 O O . SER A 1 558 ? -9.962 5.038 29.299 1.00 75.31 558 SER A O 1
ATOM 4557 N N . PRO A 1 559 ? -9.209 4.159 27.358 1.00 90.06 559 PRO A N 1
ATOM 4558 C CA . PRO A 1 559 ? -9.674 2.801 27.634 1.00 90.06 559 PRO A CA 1
ATOM 4559 C C . PRO A 1 559 ? -9.155 2.280 28.978 1.00 90.06 559 PRO A C 1
ATOM 4561 O O . PRO A 1 559 ? -7.970 2.418 29.284 1.00 90.06 559 PRO A O 1
ATOM 4564 N N . SER A 1 560 ? -10.032 1.674 29.778 1.00 95.19 560 SER A N 1
ATOM 4565 C CA . SER A 1 560 ? -9.667 1.085 31.073 1.00 95.19 560 SER A CA 1
ATOM 4566 C C . SER A 1 560 ? -9.675 -0.437 30.968 1.00 95.19 560 SER A C 1
ATOM 4568 O O . SER A 1 560 ? -10.694 -1.019 30.607 1.00 95.19 560 SER A O 1
ATOM 4570 N N . ALA A 1 561 ? -8.532 -1.075 31.226 1.00 95.12 561 ALA A N 1
ATOM 4571 C CA . ALA A 1 561 ? -8.394 -2.526 31.144 1.00 95.12 561 ALA A CA 1
ATOM 4572 C C . ALA A 1 561 ? -9.033 -3.218 32.356 1.00 95.12 561 ALA A C 1
ATOM 4574 O O . ALA A 1 561 ? -8.817 -2.813 33.498 1.00 95.12 561 ALA A O 1
ATOM 4575 N N . PHE A 1 562 ? -9.764 -4.294 32.095 1.00 96.19 562 PHE A N 1
ATOM 4576 C CA . PHE A 1 562 ? -10.208 -5.252 33.101 1.00 96.19 562 PHE A CA 1
ATOM 4577 C C . PHE A 1 562 ? -9.116 -6.305 33.335 1.00 96.19 562 PHE A C 1
ATOM 4579 O O . PHE A 1 562 ? -8.356 -6.620 32.418 1.00 96.19 562 PHE A O 1
ATOM 4586 N N . SER A 1 563 ? -9.029 -6.859 34.549 1.00 93.62 563 SER A N 1
ATOM 4587 C CA . SER A 1 563 ? -8.033 -7.897 34.865 1.00 93.62 563 SER A CA 1
ATOM 4588 C C . SER A 1 563 ? -8.335 -9.217 34.159 1.00 93.62 563 SER A C 1
ATOM 4590 O O . SER A 1 563 ? -7.427 -9.947 33.776 1.00 93.62 563 SER A O 1
ATOM 4592 N N . ASP A 1 564 ? -9.622 -9.515 34.005 1.00 92.25 564 ASP A N 1
ATOM 4593 C CA . ASP A 1 564 ? -10.162 -10.771 33.501 1.00 92.25 564 ASP A CA 1
ATOM 4594 C C . ASP A 1 564 ? -11.672 -10.625 33.243 1.00 92.25 564 ASP A C 1
ATOM 4596 O O . ASP A 1 564 ? -12.289 -9.596 33.527 1.00 92.25 564 ASP A O 1
ATOM 4600 N N . VAL A 1 565 ? -12.294 -11.687 32.738 1.00 92.44 565 VAL A N 1
ATOM 4601 C CA . VAL A 1 565 ? -13.736 -11.728 32.471 1.00 92.44 565 VAL A CA 1
ATOM 4602 C C . VAL A 1 565 ? -14.606 -11.596 33.735 1.00 92.44 565 VAL A C 1
ATOM 4604 O O . VAL A 1 565 ? -15.731 -11.102 33.669 1.00 92.44 565 VAL A O 1
ATOM 4607 N N . THR A 1 566 ? -14.102 -11.997 34.903 1.00 94.12 566 THR A N 1
ATOM 4608 C CA . THR A 1 566 ? -14.835 -11.930 36.176 1.00 94.12 566 THR A CA 1
ATOM 4609 C C . THR A 1 566 ? -14.994 -10.482 36.621 1.00 94.12 566 THR A C 1
ATOM 4611 O O . THR A 1 566 ? -16.085 -10.078 37.015 1.00 94.12 566 THR A O 1
ATOM 4614 N N . SER A 1 567 ? -13.945 -9.669 36.478 1.00 95.62 567 SER A N 1
ATOM 4615 C CA . SER A 1 567 ? -14.015 -8.229 36.752 1.00 95.62 567 SER A CA 1
ATOM 4616 C C . SER A 1 567 ? -14.966 -7.486 35.805 1.00 95.62 567 SER A C 1
ATOM 4618 O O . SER A 1 567 ? -15.642 -6.554 36.240 1.00 95.62 567 SER A O 1
ATOM 4620 N N . VAL A 1 568 ? -15.113 -7.935 34.550 1.00 95.62 568 VAL A N 1
ATOM 4621 C CA . VAL A 1 568 ? -16.149 -7.415 33.636 1.00 95.62 568 VAL A CA 1
ATOM 4622 C C . VAL A 1 568 ? -17.550 -7.723 34.169 1.00 95.62 568 VAL A C 1
ATOM 4624 O O . VAL A 1 568 ? -18.388 -6.826 34.259 1.00 95.62 568 VAL A O 1
ATOM 4627 N N . ARG A 1 569 ? -17.809 -8.981 34.550 1.00 95.88 569 ARG A N 1
ATOM 4628 C CA . ARG A 1 569 ? -19.110 -9.406 35.096 1.00 95.88 569 ARG A CA 1
ATOM 4629 C C . ARG A 1 569 ? -19.456 -8.666 36.386 1.00 95.88 569 ARG A C 1
ATOM 4631 O O . ARG A 1 569 ? -20.581 -8.198 36.519 1.00 95.88 569 ARG A O 1
ATOM 4638 N N . ALA A 1 570 ? -18.491 -8.505 37.291 1.00 95.69 570 ALA A N 1
ATOM 4639 C CA . ALA A 1 570 ? -18.670 -7.764 38.538 1.00 95.69 570 ALA A CA 1
ATOM 4640 C C . ALA A 1 570 ? -19.030 -6.291 38.285 1.00 95.69 570 ALA A C 1
ATOM 4642 O O . ALA A 1 570 ? -19.977 -5.779 38.876 1.00 95.69 570 ALA A O 1
ATOM 4643 N N . TYR A 1 571 ? -18.339 -5.636 37.348 1.00 95.69 571 TYR A N 1
ATOM 4644 C CA . TYR A 1 571 ? -18.639 -4.259 36.953 1.00 95.69 571 TYR A CA 1
ATOM 4645 C C . TYR A 1 571 ? -20.061 -4.106 36.386 1.00 95.69 571 TYR A C 1
ATOM 4647 O O . TYR A 1 571 ? -20.779 -3.161 36.713 1.00 95.69 571 TYR A O 1
ATOM 4655 N N . LEU A 1 572 ? -20.493 -5.047 35.543 1.00 95.56 572 LEU A N 1
ATOM 4656 C CA . LEU A 1 572 ? -21.847 -5.045 34.986 1.00 95.56 572 LEU A CA 1
ATOM 4657 C C . LEU A 1 572 ? -22.911 -5.345 36.049 1.00 95.56 572 LEU A C 1
ATOM 4659 O O . LEU A 1 572 ? -23.965 -4.711 36.027 1.00 95.56 572 LEU A O 1
ATOM 4663 N N . ALA A 1 573 ? -22.627 -6.248 36.993 1.00 95.31 573 ALA A N 1
ATOM 4664 C CA . ALA A 1 573 ? -23.500 -6.530 38.132 1.00 95.31 573 ALA A CA 1
ATOM 4665 C C . ALA A 1 573 ? -23.735 -5.267 38.972 1.00 95.31 573 ALA A C 1
ATOM 4667 O O . ALA A 1 573 ? -24.883 -4.892 39.198 1.00 95.31 573 ALA A O 1
ATOM 4668 N N . GLU A 1 574 ? -22.659 -4.564 39.341 1.00 94.56 574 GLU A N 1
ATOM 4669 C CA . GLU A 1 574 ? -22.726 -3.302 40.087 1.00 94.56 574 GLU A CA 1
ATOM 4670 C C . GLU A 1 574 ? -23.525 -2.240 39.313 1.00 94.56 574 GLU A C 1
ATOM 4672 O O . GLU A 1 574 ? -24.365 -1.535 39.875 1.00 94.56 574 GLU A O 1
ATOM 4677 N N . SER A 1 575 ? -23.333 -2.162 37.992 1.00 91.81 575 SER A N 1
ATOM 4678 C CA . SER A 1 575 ? -24.076 -1.228 37.144 1.00 91.81 575 SER A CA 1
ATOM 4679 C C . SER A 1 575 ? -25.576 -1.544 37.065 1.00 91.81 575 SER A C 1
ATOM 4681 O O . SER A 1 575 ? -26.385 -0.614 37.011 1.00 91.81 575 SER A O 1
ATOM 4683 N N . VAL A 1 576 ? -25.966 -2.822 37.046 1.00 93.62 576 VAL A N 1
ATOM 4684 C CA . VAL A 1 576 ? -27.374 -3.255 37.062 1.00 93.62 576 VAL A CA 1
ATOM 4685 C C . VAL A 1 576 ? -27.999 -3.044 38.442 1.00 93.62 576 VAL A C 1
ATOM 4687 O O . VAL A 1 576 ? -29.141 -2.598 38.521 1.00 93.62 576 VAL A O 1
ATOM 4690 N N . GLU A 1 577 ? -27.259 -3.289 39.522 1.00 92.62 577 GLU A N 1
ATOM 4691 C CA . GLU A 1 577 ? -27.727 -3.052 40.891 1.00 92.62 577 GLU A CA 1
ATOM 4692 C C . GLU A 1 577 ? -27.969 -1.559 41.152 1.00 92.62 577 GLU A C 1
ATOM 4694 O O . GLU A 1 577 ? -29.032 -1.164 41.633 1.00 92.62 577 GLU A O 1
ATOM 4699 N N . MET A 1 578 ? -27.019 -0.708 40.754 1.00 89.44 578 MET A N 1
ATOM 4700 C CA . MET A 1 578 ? -27.138 0.745 40.888 1.00 89.44 578 MET A CA 1
ATOM 4701 C C . MET A 1 578 ? -28.240 1.317 39.985 1.00 89.44 578 MET A C 1
ATOM 4703 O O . MET A 1 578 ? -28.920 2.289 40.339 1.00 89.44 578 MET A O 1
ATOM 4707 N N . HIS A 1 579 ? -28.432 0.721 38.807 1.00 89.25 579 HIS A N 1
ATOM 4708 C CA . HIS A 1 579 ? -29.409 1.151 37.817 1.00 89.25 579 HIS A CA 1
ATOM 4709 C C . HIS A 1 579 ? -30.186 -0.049 37.244 1.00 89.25 579 HIS A C 1
ATOM 4711 O O . HIS A 1 579 ? -29.818 -0.570 36.189 1.00 89.25 579 HIS A O 1
ATOM 4717 N N . PRO A 1 580 ? -31.327 -0.439 37.848 1.00 87.81 580 PRO A N 1
ATOM 4718 C CA . PRO A 1 580 ? -32.085 -1.628 37.431 1.00 87.81 580 PRO A CA 1
ATOM 4719 C C . PRO A 1 580 ? -32.590 -1.609 35.982 1.00 87.81 580 PRO A C 1
ATOM 4721 O O . PRO A 1 580 ? -32.866 -2.652 35.399 1.00 87.81 580 PRO A O 1
ATOM 4724 N N . SER A 1 581 ? -32.709 -0.427 35.371 1.00 87.88 581 SER A N 1
ATOM 4725 C CA . SER A 1 581 ? -33.080 -0.276 33.959 1.00 87.88 581 SER A CA 1
ATOM 4726 C C . SER A 1 581 ? -31.887 -0.333 32.996 1.00 87.88 581 SER A C 1
ATOM 4728 O O . SER A 1 581 ? -32.033 0.071 31.839 1.00 87.88 581 SER A O 1
ATOM 4730 N N . THR A 1 582 ? -30.696 -0.718 33.463 1.00 91.06 582 THR A N 1
ATOM 4731 C CA . THR A 1 582 ? -29.515 -0.923 32.618 1.00 91.06 582 THR A CA 1
ATOM 4732 C C . THR A 1 582 ? -29.811 -1.984 31.568 1.00 91.06 582 THR A C 1
ATOM 4734 O O . THR A 1 582 ? -30.382 -3.032 31.858 1.00 91.06 582 THR A O 1
ATOM 4737 N N . THR A 1 583 ? -29.431 -1.698 30.328 1.00 93.75 583 THR A N 1
ATOM 4738 C CA . THR A 1 583 ? -29.531 -2.648 29.219 1.00 93.75 583 THR A CA 1
ATOM 4739 C C . THR A 1 583 ? -28.136 -3.130 28.873 1.00 93.75 583 THR A C 1
ATOM 4741 O O . THR A 1 583 ? -27.238 -2.306 28.714 1.00 93.75 583 THR A O 1
ATOM 4744 N N . ILE A 1 584 ? -27.971 -4.443 28.734 1.00 95.25 584 ILE A N 1
ATOM 4745 C CA . ILE A 1 584 ? -26.733 -5.071 28.276 1.00 95.25 584 ILE A CA 1
ATOM 4746 C C . ILE A 1 584 ? -27.052 -5.804 26.979 1.00 95.25 584 ILE A C 1
ATOM 4748 O O . ILE A 1 584 ? -27.970 -6.623 26.923 1.00 95.25 584 ILE A O 1
ATOM 4752 N N . LEU A 1 585 ? -26.309 -5.472 25.934 1.00 94.94 585 LEU A N 1
ATOM 4753 C CA . LEU A 1 585 ? -26.470 -6.019 24.599 1.00 94.94 585 LEU A CA 1
ATOM 4754 C C . LEU A 1 585 ? -25.193 -6.761 24.237 1.00 94.94 585 LEU A C 1
ATOM 4756 O O . LEU A 1 585 ? -24.097 -6.220 24.385 1.00 94.94 585 LEU A O 1
ATOM 4760 N N . ILE A 1 586 ? -25.343 -7.989 23.765 1.00 94.50 586 ILE A N 1
ATOM 4761 C CA . ILE A 1 586 ? -24.255 -8.845 23.316 1.00 94.50 586 ILE A CA 1
ATOM 4762 C C . ILE A 1 586 ? -24.154 -8.686 21.804 1.00 94.50 586 ILE A C 1
ATOM 4764 O O . ILE A 1 586 ? -25.124 -8.947 21.084 1.00 94.50 586 ILE A O 1
ATOM 4768 N N . VAL A 1 587 ? -22.991 -8.240 21.335 1.00 93.19 587 VAL A N 1
ATOM 4769 C CA . VAL A 1 587 ? -22.692 -8.119 19.910 1.00 93.19 587 VAL A CA 1
ATOM 4770 C C . VAL A 1 587 ? -21.976 -9.383 19.459 1.00 93.19 587 VAL A C 1
ATOM 4772 O O . VAL A 1 587 ? -20.931 -9.739 20.000 1.00 93.19 587 VAL A O 1
ATOM 4775 N N . THR A 1 588 ? -22.528 -10.056 18.459 1.00 90.00 588 THR A N 1
ATOM 4776 C CA . THR A 1 588 ? -21.960 -11.270 17.861 1.00 90.00 588 THR A CA 1
ATOM 4777 C C . THR A 1 588 ? -21.824 -11.089 16.355 1.00 90.00 588 THR A C 1
ATOM 4779 O O . THR A 1 588 ? -22.439 -10.200 15.771 1.00 90.00 588 THR A O 1
ATOM 4782 N N . LYS A 1 589 ? -21.006 -11.915 15.707 1.00 82.50 589 LYS A N 1
ATOM 4783 C CA . LYS A 1 589 ? -20.986 -12.004 14.241 1.00 82.50 589 LYS A CA 1
ATOM 4784 C C . LYS A 1 589 ? -22.218 -12.762 13.742 1.00 82.50 589 LYS A C 1
ATOM 4786 O O . LYS A 1 589 ? -22.677 -13.668 14.441 1.00 82.50 589 LYS A O 1
ATOM 4791 N N . ASN A 1 590 ? -22.725 -12.359 12.573 1.00 65.38 590 ASN A N 1
ATOM 4792 C CA . ASN A 1 590 ? -23.705 -13.138 11.807 1.00 65.38 590 ASN A CA 1
ATOM 4793 C C . ASN A 1 590 ? -23.142 -14.489 11.361 1.00 65.38 590 ASN A C 1
ATOM 4795 O O . ASN A 1 590 ? -21.923 -14.549 11.069 1.00 65.38 590 ASN A O 1
#

Secondary structure (DSSP, 8-state):
---S-S-SSSSTTHHHHHHHHHHHHHHHHHHHHHTTSS---HHHHHHHHHHHHHHHHHHHHTT----PPP---PPPP-PPPP-HHHHHTT---TTTT--EEEEEE--TTTHHHHHHHHHHHHHTT----EEEEESSTTTS-HHHHHHHHHH-TT--EEEEEHHHHHHHTTSSSSHHHHHTTTTTHHHHHHHHH---SEEEEE-TTEEESS-GGGGGGSHHHHHHSEEEEEPP----S-GGG-BSSTT-S-BHHHHHHHH--GGGGT-PPPP--HHHHHSTTTTT--S--EEEEEEEEEGGGS-HHHHHHHHHHHHTGGGSGGGTT-SSSTTTTHHHHHHHHHT----B-SSPPEEBPPTTHHHH-TT-B-S-EEEE---SSSSSPPEEEEE-HHHH-SS--TT---SS-TT--HHHHHHHHHHT----BPPP-SS----S--TT--TT-BTT--SS--HHHHHHHHHHHSTT-SS-TTB-TTS-B-HHHHHHHHHHTTEEEEEE-TTS-GGG---TT-SEEEEEEEEE-TTSS-EEEEEEEEEEETTEEEE--TTSSS-EE-SSHHHHHHHHHHHHHH-TT-EEEEEEE-

Foldseek 3Di:
DDQPDPDDDPCPPPVVVVVVVVVVVVVVVVVVVVVVDDDDDVVVVVVVVVVVCVVCVVVVVVPPDPDDDDDDPDDQPLQDFDDQCLLCVPPDDPDPPAQAAEEEEDFPVLLVLLLVVLLQLVVLVNPGAYEYEAADCVGHPPVSLVSNCVSNPNSRYDYDRSLVSCVVSVVDVDSVLSVVCRFLNVQLVSVSHDNHLKYKYAYSQKDFPHNCVVVCVAVQCVPFQKEFEFDAQDLDCFAQLPAPDVPDQHGVVNVCLVPPSQVSLVGDSDDQDPVNCPFCSNSSRGLTTTDVNIIIGRNVRDDVSLSRQLCCVSNPVQPDPSRVSHNHDRSTPSNVSSCSRRVGDHYYQLWHWKAFAWPCCCVVPVQKGQHWTWDFDSDPPPLATHTTITSRCVLPPQQQDPSRDNPDDPPDDPVVSVVSSVSGPTPAMFDTHRDRDDDPPQVPGDPSMPGSRTRDDDLVNLVVLQCVVPPPDPDRPQQDPPSDGDVSSVQVVQVVSQKHKDWDDLVDQLVPPPQPQFQWKKKKAWDADPVNPDIDIAIWIWGDDPQWIWTGGPPDPDTDTDPHVVSVSVVVNVRCVVGVPMIMMTMHGD

pLDDT: mean 82.94, std 18.73, range [21.03, 98.81]

InterPro domains:
  IPR006155 Josephin domain [PF02099] (483-577)
  IPR006155 Josephin domain [PS50957] (429-590)
  IPR006155 Josephin domain [SM01246] (449-590)
  IPR022751 Alpha-mannosyltransferase [PF11051] (100-355)
  IPR029044 Nucleotide-diphospho-sugar transferases [G3DSA:3.90.550.10] (102-244)
  IPR029044 Nucleotide-diphospho-sugar transferases [SSF53448] (98-340)